Protein AF-A0A9E5R188-F1 (afdb_monomer)

Secondary structure (DSSP, 8-state):
-PPP-------S-BTTB--TT-EEEE-SSSSS-TTSEEEEE-SSSSSS-EEEEEE----TTT--S--S--S--TGGG-STT--EEEEE---TT-TTEEEEGGGGB-TTS-BSSTTEEEEE-SSTT--TTSEEEEE-SSSSSSPEEEEEESSS-HHHHTBTT-BEEEEE---TT-TT-EEETTSTTSSEEEE-SSTT--BTSSEEEE-SSSSSS-EEEEEETT--EE-TT--EETT--EEEEE---TTS---BTTBEETTS--TT--EEEEE-SSTT--EEEEEEEE-SSSSSS-EEEEEETT--TTTT-STT--EEEEE-THHHH--------PPPP-PPSP------PPPPSPP--STT----HHHHHHHHHHHTHHHH-TTS---TTTS---TT-TTTTS-HHHHHHHHHH-B-TT-TT-SSSS-B-GGGG-TTS-HHHHHHHHHHHTT---

Foldseek 3Di:
DDDDDDDDQDQDDDPPWGPQQDFAEAEQDPQLQKQLDWDWDQQQPPPFIKIKIKSFDDDVVVDDDDDPTHHQCFFLNPAARLMKIKTFDDDPPRGRYYHYVNVQADNRRFGPWQRMEMETHQHHPQRKANDWEWFFLALPPGIKIKIWRLQQCPDVNPQGSQIKMWIQHGDNSRGRYYQYVNDQPSTAMETHQHHNQSKPLDWYWDQLQPPNGTKIWIWRQQDFFQDPVRDTQGSLIKIKTWHGYHRGADDDVRYAYPNDGDPPTDIDMDTGDHHNLRKRSDWDWAPPVVPPGIKIKIKSQQQCPDPSPRGRPIDIDIGTSVVVNDPPPPPPPPPPPPPDPDPDDDDDDDDDDDFDDDDDQGADQVLLLVVCVVQPCVAQNSLSCGDPLRHHRLAVDPLLVDDLVSNLVDLQCWAPLPHPPNPRSHTGDHVSPCNPDDSRSSSNNSVNSNVSHD

Mean predicted aligned error: 14.37 Å

Nearest PDB structures (foldseek):
  8tcg-assembly1_A  TM=7.938E-01  e=3.070E-12  Homo sapiens
  5nem-assembly1_A  TM=7.969E-01  e=2.745E-11  Homo sapiens
  5ffg-assembly1_A  TM=7.790E-01  e=2.908E-11  Homo sapiens
  4wk2-assembly1_A  TM=7.639E-01  e=1.548E-10  Homo sapiens
  8oxz-assembly1_P  TM=7.584E-01  e=1.742E-09  Rattus norvegicus

Radius of gyration: 25.81 Å; Cα contacts (8 Å, |Δi|>4): 1102; chains: 1; bounding box: 76×66×66 Å

pLDDT: mean 84.62, std 17.18, range [26.12, 98.44]

Solvent-accessible surface area (backbone atoms only — not comparable to full-atom values): 24338 Å² total; per-residue (Å²): 132,83,87,85,77,78,87,84,84,65,83,65,58,57,96,89,36,41,46,65,91,33,60,47,79,40,62,61,62,85,72,16,46,58,59,60,23,73,41,75,47,46,49,82,65,81,82,44,57,18,42,36,34,9,9,7,41,70,51,80,89,76,59,85,80,91,75,96,72,21,16,17,26,30,64,55,65,71,30,59,23,3,2,25,33,36,38,41,58,50,63,99,81,48,60,38,30,77,45,55,45,43,82,43,40,42,87,67,49,37,38,68,44,61,62,28,26,39,38,24,29,54,51,57,69,28,19,23,19,56,24,71,40,65,36,26,36,25,58,80,81,40,26,17,44,35,35,7,11,27,63,15,40,22,77,91,62,68,20,53,31,3,1,22,29,35,40,32,77,46,56,98,74,46,58,26,30,62,40,50,47,62,42,91,80,52,41,38,44,37,26,41,61,42,54,48,8,26,9,25,54,30,63,49,56,45,48,50,59,71,83,80,29,21,16,39,38,38,9,13,16,40,23,60,23,63,46,97,87,66,52,70,26,54,24,3,1,26,34,36,40,41,49,38,31,80,87,39,67,57,54,52,98,63,32,35,36,63,68,67,53,32,93,80,47,53,71,50,76,47,65,32,90,49,58,58,10,28,8,29,64,45,72,50,77,42,54,79,87,71,82,83,39,45,17,42,40,27,29,20,57,40,21,24,47,86,87,68,72,36,84,56,61,32,41,78,48,76,45,64,17,69,71,64,47,68,77,77,73,70,75,73,79,62,78,74,76,83,73,71,78,82,78,87,72,92,76,84,86,79,89,78,83,87,80,86,84,69,85,93,58,80,66,45,52,68,61,4,46,54,54,31,55,77,42,42,19,90,32,18,30,87,71,21,70,27,33,92,97,72,27,64,50,47,46,86,30,78,61,64,73,44,61,65,70,63,40,45,56,46,41,56,62,34,42,54,32,84,40,92,86,39,90,77,63,52,59,45,51,32,40,54,69,44,77,82,62,51,72,54,55,49,47,6,26,53,52,30,58,60,66,41,72,127

Structure (mmCIF, N/CA/C/O backbone):
data_AF-A0A9E5R188-F1
#
_entry.id   AF-A0A9E5R188-F1
#
loop_
_atom_site.group_PDB
_atom_site.id
_atom_site.type_symbol
_atom_site.label_atom_id
_atom_site.label_alt_id
_atom_site.label_comp_id
_atom_site.label_asym_id
_atom_site.label_entity_id
_atom_site.label_seq_id
_atom_site.pdbx_PDB_ins_code
_atom_site.Cartn_x
_atom_site.Cartn_y
_atom_site.Cartn_z
_atom_site.occupancy
_atom_site.B_iso_or_equiv
_atom_site.auth_seq_id
_atom_site.auth_comp_id
_atom_site.auth_asym_id
_atom_site.auth_atom_id
_atom_site.pdbx_PDB_model_num
ATOM 1 N N . MET A 1 1 ? -40.829 11.396 -19.024 1.00 62.25 1 MET A N 1
ATOM 2 C CA . MET A 1 1 ? -40.793 10.738 -17.702 1.00 62.25 1 MET A CA 1
ATOM 3 C C . MET A 1 1 ? -39.796 11.501 -16.858 1.00 62.25 1 MET A C 1
ATOM 5 O O . MET A 1 1 ? -38.704 11.740 -17.352 1.00 62.25 1 MET A O 1
ATOM 9 N N . LEU A 1 2 ? -40.179 11.946 -15.662 1.00 69.25 2 LEU A N 1
ATOM 10 C CA . LEU A 1 2 ? -39.211 12.439 -14.681 1.00 69.25 2 LEU A CA 1
ATOM 11 C C . LEU A 1 2 ? -38.589 11.205 -14.021 1.00 69.25 2 LEU A C 1
ATOM 13 O O . LEU A 1 2 ? -39.330 10.301 -13.636 1.00 69.25 2 LEU A O 1
ATOM 17 N N . ALA A 1 3 ? -37.261 11.136 -13.960 1.00 75.00 3 ALA A N 1
ATOM 18 C CA . ALA A 1 3 ? -36.583 10.082 -13.218 1.00 75.00 3 ALA A CA 1
ATOM 19 C C . ALA A 1 3 ? -36.980 10.176 -11.735 1.00 75.00 3 ALA A C 1
ATOM 21 O O . ALA A 1 3 ? -37.011 11.269 -11.169 1.00 75.00 3 ALA A O 1
ATOM 22 N N . THR A 1 4 ? -37.310 9.046 -11.115 1.00 86.00 4 THR A N 1
ATOM 23 C CA . THR A 1 4 ? -37.501 8.943 -9.664 1.00 86.00 4 THR A CA 1
ATOM 24 C C . THR A 1 4 ? -36.180 8.511 -9.035 1.00 86.00 4 THR A C 1
ATOM 26 O O . THR A 1 4 ? -35.624 7.502 -9.462 1.00 86.00 4 THR A O 1
ATOM 29 N N . HIS A 1 5 ? -35.689 9.242 -8.034 1.00 87.00 5 HIS A N 1
ATOM 30 C CA . HIS A 1 5 ? -34.540 8.839 -7.218 1.00 87.00 5 HIS A CA 1
ATOM 31 C C . HIS A 1 5 ? -34.989 8.485 -5.790 1.00 87.00 5 HIS A C 1
ATOM 33 O O . HIS A 1 5 ? -36.075 8.882 -5.361 1.00 87.00 5 HIS A O 1
ATOM 39 N N . GLY A 1 6 ? -34.158 7.730 -5.065 1.00 88.19 6 GLY A N 1
ATOM 40 C CA . GLY A 1 6 ? -34.358 7.429 -3.642 1.00 88.19 6 GLY A CA 1
ATOM 41 C C . GLY A 1 6 ? -34.217 8.665 -2.736 1.00 88.19 6 GLY A C 1
ATOM 42 O O . GLY A 1 6 ? -34.018 9.776 -3.236 1.00 88.19 6 GLY A O 1
ATOM 43 N N . PRO A 1 7 ? -34.327 8.515 -1.403 1.00 87.38 7 PRO A N 1
ATOM 44 C CA . PRO A 1 7 ? -34.096 9.625 -0.481 1.00 87.38 7 PRO A CA 1
ATOM 45 C C . PRO A 1 7 ? -32.673 10.180 -0.645 1.00 87.38 7 PRO A C 1
ATOM 47 O O . PRO A 1 7 ? -31.714 9.423 -0.767 1.00 87.38 7 PRO A O 1
ATOM 50 N N . VAL A 1 8 ? -32.543 11.508 -0.652 1.00 88.50 8 VAL A N 1
ATOM 51 C CA . VAL A 1 8 ? -31.239 12.182 -0.666 1.00 88.50 8 VAL A CA 1
ATOM 52 C C . VAL A 1 8 ? -30.706 12.213 0.761 1.00 88.50 8 VAL A C 1
ATOM 54 O O . VAL A 1 8 ? -31.346 12.794 1.637 1.00 88.50 8 VAL A O 1
ATOM 57 N N . LEU A 1 9 ? -29.546 11.598 0.988 1.00 88.50 9 LEU A N 1
ATOM 58 C CA . LEU A 1 9 ? -28.810 11.712 2.242 1.00 88.50 9 LEU A CA 1
ATOM 59 C C . LEU A 1 9 ? -27.832 12.887 2.136 1.00 88.50 9 LEU A C 1
ATOM 61 O O . LEU A 1 9 ? -26.833 12.814 1.429 1.00 88.50 9 LEU A O 1
ATOM 65 N N . ASP A 1 10 ? -28.143 13.982 2.821 1.00 89.56 10 ASP A N 1
ATOM 66 C CA . ASP A 1 10 ? -27.252 15.133 2.952 1.00 89.56 10 ASP A CA 1
ATOM 67 C C . ASP A 1 10 ? -26.345 14.930 4.167 1.00 89.56 10 ASP A C 1
ATOM 69 O O . ASP A 1 10 ? -26.836 14.767 5.281 1.00 89.56 10 ASP A O 1
ATOM 73 N N . LEU A 1 11 ? -25.030 14.929 3.956 1.00 91.31 11 LEU A N 1
ATOM 74 C CA . LEU A 1 11 ? -24.054 14.660 5.015 1.00 91.31 11 LEU A CA 1
ATOM 75 C C . LEU A 1 11 ? -23.873 15.836 5.984 1.00 91.31 11 LEU A C 1
ATOM 77 O O . LEU A 1 11 ? -23.201 15.698 7.009 1.00 91.31 11 LEU A O 1
ATOM 81 N N . ARG A 1 12 ? -24.445 17.008 5.673 1.00 87.62 12 ARG A N 1
ATOM 82 C CA . ARG A 1 12 ? -24.354 18.179 6.544 1.00 87.62 12 ARG A CA 1
ATOM 83 C C . ARG A 1 12 ? -25.059 17.908 7.878 1.00 87.62 12 ARG A C 1
ATOM 85 O O . ARG A 1 12 ? -26.193 17.428 7.886 1.00 87.62 12 ARG A O 1
ATOM 92 N N . PRO A 1 13 ? -24.433 18.261 9.011 1.00 78.75 13 PRO A N 1
ATOM 93 C CA . PRO A 1 13 ? -25.074 18.115 10.305 1.00 78.75 13 PRO A CA 1
ATOM 94 C C . PRO A 1 13 ? -26.280 19.055 10.438 1.00 78.75 13 PRO A C 1
ATOM 96 O O . PRO A 1 13 ? -26.252 20.203 9.989 1.00 78.75 13 PRO A O 1
ATOM 99 N N . VAL A 1 14 ? -27.322 18.572 11.111 1.00 78.50 14 VAL A N 1
ATOM 100 C CA . VAL A 1 14 ? -28.508 19.335 11.510 1.00 78.50 14 VAL A CA 1
ATOM 101 C C . VAL A 1 14 ? -28.425 19.538 13.021 1.00 78.50 14 VAL A C 1
ATOM 103 O O . VAL A 1 14 ? -28.274 18.575 13.762 1.00 78.50 14 VAL A O 1
ATOM 106 N N . GLU A 1 15 ? -28.467 20.789 13.490 1.00 78.88 15 GLU A N 1
ATOM 107 C CA . GLU A 1 15 ? -28.402 21.118 14.930 1.00 78.88 15 GLU A CA 1
ATOM 108 C C . GLU A 1 15 ? -27.194 20.491 15.671 1.00 78.88 15 GLU A C 1
ATOM 110 O O . GLU A 1 15 ? -27.292 20.098 16.830 1.00 78.88 15 GLU A O 1
ATOM 115 N N . ASN A 1 16 ? -26.029 20.432 15.008 1.00 78.00 16 ASN A N 1
ATOM 116 C CA . ASN A 1 16 ? -24.777 19.820 15.493 1.00 78.00 16 ASN A CA 1
ATOM 117 C C . ASN A 1 16 ? -24.786 18.286 15.634 1.00 78.00 16 ASN A C 1
ATOM 119 O O . ASN A 1 16 ? -23.825 17.728 16.160 1.00 78.00 16 ASN A O 1
ATOM 123 N N . ALA A 1 17 ? -25.810 17.597 15.131 1.00 82.31 17 ALA A N 1
ATOM 124 C CA . ALA A 1 17 ? -25.830 16.143 15.011 1.00 82.31 17 ALA A CA 1
ATOM 125 C C . ALA A 1 17 ? -25.776 15.726 13.530 1.00 82.31 17 ALA A C 1
ATOM 127 O O . ALA A 1 17 ? -26.344 16.413 12.675 1.00 82.31 17 ALA A O 1
ATOM 128 N N . PRO A 1 18 ? -25.094 14.624 13.182 1.00 87.75 18 PRO A N 1
ATOM 129 C CA . PRO A 1 18 ? -25.195 14.064 11.844 1.00 87.75 18 PRO A CA 1
ATOM 130 C C . PRO A 1 18 ? -26.588 13.429 11.662 1.00 87.75 18 PRO A C 1
ATOM 132 O O . PRO A 1 18 ? -27.252 13.110 12.653 1.00 87.75 18 PRO A O 1
ATOM 135 N N . PRO A 1 19 ? -27.053 13.221 10.418 1.00 89.75 19 PRO A N 1
ATOM 136 C CA . PRO A 1 19 ? -28.224 12.388 10.160 1.00 89.75 19 PRO A CA 1
ATOM 137 C C . PRO A 1 19 ? -28.127 11.030 10.870 1.00 89.75 19 PRO A C 1
ATOM 139 O O . PRO A 1 19 ? -27.041 10.468 10.976 1.00 89.75 19 PRO A O 1
ATOM 142 N N . GLU A 1 20 ? -29.258 10.459 11.291 1.00 89.06 20 GLU A N 1
ATOM 143 C CA . GLU A 1 20 ? -29.297 9.171 12.010 1.00 89.06 20 GLU A CA 1
ATOM 144 C C . GLU A 1 20 ? -28.603 8.037 11.235 1.00 89.06 20 GLU A C 1
ATOM 146 O O . GLU A 1 20 ? -27.935 7.194 11.822 1.00 89.06 20 GLU A O 1
ATOM 151 N N . ALA A 1 21 ? -28.692 8.052 9.903 1.00 89.94 21 ALA A N 1
ATOM 152 C CA . ALA A 1 21 ? -28.051 7.065 9.036 1.00 89.94 21 ALA A CA 1
ATOM 153 C C . ALA A 1 21 ? -26.530 7.268 8.857 1.00 89.94 21 ALA A C 1
ATOM 155 O O . ALA A 1 21 ? -25.893 6.461 8.185 1.00 89.94 21 ALA A O 1
ATOM 156 N N . LEU A 1 22 ? -25.947 8.334 9.414 1.00 92.38 22 LEU A N 1
ATOM 157 C CA . LEU A 1 22 ? -24.563 8.743 9.182 1.00 92.38 22 LEU A CA 1
ATOM 158 C C . LEU A 1 22 ? -23.714 8.617 10.450 1.00 92.38 22 LEU A C 1
ATOM 160 O O . LEU A 1 22 ? -24.132 8.985 11.545 1.00 92.38 22 LEU A O 1
ATOM 164 N N . THR A 1 23 ? -22.474 8.184 10.270 1.00 93.06 23 THR A N 1
ATOM 165 C CA . THR A 1 23 ? -21.386 8.398 11.225 1.00 93.06 23 THR A CA 1
ATOM 166 C C . THR A 1 23 ? -20.413 9.388 10.598 1.00 93.06 23 THR A C 1
ATOM 168 O O . THR A 1 23 ? -20.034 9.213 9.443 1.00 93.06 23 THR A O 1
ATOM 171 N N . ARG A 1 24 ? -20.014 10.433 11.325 1.00 93.88 24 ARG A N 1
ATOM 172 C CA . ARG A 1 24 ? -18.943 11.341 10.892 1.00 93.88 24 ARG A CA 1
ATOM 173 C C . ARG A 1 24 ? -17.724 11.108 11.770 1.00 93.88 24 ARG A C 1
ATOM 175 O O . ARG A 1 24 ? -17.826 11.299 12.976 1.00 93.88 24 ARG A O 1
ATOM 182 N N . ILE A 1 25 ? -16.601 10.745 11.167 1.00 95.19 25 ILE A N 1
ATOM 183 C CA . ILE A 1 25 ? -15.322 10.551 11.858 1.00 95.19 25 ILE A CA 1
ATOM 184 C C . ILE A 1 25 ? -14.436 11.763 11.562 1.00 95.19 25 ILE A C 1
ATOM 186 O O . ILE A 1 25 ? -14.424 12.259 10.435 1.00 95.19 25 ILE A O 1
ATOM 190 N N . ILE A 1 26 ? -13.779 12.292 12.587 1.00 94.38 26 ILE A N 1
ATOM 191 C CA . ILE A 1 26 ? -12.900 13.458 12.519 1.00 94.38 26 ILE A CA 1
ATOM 192 C C . ILE A 1 26 ? -11.504 12.990 12.929 1.00 94.38 26 ILE A C 1
ATOM 194 O O . ILE A 1 26 ? -11.364 12.375 13.988 1.00 94.38 26 ILE A O 1
ATOM 198 N N . GLY A 1 27 ? -10.514 13.259 12.073 1.00 94.00 27 GLY A N 1
ATOM 199 C CA . GLY A 1 27 ? -9.108 12.953 12.337 1.00 94.00 27 GLY A CA 1
ATOM 200 C C . GLY A 1 27 ? -8.583 13.676 13.583 1.00 94.00 27 GLY A C 1
ATOM 201 O O . GLY A 1 27 ? -9.145 14.708 13.960 1.00 94.00 27 GLY A O 1
ATOM 202 N N . PRO A 1 28 ? -7.552 13.128 14.242 1.00 91.88 28 PRO A N 1
ATOM 203 C CA . PRO A 1 28 ? -7.110 13.612 15.548 1.00 91.88 28 PRO A CA 1
ATOM 204 C C . PRO A 1 28 ? -6.380 14.959 15.505 1.00 91.88 28 PRO A C 1
ATOM 206 O O . PRO A 1 28 ? -6.412 15.707 16.486 1.00 91.88 28 PRO A O 1
ATOM 209 N N . ASP A 1 29 ? -5.781 15.282 14.364 1.00 86.75 29 ASP A N 1
ATOM 210 C CA . ASP A 1 29 ? -4.851 16.390 14.223 1.00 86.75 29 ASP A CA 1
ATOM 211 C C . ASP A 1 29 ? -5.237 17.317 13.070 1.00 86.75 29 ASP A C 1
ATOM 213 O O . ASP A 1 29 ? -5.997 16.977 12.154 1.00 86.75 29 ASP A O 1
ATOM 217 N N . PHE A 1 30 ? -4.776 18.561 13.172 1.00 82.88 30 PHE A N 1
ATOM 218 C CA . PHE A 1 30 ? -4.933 19.522 12.091 1.00 82.88 30 PHE A CA 1
ATOM 219 C C . PHE A 1 30 ? -3.870 19.229 11.033 1.00 82.88 30 PHE A C 1
ATOM 221 O O . PHE A 1 30 ? -2.763 18.875 11.389 1.00 82.88 30 PHE A O 1
ATOM 228 N N . ASP A 1 31 ? -4.188 19.472 9.763 1.00 76.81 31 ASP A N 1
ATOM 229 C CA . ASP A 1 31 ? -3.235 19.395 8.640 1.00 76.81 31 ASP A CA 1
ATOM 230 C C . ASP A 1 31 ? -2.805 18.006 8.144 1.00 76.81 31 ASP A C 1
ATOM 232 O O . ASP A 1 31 ? -2.155 17.921 7.107 1.00 76.81 31 ASP A O 1
ATOM 236 N N . ASP A 1 32 ? -3.288 16.932 8.764 1.00 79.75 32 ASP A N 1
ATOM 237 C CA . ASP A 1 32 ? -2.792 15.571 8.485 1.00 79.75 32 ASP A CA 1
ATOM 238 C C . ASP A 1 32 ? -3.603 14.806 7.420 1.00 79.75 32 ASP A C 1
ATOM 240 O O . ASP A 1 32 ? -3.446 13.604 7.225 1.00 79.75 32 ASP A O 1
ATOM 244 N N . LEU A 1 33 ? -4.528 15.489 6.733 1.00 83.56 33 LEU A N 1
ATOM 245 C CA . LEU A 1 33 ? -5.323 14.946 5.615 1.00 83.56 33 LEU A CA 1
ATOM 246 C C . LEU A 1 33 ? -5.976 13.573 5.894 1.00 83.56 33 LEU A C 1
ATOM 248 O O . LEU A 1 33 ? -6.145 12.766 4.982 1.00 83.56 33 LEU A O 1
ATOM 252 N N . PHE A 1 34 ? -6.394 13.331 7.143 1.00 91.38 34 PHE A N 1
ATOM 253 C CA . PHE A 1 34 ? -7.051 12.091 7.566 1.00 91.38 34 PHE A CA 1
ATOM 254 C C . PHE A 1 34 ? -8.183 11.662 6.621 1.00 91.38 34 PHE A C 1
ATOM 256 O O . PHE A 1 34 ? -9.085 12.444 6.295 1.00 91.38 34 PHE A O 1
ATOM 263 N N . GLY A 1 35 ? -8.158 10.385 6.244 1.00 90.56 35 GLY A N 1
ATOM 264 C CA . GLY A 1 35 ? -9.029 9.809 5.227 1.00 90.56 35 GLY A CA 1
ATOM 265 C C . GLY A 1 35 ? -8.484 9.976 3.809 1.00 90.56 35 GLY A C 1
ATOM 266 O O . GLY A 1 35 ? -9.263 9.892 2.859 1.00 90.56 35 GLY A O 1
ATOM 267 N N . SER A 1 36 ? -7.177 10.221 3.655 1.00 88.12 36 SER A N 1
ATOM 268 C CA . SER A 1 36 ? -6.514 10.254 2.348 1.00 88.12 36 SER A CA 1
ATOM 269 C C . SER A 1 36 ? -6.599 8.909 1.631 1.00 88.12 36 SER A C 1
ATOM 271 O O . SER A 1 36 ? -6.755 8.874 0.410 1.00 88.12 36 SER A O 1
ATOM 273 N N . THR A 1 37 ? -6.581 7.838 2.423 1.00 91.50 37 THR A N 1
ATOM 274 C CA . THR A 1 37 ? -6.826 6.456 2.020 1.00 91.50 37 THR A CA 1
ATOM 275 C C . THR A 1 37 ? -7.774 5.839 3.043 1.00 91.50 37 THR A C 1
ATOM 277 O O . THR A 1 37 ? -7.634 6.072 4.247 1.00 91.50 37 THR A O 1
ATOM 280 N N . VAL A 1 38 ? -8.789 5.111 2.571 1.00 95.12 38 VAL A N 1
ATOM 281 C CA . VAL A 1 38 ? -9.783 4.445 3.422 1.00 95.12 38 VAL A CA 1
ATOM 282 C C . VAL A 1 38 ? -10.062 3.058 2.865 1.00 95.12 38 VAL A C 1
ATOM 284 O O . VAL A 1 38 ? -10.357 2.920 1.679 1.00 95.12 38 VAL A O 1
ATOM 287 N N . PHE A 1 39 ? -10.027 2.060 3.739 1.00 96.06 39 PHE A N 1
ATOM 288 C CA . PHE A 1 39 ? -10.314 0.667 3.432 1.00 96.06 39 PHE A CA 1
ATOM 289 C C . PHE A 1 39 ? -11.263 0.082 4.486 1.00 96.06 39 PHE A C 1
ATOM 291 O O . PHE A 1 39 ? -11.307 0.553 5.625 1.00 96.06 39 PHE A O 1
ATOM 298 N N . GLY A 1 40 ? -12.067 -0.903 4.092 1.00 96.31 40 GLY A N 1
ATOM 299 C CA . GLY A 1 40 ? -12.966 -1.620 4.993 1.00 96.31 40 GLY A CA 1
ATOM 300 C C . GLY A 1 40 ? -12.641 -3.103 4.961 1.00 96.31 40 GLY A C 1
ATOM 301 O O . GLY A 1 40 ? -12.642 -3.681 3.875 1.00 96.31 40 GLY A O 1
ATOM 302 N N . HIS A 1 41 ? -12.336 -3.668 6.124 1.00 95.75 41 HIS A N 1
ATOM 303 C CA . HIS A 1 41 ? -12.122 -5.099 6.314 1.00 95.75 41 HIS A CA 1
ATOM 304 C C . HIS A 1 41 ? -12.359 -5.458 7.781 1.00 95.75 41 HIS A C 1
ATOM 306 O O . HIS A 1 41 ? -12.047 -4.652 8.655 1.00 95.75 41 HIS A O 1
ATOM 312 N N . ASP A 1 42 ? -12.847 -6.658 8.067 1.00 94.94 42 ASP A N 1
ATOM 313 C CA . ASP A 1 42 ? -12.835 -7.245 9.410 1.00 94.94 42 ASP A CA 1
ATOM 314 C C . ASP A 1 42 ? -11.384 -7.596 9.781 1.00 94.94 42 ASP A C 1
ATOM 316 O O . ASP A 1 42 ? -10.850 -8.602 9.309 1.00 94.94 42 ASP A O 1
ATOM 320 N N . LEU A 1 43 ? -10.679 -6.726 10.510 1.00 95.38 43 LEU A N 1
ATOM 321 C CA . LEU A 1 43 ? -9.259 -6.931 10.813 1.00 95.38 43 LEU A CA 1
ATOM 322 C C . LEU A 1 43 ? -9.078 -7.904 11.982 1.00 95.38 43 LEU A C 1
ATOM 324 O O . LEU A 1 43 ? -8.116 -8.670 12.005 1.00 95.38 43 LEU A O 1
ATOM 328 N N . ASP A 1 44 ? -9.989 -7.881 12.954 1.00 92.56 44 ASP A N 1
ATOM 329 C CA . ASP A 1 44 ? -9.890 -8.693 14.169 1.00 92.56 44 ASP A CA 1
ATOM 330 C C . ASP A 1 44 ? -10.713 -9.989 14.159 1.00 92.56 44 ASP A C 1
ATOM 332 O O . ASP A 1 44 ? -10.624 -10.782 15.102 1.00 92.56 44 ASP A O 1
ATOM 336 N N . GLY A 1 45 ? -11.456 -10.244 13.084 1.00 91.56 45 GLY A N 1
ATOM 337 C CA . GLY A 1 45 ? -12.201 -11.477 12.865 1.00 91.56 45 GLY A CA 1
ATOM 338 C C . GLY A 1 45 ? -13.476 -11.583 13.703 1.00 91.56 45 GLY A C 1
ATOM 339 O O . GLY A 1 45 ? -13.943 -12.703 13.953 1.00 91.56 45 GLY A O 1
ATOM 340 N N . ASP A 1 46 ? -14.035 -10.468 14.189 1.00 92.00 46 ASP A N 1
ATOM 341 C CA . ASP A 1 46 ? -15.258 -10.478 15.000 1.00 92.00 46 ASP A CA 1
ATOM 342 C C . ASP A 1 46 ? -16.558 -10.578 14.173 1.00 92.00 46 ASP A C 1
ATOM 344 O O . ASP A 1 46 ? -17.651 -10.770 14.728 1.00 92.00 46 ASP A O 1
ATOM 348 N N . GLY A 1 47 ? -16.438 -10.552 12.843 1.00 92.81 47 GLY A N 1
ATOM 349 C CA . GLY A 1 47 ? -17.529 -10.622 11.879 1.00 92.81 47 GLY A CA 1
ATOM 350 C C . GLY A 1 47 ? -18.147 -9.265 11.539 1.00 92.81 47 GLY A C 1
ATOM 351 O O . GLY A 1 47 ? -19.133 -9.225 10.790 1.00 92.81 47 GLY A O 1
ATOM 352 N N . LEU A 1 48 ? -17.623 -8.167 12.088 1.00 94.19 48 LEU A N 1
ATOM 353 C CA . LEU A 1 48 ? -17.941 -6.805 11.688 1.00 94.19 48 LEU A CA 1
ATOM 354 C C . LEU A 1 48 ? -16.773 -6.212 10.903 1.00 94.19 48 LEU A C 1
ATOM 356 O O . LEU A 1 48 ? -15.618 -6.328 11.272 1.00 94.19 48 LEU A O 1
ATOM 360 N N . GLU A 1 49 ? -17.100 -5.508 9.826 1.00 95.62 49 GLU A N 1
ATOM 361 C CA . GLU A 1 49 ? -16.104 -4.738 9.086 1.00 95.62 49 GLU A CA 1
ATOM 362 C C . GLU A 1 49 ? -15.589 -3.568 9.937 1.00 95.62 49 GLU A C 1
ATOM 364 O O . GLU A 1 49 ? -16.385 -2.778 10.474 1.00 95.62 49 GLU A O 1
ATOM 369 N N . ASP A 1 50 ? -14.271 -3.408 9.975 1.00 96.75 50 ASP A N 1
ATOM 370 C CA . ASP A 1 50 ? -13.595 -2.262 10.566 1.00 96.75 50 ASP A CA 1
ATOM 371 C C . ASP A 1 50 ? -13.342 -1.178 9.520 1.00 96.75 50 ASP A C 1
ATOM 373 O O . ASP A 1 50 ? -13.386 -1.402 8.308 1.00 96.75 50 ASP A O 1
ATOM 377 N N . ILE A 1 51 ? -13.082 0.041 9.991 1.00 97.44 51 ILE A N 1
ATOM 378 C CA . ILE A 1 51 ? -12.695 1.157 9.128 1.00 97.44 51 ILE A CA 1
ATOM 379 C C . ILE A 1 51 ? -11.209 1.407 9.333 1.00 97.44 51 ILE A C 1
ATOM 381 O O . ILE A 1 51 ? -10.799 1.850 10.405 1.00 97.44 51 ILE A O 1
ATOM 385 N N . LEU A 1 52 ? -10.423 1.189 8.287 1.00 97.81 52 LEU A N 1
ATOM 386 C CA . LEU A 1 52 ? -9.022 1.562 8.241 1.00 97.81 52 LEU A CA 1
ATOM 387 C C . LEU A 1 52 ? -8.915 2.881 7.487 1.00 97.81 52 LEU A C 1
ATOM 389 O O . LEU A 1 52 ? -9.387 2.997 6.357 1.00 97.81 52 LEU A O 1
ATOM 393 N N . ALA A 1 53 ? -8.346 3.898 8.117 1.00 97.19 53 ALA A N 1
ATOM 394 C CA . ALA A 1 53 ? -8.224 5.218 7.519 1.00 97.19 53 ALA A CA 1
ATOM 395 C C . ALA A 1 53 ? -6.858 5.811 7.829 1.00 97.19 53 ALA A C 1
ATOM 397 O O . ALA A 1 53 ? -6.461 5.877 8.993 1.00 97.19 53 ALA A O 1
ATOM 398 N N . ALA A 1 54 ? -6.169 6.269 6.789 1.00 95.06 54 ALA A N 1
ATOM 399 C CA . ALA A 1 54 ? -4.852 6.862 6.918 1.00 95.06 54 ALA A CA 1
ATOM 400 C C . ALA A 1 54 ? -4.874 8.385 6.774 1.00 95.06 54 ALA A C 1
ATOM 402 O O . ALA A 1 54 ? -5.719 8.975 6.093 1.00 95.06 54 ALA A O 1
ATOM 403 N N . ALA A 1 55 ? -3.913 9.002 7.437 1.00 92.62 55 ALA A N 1
ATOM 404 C CA . ALA A 1 55 ? -3.486 10.380 7.322 1.00 92.62 55 ALA A CA 1
ATOM 405 C C . ALA A 1 55 ? -2.099 10.345 6.673 1.00 92.62 55 ALA A C 1
ATOM 407 O O . ALA A 1 55 ? -1.096 10.324 7.378 1.00 92.62 55 ALA A O 1
ATOM 408 N N . ALA A 1 56 ? -2.034 10.192 5.349 1.00 85.75 56 ALA A N 1
ATOM 409 C CA . ALA A 1 56 ? -0.835 9.643 4.712 1.00 85.75 56 ALA A CA 1
ATOM 410 C C . ALA A 1 56 ? -0.434 10.277 3.390 1.00 85.75 56 ALA A C 1
ATOM 412 O O . ALA A 1 56 ? 0.523 9.829 2.798 1.00 85.75 56 ALA A O 1
ATOM 413 N N . LEU A 1 57 ? -1.147 11.257 2.842 1.00 73.19 57 LEU A N 1
ATOM 414 C CA . LEU A 1 57 ? -0.878 11.619 1.449 1.00 73.19 57 LEU A CA 1
ATOM 415 C C . LEU A 1 57 ? -1.117 13.084 1.157 1.00 73.19 57 LEU A C 1
ATOM 417 O O . LEU A 1 57 ? -2.206 13.612 1.371 1.00 73.19 57 LEU A O 1
ATOM 421 N N . TRP A 1 58 ? -0.140 13.691 0.489 1.00 59.84 58 TRP A N 1
ATOM 422 C CA . TRP A 1 58 ? -0.340 14.911 -0.277 1.00 59.84 58 TRP A CA 1
ATOM 423 C C . TRP A 1 58 ? -0.757 14.551 -1.710 1.00 59.84 58 TRP A C 1
ATOM 425 O O . TRP A 1 58 ? 0.074 14.393 -2.599 1.00 59.84 58 TRP A O 1
ATOM 435 N N . ARG A 1 59 ? -2.062 14.457 -1.990 1.00 54.47 59 ARG A N 1
ATOM 436 C CA . ARG A 1 59 ? -2.526 14.537 -3.385 1.00 54.47 59 ARG A CA 1
ATOM 437 C C . ARG A 1 59 ? -2.548 16.013 -3.760 1.00 54.47 59 ARG A C 1
ATOM 439 O O . ARG A 1 59 ? -3.412 16.753 -3.293 1.00 54.47 59 ARG A O 1
ATOM 446 N N . GLY A 1 60 ? -1.657 16.447 -4.654 1.00 43.25 60 GLY A N 1
ATOM 447 C CA . GLY A 1 60 ? -1.703 17.790 -5.256 1.00 43.25 60 GLY A CA 1
ATOM 448 C C . GLY A 1 60 ? -3.060 18.140 -5.902 1.00 43.25 60 GLY A C 1
ATOM 449 O O . GLY A 1 60 ? -3.365 19.309 -6.117 1.00 43.25 60 GLY A O 1
ATOM 450 N N . SER A 1 61 ? -3.919 17.145 -6.148 1.00 43.44 61 SER A N 1
ATOM 451 C CA . SER A 1 61 ? -5.314 17.278 -6.589 1.00 43.44 61 SER A CA 1
ATOM 452 C C . SER A 1 61 ? -6.346 17.489 -5.461 1.00 43.44 61 SER A C 1
ATOM 454 O O . SER A 1 61 ? -7.470 17.897 -5.753 1.00 43.44 61 SER A O 1
ATOM 456 N N . ALA A 1 62 ? -5.991 17.272 -4.189 1.00 47.12 62 ALA A N 1
ATOM 457 C CA . ALA A 1 62 ? -6.830 17.529 -3.009 1.00 47.12 62 ALA A CA 1
ATOM 458 C C . ALA A 1 62 ? -6.485 18.851 -2.282 1.00 47.12 62 ALA A C 1
ATOM 460 O O . ALA A 1 62 ? -7.279 19.352 -1.485 1.00 47.12 62 ALA A O 1
ATOM 461 N N . GLY A 1 63 ? -5.325 19.450 -2.572 1.00 44.75 63 GLY A N 1
ATOM 462 C CA . GLY A 1 63 ? -4.835 20.664 -1.917 1.00 44.75 63 GLY A CA 1
ATOM 463 C C . GLY A 1 63 ? -5.317 21.966 -2.560 1.00 44.75 63 GLY A C 1
ATOM 464 O O . GLY A 1 63 ? -4.747 22.454 -3.535 1.00 44.75 63 GLY A O 1
ATOM 465 N N . VAL A 1 64 ? -6.303 22.618 -1.942 1.00 43.66 64 VAL A N 1
ATOM 466 C CA . VAL A 1 64 ? -6.504 24.066 -2.096 1.00 43.66 64 VAL A CA 1
ATOM 467 C C . VAL A 1 64 ? -5.374 24.786 -1.343 1.00 43.66 64 VAL A C 1
ATOM 469 O O . VAL A 1 64 ? -5.470 24.999 -0.145 1.00 43.66 64 VAL A O 1
ATOM 472 N N . GLY A 1 65 ? -4.306 25.153 -2.057 1.00 46.47 65 GLY A N 1
ATOM 473 C CA . GLY A 1 65 ? -3.358 26.230 -1.732 1.00 46.47 65 GLY A CA 1
ATOM 474 C C . GLY A 1 65 ? -2.700 26.262 -0.342 1.00 46.47 65 GLY A C 1
ATOM 475 O O . GLY A 1 65 ? -3.181 26.972 0.538 1.00 46.47 65 GLY A O 1
ATOM 476 N N . GLY A 1 66 ? -1.488 25.696 -0.226 1.00 44.06 66 GLY A N 1
ATOM 477 C CA . GLY A 1 66 ? -0.457 26.289 0.646 1.00 44.06 66 GLY A CA 1
ATOM 478 C C . GLY A 1 66 ? 0.294 25.400 1.639 1.00 44.06 66 GLY A C 1
ATOM 479 O O . GLY A 1 66 ? 0.994 25.960 2.477 1.00 44.06 66 GLY A O 1
ATOM 480 N N . LEU A 1 67 ? 0.202 24.073 1.561 1.00 46.16 67 LEU A N 1
ATOM 481 C CA . LEU A 1 67 ? 0.898 23.166 2.484 1.00 46.16 67 LEU A CA 1
ATOM 482 C C . LEU A 1 67 ? 1.938 22.332 1.739 1.00 46.16 67 LEU A C 1
ATOM 484 O O . LEU A 1 67 ? 1.691 21.920 0.604 1.00 46.16 67 LEU A O 1
ATOM 488 N N . ALA A 1 68 ? 3.111 22.152 2.354 1.00 49.16 68 ALA A N 1
ATOM 489 C CA . ALA A 1 68 ? 4.257 21.490 1.732 1.00 49.16 68 ALA A CA 1
ATOM 490 C C . ALA A 1 68 ? 4.107 19.957 1.694 1.00 49.16 68 ALA A C 1
ATOM 492 O O . ALA A 1 68 ? 4.515 19.364 0.703 1.00 49.16 68 ALA A O 1
ATOM 493 N N . GLN A 1 69 ? 3.503 19.357 2.729 1.00 58.16 69 GLN A N 1
ATOM 494 C CA . GLN A 1 69 ? 3.187 17.931 2.944 1.00 58.16 69 GLN A CA 1
ATOM 495 C C . GLN A 1 69 ? 2.068 17.868 4.025 1.00 58.16 69 GLN A C 1
ATOM 497 O O . GLN A 1 69 ? 1.943 18.839 4.775 1.00 58.16 69 GLN A O 1
ATOM 502 N N . GLY A 1 70 ? 1.237 16.816 4.073 1.00 65.44 70 GLY A N 1
ATOM 503 C CA . GLY A 1 70 ? 0.085 16.729 4.999 1.00 65.44 70 GLY A CA 1
ATOM 504 C C . GLY A 1 70 ? -0.284 15.307 5.435 1.00 65.44 70 GLY A C 1
ATOM 505 O O . GLY A 1 70 ? -1.446 14.932 5.356 1.00 65.44 70 GLY A O 1
ATOM 506 N N . GLY A 1 71 ? 0.703 14.490 5.794 1.00 83.50 71 GLY A N 1
ATOM 507 C CA . GLY A 1 71 ? 0.496 13.215 6.485 1.00 83.50 71 GLY A CA 1
ATOM 508 C C . GLY A 1 71 ? 0.608 13.384 8.002 1.00 83.50 71 GLY A C 1
ATOM 509 O O . GLY A 1 71 ? 1.113 14.398 8.469 1.00 83.50 71 GLY A O 1
ATOM 510 N N . GLY A 1 72 ? 0.172 12.374 8.751 1.00 88.94 72 GLY A N 1
ATOM 511 C CA . GLY A 1 72 ? 0.222 12.335 10.209 1.00 88.94 72 GLY A CA 1
ATOM 512 C C . GLY A 1 72 ? 1.626 12.510 10.780 1.00 88.94 72 GLY A C 1
ATOM 513 O O . GLY A 1 72 ? 2.619 12.104 10.167 1.00 88.94 72 GLY A O 1
ATOM 514 N N . ASP A 1 73 ? 1.702 13.113 11.963 1.00 91.06 73 ASP A N 1
ATOM 515 C CA . ASP A 1 73 ? 2.956 13.514 12.606 1.00 91.06 73 ASP A CA 1
ATOM 516 C C . ASP A 1 73 ? 3.493 12.482 13.619 1.00 91.06 73 ASP A C 1
ATOM 518 O O . ASP A 1 73 ? 4.347 12.797 14.465 1.00 91.06 73 ASP A O 1
ATOM 522 N N . GLY A 1 74 ? 3.025 11.234 13.548 1.00 93.19 74 GLY A N 1
ATOM 523 C CA . GLY A 1 74 ? 3.484 10.150 14.404 1.00 93.19 74 GLY A CA 1
ATOM 524 C C . GLY A 1 74 ? 3.108 10.317 15.887 1.00 93.19 74 GLY A C 1
ATOM 525 O O . GLY A 1 74 ? 2.334 11.196 16.275 1.00 93.19 74 GLY A O 1
ATOM 526 N N . PRO A 1 75 ? 3.697 9.503 16.785 1.00 92.81 75 PRO A N 1
ATOM 527 C CA . PRO A 1 75 ? 3.358 9.525 18.201 1.00 92.81 75 PRO A CA 1
ATOM 528 C C . PRO A 1 75 ? 3.679 10.885 18.837 1.00 92.81 75 PRO A C 1
ATOM 530 O O . PRO A 1 75 ? 4.814 11.382 18.782 1.00 92.81 75 PRO A O 1
ATOM 533 N N . GLY A 1 76 ? 2.669 11.491 19.465 1.00 88.44 76 GLY A N 1
ATOM 534 C CA . GLY A 1 76 ? 2.783 12.795 20.123 1.00 88.44 76 GLY A CA 1
ATOM 535 C C . GLY A 1 76 ? 3.106 13.962 19.180 1.00 88.44 76 GLY A C 1
ATOM 536 O O . GLY A 1 76 ? 3.588 14.991 19.662 1.00 88.44 76 GLY A O 1
ATOM 537 N N . ASN A 1 77 ? 2.874 13.804 17.873 1.00 88.62 77 ASN A N 1
ATOM 538 C CA . ASN A 1 77 ? 3.091 14.801 16.819 1.00 88.62 77 ASN A CA 1
ATOM 539 C C . ASN A 1 77 ? 4.551 15.281 16.753 1.00 88.62 77 ASN A C 1
ATOM 541 O O . ASN A 1 77 ? 4.850 16.480 16.752 1.00 88.62 77 ASN A O 1
ATOM 545 N N . THR A 1 78 ? 5.490 14.332 16.799 1.00 90.00 78 THR A N 1
ATOM 546 C CA . THR A 1 78 ? 6.939 14.609 16.828 1.00 90.00 78 THR A CA 1
ATOM 547 C C . THR A 1 78 ? 7.698 14.129 15.592 1.00 90.00 78 THR A C 1
ATOM 549 O O . THR A 1 78 ? 8.863 14.498 15.415 1.00 90.00 78 THR A O 1
ATOM 552 N N . ARG A 1 79 ? 7.055 13.349 14.722 1.00 89.94 79 ARG A N 1
ATOM 553 C CA . ARG A 1 79 ? 7.612 12.742 13.512 1.00 89.94 79 ARG A CA 1
ATOM 554 C C . ARG A 1 79 ? 6.847 13.276 12.296 1.00 89.94 79 ARG A C 1
ATOM 556 O O . ARG A 1 79 ? 5.981 12.608 11.756 1.00 89.94 79 ARG A O 1
ATOM 563 N N . TYR A 1 80 ? 7.171 14.510 11.911 1.00 87.19 80 TYR A N 1
ATOM 564 C CA . TYR A 1 80 ? 6.438 15.271 10.892 1.00 87.19 80 TYR A CA 1
ATOM 565 C C . TYR A 1 80 ? 6.227 14.477 9.589 1.00 87.19 80 TYR A C 1
ATOM 567 O O . TYR A 1 80 ? 7.214 14.003 9.015 1.00 87.19 80 TYR A O 1
ATOM 575 N N . ASN A 1 81 ? 4.980 14.356 9.122 1.00 86.69 81 ASN A N 1
ATOM 576 C CA . ASN A 1 81 ? 4.584 13.583 7.932 1.00 86.69 81 ASN A CA 1
ATOM 577 C C . ASN A 1 81 ? 5.082 12.131 7.901 1.00 86.69 81 ASN A C 1
ATOM 579 O O . ASN A 1 81 ? 5.486 11.635 6.848 1.00 86.69 81 ASN A O 1
ATOM 583 N N . ALA A 1 82 ? 5.105 11.450 9.039 1.00 90.88 82 ALA A N 1
ATOM 584 C CA . ALA A 1 82 ? 5.368 10.017 9.058 1.00 90.88 82 ALA A CA 1
ATOM 585 C C . ALA A 1 82 ? 4.265 9.203 8.393 1.00 90.88 82 ALA A C 1
ATOM 587 O O . ALA A 1 82 ? 4.534 8.145 7.830 1.00 90.88 82 ALA A O 1
ATOM 588 N N . GLY A 1 83 ? 3.036 9.711 8.466 1.00 93.06 83 GLY A N 1
ATOM 589 C CA . GLY A 1 83 ? 1.843 8.968 8.117 1.00 93.06 83 GLY A CA 1
ATOM 590 C C . GLY A 1 83 ? 1.306 8.168 9.301 1.00 93.06 83 GLY A C 1
ATOM 591 O O . GLY A 1 83 ? 2.044 7.436 9.968 1.00 93.06 83 GLY A O 1
ATOM 592 N N . ASP A 1 84 ? 0.003 8.303 9.542 1.00 95.44 84 ASP A N 1
ATOM 593 C CA . ASP A 1 84 ? -0.691 7.644 10.647 1.00 95.44 84 ASP A CA 1
ATOM 594 C C . ASP A 1 84 ? -1.883 6.857 10.101 1.00 95.44 84 ASP A C 1
ATOM 596 O O . ASP A 1 84 ? -2.729 7.407 9.394 1.00 95.44 84 ASP A O 1
ATOM 600 N N . THR A 1 85 ? -1.990 5.578 10.455 1.00 97.12 85 THR A N 1
ATOM 601 C CA . THR A 1 85 ? -3.108 4.713 10.063 1.00 97.12 85 THR A CA 1
ATOM 602 C C . THR A 1 85 ? -3.930 4.319 11.284 1.00 97.12 85 THR A C 1
ATOM 604 O O . THR A 1 85 ? -3.412 3.803 12.272 1.00 97.12 85 THR A O 1
ATOM 607 N N . PHE A 1 86 ? -5.239 4.547 11.210 1.00 97.75 86 PHE A N 1
ATOM 608 C CA . PHE A 1 86 ? -6.187 4.305 12.292 1.00 97.75 86 PHE A CA 1
ATOM 609 C C . PHE A 1 86 ? -7.108 3.147 11.924 1.00 97.75 86 PHE A C 1
ATOM 611 O O . PHE A 1 86 ? -7.782 3.205 10.896 1.00 97.75 86 PHE A O 1
ATOM 618 N N . VAL A 1 87 ? -7.186 2.136 12.788 1.00 97.81 87 VAL A N 1
ATOM 619 C CA . VAL A 1 87 ? -8.188 1.065 12.710 1.00 97.81 87 VAL A CA 1
ATOM 620 C C . VAL A 1 87 ? -9.288 1.377 13.712 1.00 97.81 87 VAL A C 1
ATOM 622 O O . VAL A 1 87 ? -9.073 1.357 14.926 1.00 97.81 87 VAL A O 1
ATOM 625 N N . ILE A 1 88 ? -10.466 1.704 13.199 1.00 97.69 88 ILE A N 1
ATOM 626 C CA . ILE A 1 88 ? -11.648 2.051 13.982 1.00 97.69 88 ILE A CA 1
ATOM 627 C C . ILE A 1 88 ? -12.588 0.854 13.951 1.00 97.69 88 ILE A C 1
ATOM 629 O O . ILE A 1 88 ? -13.221 0.592 12.925 1.00 97.69 88 ILE A O 1
ATOM 633 N N . TYR A 1 89 ? -12.692 0.164 15.085 1.00 96.56 89 TYR A N 1
ATOM 634 C CA . TYR A 1 89 ? -13.386 -1.117 15.130 1.00 96.56 89 TYR A CA 1
ATOM 635 C C . TYR A 1 89 ? -14.899 -0.990 14.935 1.00 96.56 89 TYR A C 1
ATOM 637 O O . TYR A 1 89 ? -15.560 -0.091 15.488 1.00 96.56 89 TYR A O 1
ATOM 645 N N . GLY A 1 90 ? -15.443 -1.913 14.145 1.00 95.44 90 GLY A N 1
ATOM 646 C CA . GLY A 1 90 ? -16.859 -2.037 13.846 1.00 95.44 90 GLY A CA 1
ATOM 647 C C . GLY A 1 90 ? -17.711 -2.175 15.111 1.00 95.44 90 GLY A C 1
ATOM 648 O O . GLY A 1 90 ? -17.333 -2.788 16.106 1.00 95.44 90 GLY A O 1
ATOM 649 N N . SER A 1 91 ? -18.902 -1.565 15.116 1.00 93.31 91 SER A N 1
ATOM 650 C CA . SER A 1 91 ? -19.906 -1.846 16.150 1.00 93.31 91 SER A CA 1
ATOM 651 C C . SER A 1 91 ? -21.323 -1.486 15.712 1.00 93.31 91 SER A C 1
ATOM 653 O O . SER A 1 91 ? -21.548 -0.561 14.924 1.00 93.31 91 SER A O 1
ATOM 655 N N . ASP A 1 92 ? -22.307 -2.130 16.342 1.00 88.25 92 ASP A N 1
ATOM 656 C CA . ASP A 1 92 ? -23.737 -1.848 16.153 1.00 88.25 92 ASP A CA 1
ATOM 657 C C . ASP A 1 92 ? -24.157 -0.424 16.580 1.00 88.25 92 ASP A C 1
ATOM 659 O O . ASP A 1 92 ? -25.285 0.003 16.333 1.00 88.25 92 ASP A O 1
ATOM 663 N N . ASN A 1 93 ? -23.265 0.339 17.225 1.00 87.44 93 ASN A N 1
ATOM 664 C CA . ASN A 1 93 ? -23.549 1.658 17.796 1.00 87.44 93 ASN A CA 1
ATOM 665 C C . ASN A 1 93 ? -22.691 2.787 17.188 1.00 87.44 93 ASN A C 1
ATOM 667 O O . ASN A 1 93 ? -22.269 3.724 17.883 1.00 87.44 93 ASN A O 1
ATOM 671 N N . LEU A 1 94 ? -22.410 2.705 15.884 1.00 87.75 94 LEU A N 1
ATOM 672 C CA . LEU A 1 94 ? -21.681 3.749 15.153 1.00 87.75 94 LEU A CA 1
ATOM 673 C C . LEU A 1 94 ? -22.593 4.841 14.571 1.00 87.75 94 LEU A C 1
ATOM 675 O O . LEU A 1 94 ? -22.159 5.985 14.430 1.00 87.75 94 LEU A O 1
ATOM 679 N N . ARG A 1 95 ? -23.839 4.526 14.205 1.00 91.44 95 ARG A N 1
ATOM 680 C CA . ARG A 1 95 ? -24.725 5.418 13.427 1.00 91.44 95 ARG A CA 1
ATOM 681 C C . ARG A 1 95 ? -25.305 6.572 14.256 1.00 91.44 95 ARG A C 1
ATOM 683 O O . ARG A 1 95 ? -25.537 6.430 15.451 1.00 91.44 95 ARG A O 1
ATOM 690 N N . GLY A 1 96 ? -25.528 7.721 13.616 1.00 89.94 96 GLY A N 1
ATOM 691 C CA . GLY A 1 96 ? -26.050 8.942 14.238 1.00 89.94 96 GLY A CA 1
ATOM 692 C C . GLY A 1 96 ? -25.038 9.673 15.125 1.00 89.94 96 GLY A C 1
ATOM 693 O O . GLY A 1 96 ? -25.430 10.460 15.987 1.00 89.94 96 GLY A O 1
ATOM 694 N N . ARG A 1 97 ? -23.735 9.406 14.957 1.00 90.56 97 ARG A N 1
ATOM 695 C CA . ARG A 1 97 ? -22.675 9.887 15.858 1.00 90.56 97 ARG A CA 1
ATOM 696 C C . ARG A 1 97 ? -21.593 10.667 15.128 1.00 90.56 97 ARG A C 1
ATOM 698 O O . ARG A 1 97 ? -21.253 10.375 13.982 1.00 90.56 97 ARG A O 1
ATOM 705 N N . ILE A 1 98 ? -21.032 11.639 15.840 1.00 92.75 98 ILE A N 1
ATOM 706 C CA . ILE A 1 98 ? -19.734 12.228 15.515 1.00 92.75 98 ILE A CA 1
ATOM 707 C C . ILE A 1 98 ? -18.702 11.522 16.390 1.00 92.75 98 ILE A C 1
ATOM 709 O O . ILE A 1 98 ? -18.857 11.475 17.612 1.00 92.75 98 ILE A O 1
ATOM 713 N N . ILE A 1 99 ? -17.691 10.953 15.751 1.00 93.62 99 ILE A N 1
ATOM 714 C CA . ILE A 1 99 ? -16.516 10.369 16.383 1.00 93.62 99 ILE A CA 1
ATOM 715 C C . ILE A 1 99 ? -15.373 11.347 16.150 1.00 93.62 99 ILE A C 1
ATOM 717 O O . ILE A 1 99 ? -15.039 11.653 15.010 1.00 93.62 99 ILE A O 1
ATOM 721 N N . ASP A 1 100 ? -14.819 11.856 17.238 1.00 94.94 100 ASP A N 1
ATOM 722 C CA . ASP A 1 100 ? -13.605 12.662 17.236 1.00 94.94 100 ASP A CA 1
ATOM 723 C C . ASP A 1 100 ? -12.467 11.761 17.718 1.00 94.94 100 ASP A C 1
ATOM 725 O O . ASP A 1 100 ? -12.483 11.334 18.878 1.00 94.94 100 ASP A O 1
ATOM 729 N N . LEU A 1 101 ? -11.545 11.406 16.818 1.00 96.19 101 LEU A N 1
ATOM 730 C CA . LEU A 1 101 ? -10.459 10.478 17.136 1.00 96.19 101 LEU A CA 1
ATOM 731 C C . LEU A 1 101 ? -9.476 11.072 18.142 1.00 96.19 101 LEU A C 1
ATOM 733 O O . LEU A 1 101 ? -8.931 10.322 18.948 1.00 96.19 101 LEU A O 1
ATOM 737 N N . GLN A 1 102 ? -9.326 12.402 18.194 1.00 94.81 102 GLN A N 1
ATOM 738 C CA . GLN A 1 102 ? -8.482 13.054 19.197 1.00 94.81 102 GLN A CA 1
ATOM 739 C C . GLN A 1 102 ? -8.944 12.705 20.616 1.00 94.81 102 GLN A C 1
ATOM 741 O O . GLN A 1 102 ? -8.138 12.481 21.515 1.00 94.81 102 GLN A O 1
ATOM 746 N N . ALA A 1 103 ? -10.260 12.604 20.824 1.00 95.69 103 ALA A N 1
ATOM 747 C CA . ALA A 1 103 ? -10.834 12.248 22.118 1.00 95.69 103 ALA A CA 1
ATOM 748 C C . ALA A 1 103 ? -10.605 10.776 22.507 1.00 95.69 103 ALA A C 1
ATOM 750 O O . ALA A 1 103 ? -10.932 10.388 23.632 1.00 95.69 103 ALA A O 1
ATOM 751 N N . TRP A 1 104 ? -10.127 9.941 21.581 1.00 96.38 104 TRP A N 1
ATOM 752 C CA . TRP A 1 104 ? -9.808 8.529 21.805 1.00 96.38 104 TRP A CA 1
ATOM 753 C C . TRP A 1 104 ? -8.300 8.285 21.900 1.00 96.38 104 TRP A C 1
ATOM 755 O O . TRP A 1 104 ? -7.894 7.136 22.051 1.00 96.38 104 TRP A O 1
ATOM 765 N N . LEU A 1 105 ? -7.488 9.341 21.862 1.00 96.12 105 LEU A N 1
ATOM 766 C CA . LEU A 1 105 ? -6.043 9.274 22.022 1.00 96.12 105 LEU A CA 1
ATOM 767 C C . LEU A 1 105 ? -5.610 9.928 23.332 1.00 96.12 105 LEU A C 1
ATOM 769 O O . LEU A 1 105 ? -6.159 10.932 23.791 1.00 96.12 105 LEU A O 1
ATOM 773 N N . MET A 1 106 ? -4.597 9.333 23.943 1.00 95.50 106 MET A N 1
ATOM 774 C CA . MET A 1 106 ? -3.856 9.910 25.051 1.00 95.50 106 MET A CA 1
ATOM 775 C C . MET A 1 106 ? -2.825 10.916 24.510 1.00 95.50 106 MET A C 1
ATOM 777 O O . MET A 1 106 ? -2.448 10.842 23.342 1.00 95.50 106 MET A O 1
ATOM 781 N N . PRO A 1 107 ? -2.309 11.850 25.336 1.00 91.88 107 PRO A N 1
ATOM 782 C CA . PRO A 1 107 ? -1.345 12.856 24.873 1.00 91.88 107 PRO A CA 1
ATOM 783 C C . PRO A 1 107 ? -0.036 12.303 24.287 1.00 91.88 107 PRO A C 1
ATOM 785 O O . PRO A 1 107 ? 0.701 13.052 23.658 1.00 91.88 107 PRO A O 1
ATOM 788 N N . ASP A 1 108 ? 0.286 11.034 24.541 1.00 92.06 108 ASP A N 1
ATOM 789 C CA . ASP A 1 108 ? 1.456 10.341 23.993 1.00 92.06 108 ASP A CA 1
ATOM 790 C C . ASP A 1 108 ? 1.163 9.580 22.685 1.00 92.06 108 ASP A C 1
ATOM 792 O O . ASP A 1 108 ? 2.047 8.893 22.181 1.00 92.06 108 ASP A O 1
ATOM 796 N N . GLY A 1 109 ? -0.052 9.699 22.136 1.00 93.25 109 GLY A N 1
ATOM 797 C CA . GLY A 1 109 ? -0.491 9.005 20.921 1.00 93.25 109 GLY A CA 1
ATOM 798 C C . GLY A 1 109 ? -1.043 7.596 21.160 1.00 93.25 109 GLY A C 1
ATOM 799 O O . GLY A 1 109 ? -1.492 6.940 20.226 1.00 93.25 109 GLY A O 1
ATOM 800 N N . THR A 1 110 ? -1.060 7.097 22.400 1.00 96.44 110 THR A N 1
ATOM 801 C CA . THR A 1 110 ? -1.654 5.778 22.666 1.00 96.44 110 THR A CA 1
ATOM 802 C C . THR A 1 110 ? -3.189 5.820 22.640 1.00 96.44 110 THR A C 1
ATOM 804 O O . THR A 1 110 ? -3.778 6.802 23.102 1.00 96.44 110 THR A O 1
ATOM 807 N N . PRO A 1 111 ? -3.880 4.770 22.148 1.00 97.75 111 PRO A N 1
ATOM 808 C CA . PRO A 1 111 ? -5.332 4.677 22.274 1.00 97.75 111 PRO A CA 1
ATOM 809 C C . PRO A 1 111 ? -5.798 4.700 23.733 1.00 97.75 111 PRO A C 1
ATOM 811 O O . PRO A 1 111 ? -5.199 4.083 24.614 1.00 97.75 111 PRO A O 1
ATOM 814 N N . ALA A 1 112 ? -6.910 5.382 23.990 1.00 97.00 112 ALA A N 1
ATOM 815 C CA . ALA A 1 112 ? -7.526 5.449 25.311 1.00 97.00 112 ALA A CA 1
ATOM 816 C C . ALA A 1 112 ? -8.276 4.155 25.686 1.00 97.00 112 ALA A C 1
ATOM 818 O O . ALA A 1 112 ? -8.447 3.876 26.875 1.00 97.00 112 ALA A O 1
ATOM 819 N N . ASP A 1 113 ? -8.751 3.390 24.695 1.00 95.88 113 ASP A N 1
ATOM 820 C CA . ASP A 1 113 ? -9.412 2.094 24.871 1.00 95.88 113 ASP A CA 1
ATOM 821 C C . ASP A 1 113 ? -9.432 1.256 23.575 1.00 95.88 113 ASP A C 1
ATOM 823 O O . ASP A 1 113 ? -8.880 1.645 22.550 1.00 95.88 113 ASP A O 1
ATOM 827 N N . GLU A 1 114 ? -10.089 0.096 23.640 1.00 96.00 114 GLU A N 1
ATOM 828 C CA . GLU A 1 114 ? -10.152 -0.945 22.606 1.00 96.00 114 GLU A CA 1
ATOM 829 C C . GLU A 1 114 ? -10.902 -0.560 21.318 1.00 96.00 114 GLU A C 1
ATOM 831 O O . GLU A 1 114 ? -10.929 -1.348 20.380 1.00 96.00 114 GLU A O 1
ATOM 836 N N . ARG A 1 115 ? -11.511 0.629 21.230 1.00 96.19 115 ARG A N 1
ATOM 837 C CA . ARG A 1 115 ? -12.238 1.066 20.019 1.00 96.19 115 ARG A CA 1
ATOM 838 C C . ARG A 1 115 ? -11.324 1.509 18.878 1.00 96.19 115 ARG A C 1
ATOM 840 O O . ARG A 1 115 ? -11.820 1.778 17.785 1.00 96.19 115 ARG A O 1
ATOM 847 N N . LEU A 1 116 ? -10.028 1.634 19.144 1.00 97.38 116 LEU A N 1
ATOM 848 C CA . LEU A 1 116 ? -9.050 2.168 18.212 1.00 97.38 116 LEU A CA 1
ATOM 849 C C . LEU A 1 116 ? -7.744 1.382 18.303 1.00 97.38 116 LEU A C 1
ATOM 851 O O . LEU A 1 116 ? -7.247 1.125 19.397 1.00 97.38 116 LEU A O 1
ATOM 855 N N . THR A 1 117 ? -7.156 1.081 17.156 1.00 98.00 117 THR A N 1
ATOM 856 C CA . THR A 1 117 ? -5.723 0.795 17.031 1.00 98.00 117 THR A CA 1
ATOM 857 C C . THR A 1 117 ? -5.107 1.892 16.180 1.00 98.00 117 THR A C 1
ATOM 859 O O . THR A 1 117 ? -5.739 2.368 15.237 1.00 98.00 117 THR A O 1
ATOM 862 N N . VAL A 1 118 ? -3.889 2.310 16.517 1.00 97.81 118 VAL A N 1
ATOM 863 C CA . VAL A 1 118 ? -3.135 3.274 15.705 1.00 97.81 118 VAL A CA 1
ATOM 864 C C . VAL A 1 118 ? -1.798 2.682 15.314 1.00 97.81 118 VAL A C 1
ATOM 866 O O . VAL A 1 118 ? -1.099 2.114 16.154 1.00 97.81 118 VAL A O 1
ATOM 869 N N . VAL A 1 119 ? -1.462 2.830 14.039 1.00 98.19 119 VAL A N 1
ATOM 870 C CA . VAL A 1 119 ? -0.180 2.466 13.450 1.00 98.19 119 VAL A CA 1
ATOM 871 C C . VAL A 1 119 ? 0.508 3.745 12.998 1.00 98.19 119 VAL A C 1
ATOM 873 O O . VAL A 1 119 ? -0.037 4.490 12.189 1.00 98.19 119 VAL A O 1
ATOM 876 N N . TYR A 1 120 ? 1.696 4.002 13.530 1.00 97.44 120 TYR A N 1
ATOM 877 C CA . TYR A 1 120 ? 2.486 5.191 13.238 1.00 97.44 120 TYR A CA 1
ATOM 878 C C . TYR A 1 120 ? 3.665 4.853 12.323 1.00 97.44 120 TYR A C 1
ATOM 880 O O . TYR A 1 120 ? 4.383 3.883 12.586 1.00 97.44 120 TYR A O 1
ATOM 888 N N . GLY A 1 121 ? 3.873 5.661 11.277 1.00 95.50 121 GLY A N 1
ATOM 889 C CA . GLY A 1 121 ? 4.936 5.485 10.281 1.00 95.50 121 GLY A CA 1
ATOM 890 C C . GLY A 1 121 ? 6.324 5.568 10.903 1.00 95.50 121 GLY A C 1
ATOM 891 O O . GLY A 1 121 ? 6.511 6.279 11.887 1.00 95.50 121 GLY A O 1
ATOM 892 N N . ALA A 1 122 ? 7.294 4.819 10.385 1.00 94.50 122 ALA A N 1
ATOM 893 C CA . ALA A 1 122 ? 8.582 4.628 11.052 1.00 94.50 122 ALA A CA 1
ATOM 894 C C . ALA A 1 122 ? 9.469 5.891 11.036 1.00 94.50 122 ALA A C 1
ATOM 896 O O . ALA A 1 122 ? 10.025 6.280 12.073 1.00 94.50 122 ALA A O 1
ATOM 897 N N . GLU A 1 123 ? 9.526 6.596 9.909 1.00 90.50 123 GLU A N 1
ATOM 898 C CA . GLU A 1 123 ? 10.308 7.816 9.725 1.00 90.50 123 GLU A CA 1
ATOM 899 C C . GLU A 1 123 ? 9.441 9.000 9.273 1.00 90.50 123 GLU A C 1
ATOM 901 O O . GLU A 1 123 ? 8.310 8.843 8.837 1.00 90.50 123 GLU A O 1
ATOM 906 N N . GLY A 1 124 ? 9.939 10.226 9.467 1.00 88.62 124 GLY A N 1
ATOM 907 C CA . GLY A 1 124 ? 9.229 11.435 9.038 1.00 88.62 124 GLY A CA 1
ATOM 908 C C . GLY A 1 124 ? 9.428 11.709 7.549 1.00 88.62 124 GLY A C 1
ATOM 909 O O . GLY A 1 124 ? 10.508 11.450 7.027 1.00 88.62 124 GLY A O 1
ATOM 910 N N . ALA A 1 125 ? 8.427 12.323 6.917 1.00 83.88 125 ALA A N 1
ATOM 911 C CA . ALA A 1 125 ? 8.293 12.528 5.469 1.00 83.88 125 ALA A CA 1
ATOM 912 C C . ALA A 1 125 ? 8.079 11.256 4.630 1.00 83.88 125 ALA A C 1
ATOM 914 O O . ALA A 1 125 ? 7.979 11.366 3.408 1.00 83.88 125 ALA A O 1
ATOM 915 N N . ASP A 1 126 ? 7.931 10.102 5.277 1.00 86.31 126 ASP A N 1
ATOM 916 C CA . ASP A 1 126 ? 7.642 8.840 4.605 1.00 86.31 126 ASP A CA 1
ATOM 917 C C . ASP A 1 126 ? 6.163 8.675 4.304 1.00 86.31 126 ASP A C 1
ATOM 919 O O . ASP A 1 126 ? 5.835 7.845 3.480 1.00 86.31 126 ASP A O 1
ATOM 923 N N . VAL A 1 127 ? 5.264 9.463 4.898 1.00 87.31 127 VAL A N 1
ATOM 924 C CA . VAL A 1 127 ? 3.852 9.525 4.490 1.00 87.31 127 VAL A CA 1
ATOM 925 C C . VAL A 1 127 ? 3.175 8.133 4.409 1.00 87.31 127 VAL A C 1
ATOM 927 O O . VAL A 1 127 ? 2.416 7.833 3.502 1.00 87.31 127 VAL A O 1
ATOM 930 N N . MET A 1 128 ? 3.455 7.243 5.366 1.00 93.06 128 MET A N 1
ATOM 931 C CA . MET A 1 128 ? 2.922 5.875 5.418 1.00 93.06 128 MET A CA 1
ATOM 932 C C . MET A 1 128 ? 1.390 5.826 5.481 1.00 93.06 128 MET A C 1
ATOM 934 O O . MET A 1 128 ? 0.764 6.535 6.269 1.00 93.06 128 MET A O 1
ATOM 938 N N . GLY A 1 129 ? 0.798 4.924 4.696 1.00 93.38 129 GLY A N 1
ATOM 939 C CA . GLY A 1 129 ? -0.647 4.709 4.594 1.00 93.38 129 GLY A CA 1
ATOM 940 C C . GLY A 1 129 ? -1.259 5.258 3.301 1.00 93.38 129 GLY A C 1
ATOM 941 O O . GLY A 1 129 ? -2.478 5.417 3.228 1.00 93.38 129 GLY A O 1
ATOM 942 N N . GLU A 1 130 ? -0.443 5.573 2.287 1.00 90.50 130 GLU A N 1
ATOM 943 C CA . GLU A 1 130 ? -0.922 5.963 0.950 1.00 90.50 130 GLU A CA 1
ATOM 944 C C . GLU A 1 130 ? -1.749 4.844 0.310 1.00 90.50 130 GLU A C 1
ATOM 946 O O . GLU A 1 130 ? -2.724 5.136 -0.382 1.00 90.50 130 GLU A O 1
ATOM 951 N N . GLU A 1 131 ? -1.431 3.596 0.652 1.00 93.25 131 GLU A N 1
ATOM 952 C CA . GLU A 1 131 ? -2.212 2.402 0.348 1.00 93.25 131 GLU A CA 1
ATOM 953 C C . GLU A 1 131 ? -2.432 1.584 1.629 1.00 93.25 131 GLU A C 1
ATOM 955 O O . GLU A 1 131 ? -1.535 1.472 2.471 1.00 93.25 131 GLU A O 1
ATOM 960 N N . ILE A 1 132 ? -3.632 1.020 1.789 1.00 96.44 132 ILE A N 1
ATOM 961 C CA . ILE A 1 132 ? -3.986 0.125 2.897 1.00 96.44 132 ILE A CA 1
ATOM 962 C C . ILE A 1 132 ? -4.616 -1.131 2.309 1.00 96.44 132 ILE A C 1
ATOM 964 O O . ILE A 1 132 ? -5.614 -1.039 1.593 1.00 96.44 132 ILE A O 1
ATOM 968 N N . ILE A 1 133 ? -4.101 -2.294 2.691 1.00 96.69 133 ILE A N 1
ATOM 969 C CA . ILE A 1 133 ? -4.728 -3.579 2.395 1.00 96.69 133 ILE A CA 1
ATOM 970 C C . ILE A 1 133 ? -4.684 -4.489 3.623 1.00 96.69 133 ILE A C 1
ATOM 972 O O . ILE A 1 133 ? -3.871 -4.307 4.530 1.00 96.69 133 ILE A O 1
ATOM 976 N N . VAL A 1 134 ? -5.608 -5.443 3.674 1.00 97.00 134 VAL A N 1
ATOM 977 C CA . VAL A 1 134 ? -5.769 -6.385 4.780 1.00 97.00 134 VAL A CA 1
ATOM 978 C C . VAL A 1 134 ? -5.891 -7.803 4.229 1.00 97.00 134 VAL A C 1
ATOM 980 O O . VAL A 1 134 ? -6.539 -8.004 3.203 1.00 97.00 134 VAL A O 1
ATOM 983 N N . GLY A 1 135 ? -5.285 -8.771 4.913 1.00 96.38 135 GLY A N 1
ATOM 984 C CA . GLY A 1 135 ? -5.448 -10.200 4.639 1.00 96.38 135 GLY A CA 1
ATOM 985 C C . GLY A 1 135 ? -4.454 -11.053 5.427 1.00 96.38 135 GLY A C 1
ATOM 986 O O . GLY A 1 135 ? -3.445 -10.542 5.895 1.00 96.38 135 GLY A O 1
ATOM 987 N N . ASP A 1 136 ? -4.751 -12.336 5.611 1.00 97.38 136 ASP A N 1
ATOM 988 C CA . ASP A 1 136 ? -3.898 -13.273 6.356 1.00 97.38 136 ASP A CA 1
ATOM 989 C C . ASP A 1 136 ? -2.710 -13.746 5.495 1.00 97.38 136 ASP A C 1
ATOM 991 O O . ASP A 1 136 ? -2.882 -14.583 4.611 1.00 97.38 136 ASP A O 1
ATOM 995 N N . LEU A 1 137 ? -1.507 -13.219 5.742 1.00 98.12 137 LEU A N 1
ATOM 996 C CA . LEU A 1 137 ? -0.266 -13.593 5.046 1.00 98.12 137 LEU A CA 1
ATOM 997 C C . LEU A 1 137 ? 0.511 -14.703 5.770 1.00 98.12 137 LEU A C 1
ATOM 999 O O . LEU A 1 137 ? 1.532 -15.185 5.259 1.00 98.12 137 LEU A O 1
ATOM 1003 N N . ASN A 1 138 ? 0.092 -15.078 6.982 1.00 97.12 138 ASN A N 1
ATOM 1004 C CA . ASN A 1 138 ? 0.845 -15.978 7.853 1.00 97.12 138 ASN A CA 1
ATOM 1005 C C . ASN A 1 138 ? 0.115 -17.298 8.182 1.00 97.12 138 ASN A C 1
ATOM 1007 O O . ASN A 1 138 ? 0.701 -18.173 8.833 1.00 97.12 138 ASN A O 1
ATOM 1011 N N . GLY A 1 139 ? -1.126 -17.448 7.723 1.00 96.25 139 GLY A N 1
ATOM 1012 C CA . GLY A 1 139 ? -1.985 -18.615 7.878 1.00 96.25 139 GLY A CA 1
ATOM 1013 C C . GLY A 1 139 ? -2.474 -18.862 9.306 1.00 96.25 139 GLY A C 1
ATOM 1014 O O . GLY A 1 139 ? -2.777 -20.014 9.641 1.00 96.25 139 GLY A O 1
ATOM 1015 N N . ASP A 1 140 ? -2.481 -17.853 10.180 1.00 95.56 140 ASP A N 1
ATOM 1016 C CA . ASP A 1 140 ? -2.929 -17.987 11.571 1.00 95.56 140 ASP A CA 1
ATOM 1017 C C . ASP A 1 140 ? -4.436 -17.743 11.767 1.00 95.56 140 ASP A C 1
ATOM 1019 O O . ASP A 1 140 ? -4.978 -18.046 12.838 1.00 95.56 140 ASP A O 1
ATOM 1023 N N . GLY A 1 141 ? -5.131 -17.317 10.709 1.00 93.25 141 GLY A N 1
ATOM 1024 C CA . GLY A 1 141 ? -6.564 -17.055 10.692 1.00 93.25 141 GLY A CA 1
ATOM 1025 C C . GLY A 1 141 ? -6.962 -15.672 11.208 1.00 93.25 141 GLY A C 1
ATOM 1026 O O . GLY A 1 141 ? -8.162 -15.402 11.293 1.00 93.25 141 GLY A O 1
ATOM 1027 N N . LEU A 1 142 ? -6.003 -14.813 11.562 1.00 94.38 142 LEU A N 1
ATOM 1028 C CA . LEU A 1 142 ? -6.207 -13.388 11.792 1.00 94.38 142 LEU A CA 1
ATOM 1029 C C . LEU A 1 142 ? -5.726 -12.615 10.568 1.00 94.38 142 LEU A C 1
ATOM 1031 O O . LEU A 1 142 ? -4.748 -12.979 9.924 1.00 94.38 142 LEU A O 1
ATOM 1035 N N . ASN A 1 143 ? -6.416 -11.527 10.241 1.00 96.50 143 ASN A N 1
ATOM 1036 C CA . ASN A 1 143 ? -5.984 -10.710 9.123 1.00 96.50 143 ASN A CA 1
ATOM 1037 C C . ASN A 1 143 ? -4.797 -9.827 9.524 1.00 96.50 143 ASN A C 1
ATOM 1039 O O . ASN A 1 143 ? -4.783 -9.217 10.598 1.00 96.50 143 ASN A O 1
ATOM 1043 N N . ASP A 1 144 ? -3.829 -9.713 8.622 1.00 97.81 144 ASP A N 1
ATOM 1044 C CA . ASP A 1 144 ? -2.691 -8.817 8.759 1.00 97.81 144 ASP A CA 1
ATOM 1045 C C . ASP A 1 144 ? -3.002 -7.472 8.110 1.00 97.81 144 ASP A C 1
ATOM 1047 O O . ASP A 1 144 ? -3.760 -7.384 7.142 1.00 97.81 144 ASP A O 1
ATOM 1051 N N . LEU A 1 145 ? -2.395 -6.409 8.631 1.00 97.88 145 LEU A N 1
ATOM 1052 C CA . LEU A 1 145 ? -2.478 -5.073 8.055 1.00 97.88 145 LEU A CA 1
ATOM 1053 C C . LEU A 1 145 ? -1.220 -4.790 7.238 1.00 97.88 145 LEU A C 1
ATOM 1055 O O . LEU A 1 145 ? -0.109 -4.863 7.763 1.00 97.88 145 LEU A O 1
ATOM 1059 N N . ILE A 1 146 ? -1.397 -4.404 5.979 1.00 98.31 146 ILE A N 1
ATOM 1060 C CA . ILE A 1 146 ? -0.316 -3.976 5.104 1.00 98.31 146 ILE A CA 1
ATOM 1061 C C . ILE A 1 146 ? -0.546 -2.514 4.728 1.00 98.31 146 ILE A C 1
ATOM 1063 O O . ILE A 1 146 ? -1.620 -2.134 4.261 1.00 98.31 146 ILE A O 1
ATOM 1067 N N . VAL A 1 147 ? 0.473 -1.689 4.945 1.00 97.25 147 VAL A N 1
ATOM 1068 C CA . VAL A 1 147 ? 0.427 -0.243 4.700 1.00 97.25 147 VAL A CA 1
ATOM 1069 C C . VAL A 1 147 ? 1.584 0.181 3.811 1.00 97.25 147 VAL A C 1
ATOM 1071 O O . VAL A 1 147 ? 2.729 -0.192 4.063 1.00 97.25 147 VAL A O 1
ATOM 1074 N N . GLY A 1 148 ? 1.277 0.928 2.754 1.00 94.88 148 GLY A N 1
ATOM 1075 C CA . GLY A 1 148 ? 2.234 1.367 1.741 1.00 94.88 148 GLY A CA 1
ATOM 1076 C C . GLY A 1 148 ? 2.654 2.823 1.905 1.00 94.88 148 GLY A C 1
ATOM 1077 O O . GLY A 1 148 ? 1.886 3.658 2.390 1.00 94.88 148 GLY A O 1
ATOM 1078 N N . SER A 1 149 ? 3.869 3.121 1.462 1.00 92.12 149 SER A N 1
ATOM 1079 C CA . SER A 1 149 ? 4.341 4.460 1.128 1.00 92.12 149 SER A CA 1
ATOM 1080 C C . SER A 1 149 ? 5.099 4.387 -0.189 1.00 92.12 149 SER A C 1
ATOM 1082 O O . SER A 1 149 ? 6.223 3.884 -0.245 1.00 92.12 149 SER A O 1
ATOM 1084 N N . LEU A 1 150 ? 4.503 4.897 -1.261 1.00 88.69 150 LEU A N 1
ATOM 1085 C CA . LEU A 1 150 ? 5.089 4.782 -2.595 1.00 88.69 150 LEU A CA 1
ATOM 1086 C C . LEU A 1 150 ? 6.293 5.716 -2.770 1.00 88.69 150 LEU A C 1
ATOM 1088 O O . LEU A 1 150 ? 7.166 5.465 -3.597 1.00 88.69 150 LEU A O 1
ATOM 1092 N N . ALA A 1 151 ? 6.345 6.819 -2.021 1.00 83.56 151 ALA A N 1
ATOM 1093 C CA . ALA A 1 151 ? 7.372 7.846 -2.167 1.00 83.56 151 ALA A CA 1
ATOM 1094 C C . ALA A 1 151 ? 8.457 7.793 -1.082 1.00 83.56 151 ALA A C 1
ATOM 1096 O O . ALA A 1 151 ? 9.449 8.517 -1.199 1.00 83.56 151 ALA A O 1
ATOM 1097 N N . ALA A 1 152 ? 8.315 6.943 -0.061 1.00 87.56 152 ALA A N 1
ATOM 1098 C CA . ALA A 1 152 ? 9.320 6.827 0.986 1.00 87.56 152 ALA A CA 1
ATOM 1099 C C . ALA A 1 152 ? 10.701 6.444 0.416 1.00 87.56 152 ALA A C 1
ATOM 1101 O O . ALA A 1 152 ? 10.822 5.576 -0.467 1.00 87.56 152 ALA A O 1
ATOM 1102 N N . PRO A 1 153 ? 11.775 7.084 0.909 1.00 83.12 153 PRO A N 1
ATOM 1103 C CA . PRO A 1 153 ? 13.128 6.708 0.568 1.00 83.12 153 PRO A CA 1
ATOM 1104 C C . PRO A 1 153 ? 13.486 5.402 1.298 1.00 83.12 153 PRO A C 1
ATOM 1106 O O . PRO A 1 153 ? 13.922 5.398 2.444 1.00 83.12 153 PRO A O 1
ATOM 1109 N N . SER A 1 154 ? 13.345 4.265 0.628 1.00 82.06 154 SER A N 1
ATOM 1110 C CA . SER A 1 154 ? 13.511 2.965 1.282 1.00 82.06 154 SER A CA 1
ATOM 1111 C C . SER A 1 154 ? 14.978 2.581 1.540 1.00 82.06 154 SER A C 1
ATOM 1113 O O . SER A 1 154 ? 15.932 3.207 1.050 1.00 82.06 154 SER A O 1
ATOM 1115 N N . ARG A 1 155 ? 15.174 1.523 2.345 1.00 84.19 155 ARG A N 1
ATOM 1116 C CA . ARG A 1 155 ? 16.476 0.954 2.763 1.00 84.19 155 ARG A CA 1
ATOM 1117 C C . ARG A 1 155 ? 17.444 2.021 3.296 1.00 84.19 155 ARG A C 1
ATOM 1119 O O . ARG A 1 155 ? 18.440 2.357 2.652 1.00 84.19 155 ARG A O 1
ATOM 1126 N N . ASN A 1 156 ? 17.201 2.494 4.520 1.00 84.00 156 ASN A N 1
ATOM 1127 C CA . ASN A 1 156 ? 18.003 3.526 5.197 1.00 84.00 156 ASN A CA 1
ATOM 1128 C C . ASN A 1 156 ? 18.080 4.851 4.415 1.00 84.00 156 ASN A C 1
ATOM 1130 O O . ASN A 1 156 ? 19.150 5.465 4.341 1.00 84.00 156 ASN A O 1
ATOM 1134 N N . ASN A 1 157 ? 16.977 5.276 3.799 1.00 83.19 157 ASN A N 1
ATOM 1135 C CA . ASN A 1 157 ? 16.893 6.504 3.007 1.00 83.19 157 ASN A CA 1
ATOM 1136 C C . ASN A 1 157 ? 17.838 6.549 1.794 1.00 83.19 157 ASN A C 1
ATOM 1138 O O . ASN A 1 157 ? 18.180 7.626 1.303 1.00 83.19 157 ASN A O 1
ATOM 1142 N N . ALA A 1 158 ? 18.298 5.386 1.318 1.00 81.38 158 ALA A N 1
ATOM 1143 C CA . ALA A 1 158 ? 19.239 5.291 0.206 1.00 81.38 158 ALA A CA 1
ATOM 1144 C C . ALA A 1 158 ? 18.537 5.181 -1.155 1.00 81.38 158 ALA A C 1
ATOM 1146 O O . ALA A 1 158 ? 19.107 5.589 -2.169 1.00 81.38 158 ALA A O 1
ATOM 1147 N N . ARG A 1 159 ? 17.316 4.634 -1.194 1.00 83.88 159 ARG A N 1
ATOM 1148 C CA . ARG A 1 159 ? 16.517 4.476 -2.414 1.00 83.88 159 ARG A CA 1
ATOM 1149 C C . ARG A 1 159 ? 15.453 5.557 -2.478 1.00 83.88 159 ARG A C 1
ATOM 1151 O O . ARG A 1 159 ? 14.299 5.311 -2.155 1.00 83.88 159 ARG A O 1
ATOM 1158 N N . ILE A 1 160 ? 15.866 6.758 -2.874 1.00 84.38 160 ILE A N 1
ATOM 1159 C CA . ILE A 1 160 ? 14.954 7.897 -3.046 1.00 84.38 160 ILE A CA 1
ATOM 1160 C C . ILE A 1 160 ? 13.794 7.482 -3.947 1.00 84.38 160 ILE A C 1
ATOM 1162 O O . ILE A 1 160 ? 14.036 6.892 -5.002 1.00 84.38 160 ILE A O 1
ATOM 1166 N N . ASP A 1 161 ? 12.565 7.754 -3.507 1.00 84.00 161 ASP A N 1
ATOM 1167 C CA . ASP A 1 161 ? 11.335 7.415 -4.227 1.00 84.00 161 ASP A CA 1
ATOM 1168 C C . ASP A 1 161 ? 11.187 5.916 -4.558 1.00 84.00 161 ASP A C 1
ATOM 1170 O O . ASP A 1 161 ? 10.409 5.524 -5.429 1.00 84.00 161 ASP A O 1
ATOM 1174 N N . GLY A 1 162 ? 11.955 5.057 -3.881 1.00 86.06 162 GLY A N 1
ATOM 1175 C CA . GLY A 1 162 ? 11.897 3.615 -4.076 1.00 86.06 162 GLY A CA 1
ATOM 1176 C C . GLY A 1 162 ? 10.557 3.043 -3.633 1.00 86.06 162 GLY A C 1
ATOM 1177 O O . GLY A 1 162 ? 10.067 2.107 -4.261 1.00 86.06 162 GLY A O 1
ATOM 1178 N N . GLY A 1 163 ? 9.963 3.632 -2.597 1.00 92.31 163 GLY A N 1
ATOM 1179 C CA . GLY A 1 163 ? 8.757 3.144 -1.954 1.00 92.31 163 GLY A CA 1
ATOM 1180 C C . GLY A 1 163 ? 9.019 1.933 -1.061 1.00 92.31 163 GLY A C 1
ATOM 1181 O O . GLY A 1 163 ? 10.014 1.202 -1.204 1.00 92.31 163 GLY A O 1
ATOM 1182 N N . GLU A 1 164 ? 8.122 1.747 -0.106 1.00 94.38 164 GLU A N 1
ATOM 1183 C CA . GLU A 1 164 ? 8.121 0.649 0.847 1.00 94.38 164 GLU A CA 1
ATOM 1184 C C . GLU A 1 164 ? 6.701 0.290 1.282 1.00 94.38 164 GLU A C 1
ATOM 1186 O O . GLU A 1 164 ? 5.757 1.058 1.122 1.00 94.38 164 GLU A O 1
ATOM 1191 N N . ALA A 1 165 ? 6.550 -0.898 1.852 1.00 97.25 165 ALA A N 1
ATOM 1192 C CA . ALA A 1 165 ? 5.359 -1.252 2.606 1.00 97.25 165 ALA A CA 1
ATOM 1193 C C . ALA A 1 165 ? 5.745 -1.928 3.913 1.00 97.25 165 ALA A C 1
ATOM 1195 O O . ALA A 1 165 ? 6.865 -2.410 4.072 1.00 97.25 165 ALA A O 1
ATOM 1196 N N . TRP A 1 166 ? 4.800 -2.000 4.836 1.00 98.00 166 TRP A N 1
ATOM 1197 C CA . TRP A 1 166 ? 4.978 -2.650 6.122 1.00 98.00 166 TRP A CA 1
ATOM 1198 C C . TRP A 1 166 ? 3.867 -3.652 6.356 1.00 98.00 166 TRP A C 1
ATOM 1200 O O . TRP A 1 166 ? 2.698 -3.311 6.210 1.00 98.00 166 TRP A O 1
ATOM 1210 N N . VAL A 1 167 ? 4.239 -4.860 6.772 1.00 98.31 167 VAL A N 1
ATOM 1211 C CA . VAL A 1 167 ? 3.305 -5.878 7.259 1.00 98.31 167 VAL A CA 1
ATOM 1212 C C . VAL A 1 167 ? 3.259 -5.816 8.781 1.00 98.31 167 VAL A C 1
ATOM 1214 O O . VAL A 1 167 ? 4.279 -5.991 9.454 1.00 98.31 167 VAL A O 1
ATOM 1217 N N . VAL A 1 168 ? 2.073 -5.591 9.331 1.00 98.06 168 VAL A N 1
ATOM 1218 C CA . VAL A 1 168 ? 1.770 -5.677 10.760 1.00 98.06 168 VAL A CA 1
ATOM 1219 C C . VAL A 1 168 ? 0.878 -6.893 10.962 1.00 98.06 168 VAL A C 1
ATOM 1221 O O . VAL A 1 168 ? -0.314 -6.843 10.664 1.00 98.06 168 VAL A O 1
ATOM 1224 N N . TYR A 1 169 ? 1.465 -7.980 11.467 1.00 96.94 169 TYR A N 1
ATOM 1225 C CA . TYR A 1 169 ? 0.723 -9.221 11.671 1.00 96.94 169 TYR A CA 1
ATOM 1226 C C . TYR A 1 169 ? -0.428 -9.048 12.669 1.00 96.94 169 TYR A C 1
ATOM 1228 O O . TYR A 1 169 ? -0.270 -8.403 13.719 1.00 96.94 169 TYR A O 1
ATOM 1236 N N . GLY A 1 170 ? -1.562 -9.661 12.336 1.00 93.62 170 GLY A N 1
ATOM 1237 C CA . GLY A 1 170 ? -2.748 -9.755 13.168 1.00 93.62 170 GLY A CA 1
ATOM 1238 C C . GLY A 1 170 ? -2.443 -10.392 14.524 1.00 93.62 170 GLY A C 1
ATOM 1239 O O . GLY A 1 170 ? -1.480 -11.138 14.713 1.00 93.62 170 GLY A O 1
ATOM 1240 N N . ARG A 1 171 ? -3.237 -10.034 15.537 1.00 90.56 171 ARG A N 1
ATOM 1241 C CA . ARG A 1 171 ? -3.112 -10.583 16.898 1.00 90.56 171 ARG A CA 1
ATOM 1242 C C . ARG A 1 171 ? -4.394 -10.392 17.695 1.00 90.56 171 ARG A C 1
ATOM 1244 O O . ARG A 1 171 ? -5.056 -9.368 17.566 1.00 90.56 171 ARG A O 1
ATOM 1251 N N . GLU A 1 172 ? -4.682 -11.329 18.598 1.00 86.38 172 GLU A N 1
ATOM 1252 C CA . GLU A 1 172 ? -5.900 -11.312 19.431 1.00 86.38 172 GLU A CA 1
ATOM 1253 C C . GLU A 1 172 ? -6.048 -10.039 20.285 1.00 86.38 172 GLU A C 1
ATOM 1255 O O . GLU A 1 172 ? -7.157 -9.610 20.588 1.00 86.38 172 GLU A O 1
ATOM 1260 N N . ASP A 1 173 ? -4.937 -9.424 20.696 1.00 88.69 173 ASP A N 1
ATOM 1261 C CA . ASP A 1 173 ? -4.923 -8.194 21.488 1.00 88.69 173 ASP A CA 1
ATOM 1262 C C . ASP A 1 173 ? -4.604 -6.951 20.647 1.00 88.69 173 ASP A C 1
ATOM 1264 O O . ASP A 1 173 ? -4.020 -6.013 21.177 1.00 88.69 173 ASP A O 1
ATOM 1268 N N . LEU A 1 174 ? -4.922 -6.916 19.344 1.00 92.19 174 LEU A N 1
ATOM 1269 C CA . LEU A 1 174 ? -4.650 -5.739 18.504 1.00 92.19 174 LEU A CA 1
ATOM 1270 C C . LEU A 1 174 ? -5.470 -4.512 18.936 1.00 92.19 174 LEU A C 1
ATOM 1272 O O . LEU A 1 174 ? -4.950 -3.393 18.888 1.00 92.19 174 LEU A O 1
ATOM 1276 N N . ARG A 1 175 ? -6.709 -4.714 19.409 1.00 95.06 175 ARG A N 1
ATOM 1277 C CA . ARG A 1 175 ? -7.600 -3.653 19.907 1.00 95.06 175 ARG A CA 1
ATOM 1278 C C . ARG A 1 175 ? -6.941 -2.810 21.000 1.00 95.06 175 ARG A C 1
ATOM 1280 O O . ARG A 1 175 ? -6.404 -3.333 21.973 1.00 95.06 175 ARG A O 1
ATOM 1287 N N . GLY A 1 176 ? -7.012 -1.484 20.869 1.00 96.12 176 GLY A N 1
ATOM 1288 C CA . GLY A 1 176 ? -6.470 -0.550 21.863 1.00 96.12 176 GLY A CA 1
ATOM 1289 C C . GLY A 1 176 ? -4.950 -0.398 21.824 1.00 96.12 176 GLY A C 1
ATOM 1290 O O . GLY A 1 176 ? -4.378 0.232 22.717 1.00 96.12 176 GLY A O 1
ATOM 1291 N N . ARG A 1 177 ? -4.267 -0.975 20.827 1.00 96.25 177 ARG A N 1
ATOM 1292 C CA . ARG A 1 177 ? -2.807 -0.891 20.726 1.00 96.25 177 ARG A CA 1
ATOM 1293 C C . ARG A 1 177 ? -2.336 0.278 19.878 1.00 96.25 177 ARG A C 1
ATOM 1295 O O . ARG A 1 177 ? -2.937 0.650 18.877 1.00 96.25 177 ARG A O 1
ATOM 1302 N N . MET A 1 178 ? -1.186 0.799 20.285 1.00 96.94 178 MET A N 1
ATOM 1303 C CA . MET A 1 178 ? -0.315 1.602 19.442 1.00 96.94 178 MET A CA 1
ATOM 1304 C C . MET A 1 178 ? 0.762 0.690 18.850 1.00 96.94 178 MET A C 1
ATOM 1306 O O . MET A 1 178 ? 1.448 -0.018 19.595 1.00 96.94 178 MET A O 1
ATOM 1310 N N . VAL A 1 179 ? 0.921 0.731 17.532 1.00 98.00 179 VAL A N 1
ATOM 1311 C CA . VAL A 1 179 ? 2.020 0.108 16.792 1.00 98.00 179 VAL A CA 1
ATOM 1312 C C . VAL A 1 179 ? 2.874 1.237 16.226 1.00 98.00 179 VAL A C 1
ATOM 1314 O O . VAL A 1 179 ? 2.433 1.969 15.354 1.00 98.00 179 VAL A O 1
ATOM 1317 N N . ASP A 1 180 ? 4.085 1.419 16.746 1.00 97.69 180 ASP A N 1
ATOM 1318 C CA . ASP A 1 180 ? 5.036 2.400 16.210 1.00 97.69 180 ASP A CA 1
ATOM 1319 C C . ASP A 1 180 ? 6.077 1.659 15.371 1.00 97.69 180 ASP A C 1
ATOM 1321 O O . ASP A 1 180 ? 6.889 0.917 15.928 1.00 97.69 180 ASP A O 1
ATOM 1325 N N . LEU A 1 181 ? 6.043 1.834 14.047 1.00 97.38 181 LEU A N 1
ATOM 1326 C CA . LEU A 1 181 ? 6.912 1.102 13.119 1.00 97.38 181 LEU A CA 1
ATOM 1327 C C . LEU A 1 181 ? 8.396 1.466 13.280 1.00 97.38 181 LEU A C 1
ATOM 1329 O O . LEU A 1 181 ? 9.266 0.684 12.905 1.00 97.38 181 LEU A O 1
ATOM 1333 N N . ALA A 1 182 ? 8.706 2.585 13.945 1.00 95.56 182 ALA A N 1
ATOM 1334 C CA . ALA A 1 182 ? 10.078 2.928 14.320 1.00 95.56 182 ALA A CA 1
ATOM 1335 C C . ALA A 1 182 ? 10.665 1.984 15.386 1.00 95.56 182 ALA A C 1
ATOM 1337 O O . ALA A 1 182 ? 11.872 2.000 15.648 1.00 95.56 182 ALA A O 1
ATOM 1338 N N . VAL A 1 183 ? 9.823 1.192 16.059 1.00 96.19 183 VAL A N 1
ATOM 1339 C CA . VAL A 1 183 ? 10.254 0.193 17.037 1.00 96.19 183 VAL A CA 1
ATOM 1340 C C . VAL A 1 183 ? 10.612 -1.103 16.300 1.00 96.19 183 VAL A C 1
ATOM 1342 O O . VAL A 1 183 ? 9.739 -1.712 15.681 1.00 96.19 183 VAL A O 1
ATOM 1345 N N . PRO A 1 184 ? 11.862 -1.598 16.406 1.00 92.38 184 PRO A N 1
ATOM 1346 C CA . PRO A 1 184 ? 12.265 -2.831 15.737 1.00 92.38 184 PRO A CA 1
ATOM 1347 C C . PRO A 1 184 ? 11.354 -4.014 16.086 1.00 92.38 184 PRO A C 1
ATOM 1349 O O . PRO A 1 184 ? 11.154 -4.331 17.261 1.00 92.38 184 PRO A O 1
ATOM 1352 N N . GLY A 1 185 ? 10.833 -4.680 15.054 1.00 92.12 185 GLY A N 1
ATOM 1353 C CA . GLY A 1 185 ? 9.922 -5.819 15.185 1.00 92.12 185 GLY A CA 1
ATOM 1354 C C . GLY A 1 185 ? 8.448 -5.456 15.397 1.00 92.12 185 GLY A C 1
ATOM 1355 O O . GLY A 1 185 ? 7.653 -6.359 15.643 1.00 92.12 185 GLY A O 1
ATOM 1356 N N . ALA A 1 186 ? 8.067 -4.175 15.317 1.00 95.50 186 ALA A N 1
ATOM 1357 C CA . ALA A 1 186 ? 6.659 -3.762 15.308 1.00 95.50 186 ALA A CA 1
ATOM 1358 C C . ALA A 1 186 ? 5.930 -4.131 14.001 1.00 95.50 186 ALA A C 1
ATOM 1360 O O . ALA A 1 186 ? 4.713 -4.300 14.012 1.00 95.50 186 ALA A O 1
ATOM 1361 N N . GLY A 1 187 ? 6.681 -4.301 12.913 1.00 96.81 187 GLY A N 1
ATOM 1362 C CA . GLY A 1 187 ? 6.225 -4.809 11.624 1.00 96.81 187 GLY A CA 1
ATOM 1363 C C . GLY A 1 187 ? 7.405 -5.333 10.802 1.00 96.81 187 GLY A C 1
ATOM 1364 O O . GLY A 1 187 ? 8.560 -5.225 11.227 1.00 96.81 187 GLY A O 1
ATOM 1365 N N . VAL A 1 188 ? 7.107 -5.906 9.639 1.00 98.00 188 VAL A N 1
ATOM 1366 C CA . VAL A 1 188 ? 8.094 -6.355 8.649 1.00 98.00 188 VAL A CA 1
ATOM 1367 C C . VAL A 1 188 ? 8.092 -5.371 7.479 1.00 98.00 188 VAL A C 1
ATOM 1369 O O . VAL A 1 188 ? 7.099 -5.328 6.750 1.00 98.00 188 VAL A O 1
ATOM 1372 N N . PRO A 1 189 ? 9.162 -4.584 7.275 1.00 97.62 189 PRO A N 1
ATOM 1373 C CA . PRO A 1 189 ? 9.261 -3.715 6.115 1.00 97.62 189 PRO A CA 1
ATOM 1374 C C . PRO A 1 189 ? 9.610 -4.513 4.854 1.00 97.62 189 PRO A C 1
ATOM 1376 O O . PRO A 1 189 ? 10.425 -5.445 4.879 1.00 97.62 189 PRO A O 1
ATOM 1379 N N . ILE A 1 190 ? 9.012 -4.093 3.746 1.00 98.19 190 ILE A N 1
ATOM 1380 C CA . ILE A 1 190 ? 9.222 -4.581 2.388 1.00 98.19 190 ILE A CA 1
ATOM 1381 C C . ILE A 1 190 ? 9.741 -3.410 1.558 1.00 98.19 190 ILE A C 1
ATOM 1383 O O . ILE A 1 190 ? 9.030 -2.432 1.336 1.00 98.19 190 ILE A O 1
ATOM 1387 N N . TYR A 1 191 ? 10.978 -3.516 1.080 1.00 96.31 191 TYR A N 1
ATOM 1388 C CA . TYR A 1 191 ? 11.613 -2.483 0.268 1.00 96.31 191 TYR A CA 1
ATOM 1389 C C . TYR A 1 191 ? 11.623 -2.870 -1.206 1.00 96.31 191 TYR A C 1
ATOM 1391 O O . TYR A 1 191 ? 12.104 -3.950 -1.570 1.00 96.31 191 TYR A O 1
ATOM 1399 N N . ALA A 1 192 ? 11.176 -1.951 -2.063 1.00 92.00 192 ALA A N 1
ATOM 1400 C CA . ALA A 1 192 ? 11.308 -2.094 -3.506 1.00 92.00 192 ALA A CA 1
ATOM 1401 C C . ALA A 1 192 ? 12.778 -2.221 -3.925 1.00 92.00 192 ALA A C 1
ATOM 1403 O O . ALA A 1 192 ? 13.688 -1.743 -3.243 1.00 92.00 192 ALA A O 1
ATOM 1404 N N . SER A 1 193 ? 13.021 -2.858 -5.069 1.00 88.12 193 SER A N 1
ATOM 1405 C CA . SER A 1 193 ? 14.374 -3.252 -5.469 1.00 88.12 193 SER A CA 1
ATOM 1406 C C . SER A 1 193 ? 15.318 -2.067 -5.751 1.00 88.12 193 SER A C 1
ATOM 1408 O O . SER A 1 193 ? 16.516 -2.165 -5.475 1.00 88.12 193 SER A O 1
ATOM 1410 N N . HIS A 1 194 ? 14.806 -0.937 -6.250 1.00 86.31 194 HIS A N 1
ATOM 1411 C CA . HIS A 1 194 ? 15.615 0.191 -6.724 1.00 86.31 194 HIS A CA 1
ATOM 1412 C C . HIS A 1 194 ? 14.997 1.556 -6.352 1.00 86.31 194 HIS A C 1
ATOM 1414 O O . HIS A 1 194 ? 13.832 1.617 -5.957 1.00 86.31 194 HIS A O 1
ATOM 1420 N N . PRO A 1 195 ? 15.765 2.661 -6.449 1.00 84.88 195 PRO A N 1
ATOM 1421 C CA . PRO A 1 195 ? 15.207 4.015 -6.403 1.00 84.88 195 PRO A CA 1
ATOM 1422 C C . PRO A 1 195 ? 14.124 4.224 -7.468 1.00 84.88 195 PRO A C 1
ATOM 1424 O O . PRO A 1 195 ? 14.101 3.505 -8.466 1.00 84.88 195 PRO A O 1
ATOM 1427 N N . ASP A 1 196 ? 13.250 5.202 -7.242 1.00 83.88 196 ASP A N 1
ATOM 1428 C CA . ASP A 1 196 ? 12.115 5.565 -8.107 1.00 83.88 196 ASP A CA 1
ATOM 1429 C C . ASP A 1 196 ? 11.162 4.411 -8.457 1.00 83.88 196 ASP A C 1
ATOM 1431 O O . ASP A 1 196 ? 10.315 4.575 -9.312 1.00 83.88 196 ASP A O 1
ATOM 1435 N N . SER A 1 197 ? 11.239 3.240 -7.816 1.00 88.88 197 SER A N 1
ATOM 1436 C CA . SER A 1 197 ? 10.372 2.100 -8.162 1.00 88.88 197 SER A CA 1
ATOM 1437 C C . SER A 1 197 ? 8.908 2.294 -7.753 1.00 88.88 197 SER A C 1
ATOM 1439 O O . SER A 1 197 ? 8.043 1.577 -8.262 1.00 88.88 197 SER A O 1
ATOM 1441 N N . LYS A 1 198 ? 8.632 3.248 -6.853 1.00 92.38 198 LYS A N 1
ATOM 1442 C CA . LYS A 1 198 ? 7.299 3.541 -6.310 1.00 92.38 198 LYS A CA 1
ATOM 1443 C C . LYS A 1 198 ? 6.616 2.317 -5.690 1.00 92.38 198 LYS A C 1
ATOM 1445 O O . LYS A 1 198 ? 5.430 2.082 -5.887 1.00 92.38 198 LYS A O 1
ATOM 1450 N N . GLY A 1 199 ? 7.386 1.475 -5.005 1.00 94.00 199 GLY A N 1
ATOM 1451 C CA . GLY A 1 199 ? 6.878 0.220 -4.469 1.00 94.00 199 GLY A CA 1
ATOM 1452 C C . GLY A 1 199 ? 5.855 0.408 -3.360 1.00 94.00 199 GLY A C 1
ATOM 1453 O O . GLY A 1 199 ? 5.994 1.295 -2.526 1.00 94.00 199 GLY A O 1
ATOM 1454 N N . GLY A 1 200 ? 4.845 -0.459 -3.346 1.00 93.00 200 GLY A N 1
ATOM 1455 C CA . GLY A 1 200 ? 3.749 -0.378 -2.381 1.00 93.00 200 GLY A CA 1
ATOM 1456 C C . GLY A 1 200 ? 2.663 0.630 -2.765 1.00 93.00 200 GLY A C 1
ATOM 1457 O O . GLY A 1 200 ? 1.806 0.910 -1.936 1.00 93.00 200 GLY A O 1
ATOM 1458 N N 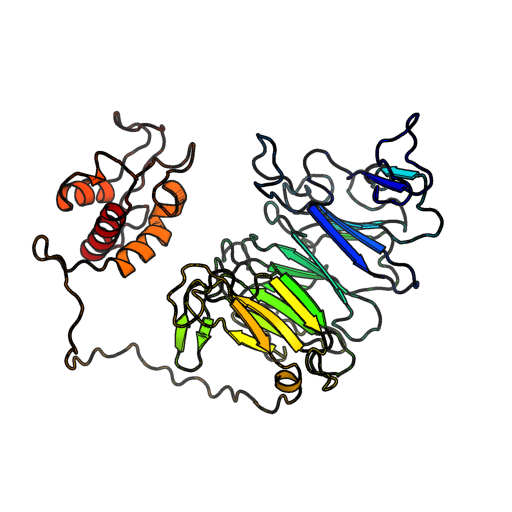. ASP A 1 201 ? 2.681 1.151 -4.000 1.00 91.00 201 ASP A N 1
ATOM 1459 C CA . ASP A 1 201 ? 1.653 2.062 -4.532 1.00 91.00 201 ASP A CA 1
ATOM 1460 C C . ASP A 1 201 ? 0.290 1.378 -4.707 1.00 91.00 201 ASP A C 1
ATOM 1462 O O . ASP A 1 201 ? -0.741 1.906 -4.312 1.00 91.00 201 ASP A O 1
ATOM 1466 N N . THR A 1 202 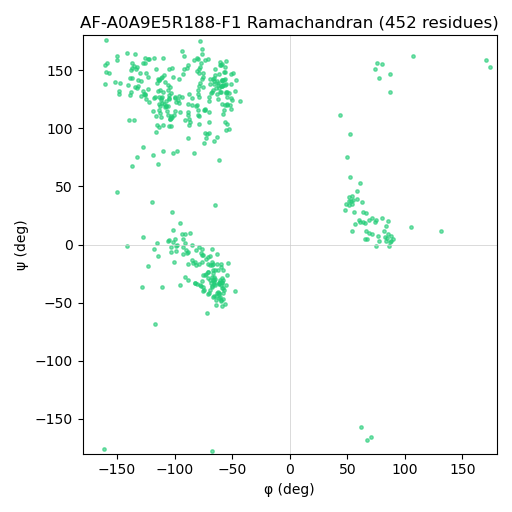? 0.275 0.169 -5.272 1.00 94.00 202 THR A N 1
ATOM 1467 C CA . THR A 1 202 ? -0.926 -0.674 -5.335 1.00 94.00 202 THR A CA 1
ATOM 1468 C C . THR A 1 202 ? -0.614 -2.031 -4.740 1.00 94.00 202 THR A C 1
ATOM 1470 O O . THR A 1 202 ? 0.371 -2.671 -5.131 1.00 94.00 202 THR A O 1
ATOM 1473 N N . MET A 1 203 ? -1.463 -2.480 -3.816 1.00 96.94 203 MET A N 1
ATOM 1474 C CA . MET A 1 203 ? -1.307 -3.769 -3.155 1.00 96.94 203 MET A CA 1
ATOM 1475 C C . MET A 1 203 ? -2.636 -4.494 -2.986 1.00 96.94 203 MET A C 1
ATOM 1477 O O . MET A 1 203 ? -3.655 -3.880 -2.690 1.00 96.94 203 MET A O 1
ATOM 1481 N N . LEU A 1 204 ? -2.612 -5.817 -3.128 1.00 97.12 204 LEU A N 1
ATOM 1482 C CA . LEU A 1 204 ? -3.755 -6.703 -2.884 1.00 97.12 204 LEU A CA 1
ATOM 1483 C C . LEU A 1 204 ? -3.284 -7.949 -2.137 1.00 97.12 204 LEU A C 1
ATOM 1485 O O . LEU A 1 204 ? -2.155 -8.387 -2.343 1.00 97.12 204 LEU A O 1
ATOM 1489 N N . VAL A 1 205 ? -4.157 -8.535 -1.317 1.00 97.38 205 VAL A N 1
ATOM 1490 C CA . VAL A 1 205 ? -3.920 -9.847 -0.704 1.00 97.38 205 VAL A CA 1
ATOM 1491 C C . VAL A 1 205 ? -4.909 -10.850 -1.281 1.00 97.38 205 VAL A C 1
ATOM 1493 O O . VAL A 1 205 ? -6.119 -10.656 -1.163 1.00 97.38 205 VAL A O 1
ATOM 1496 N N . VAL A 1 206 ? -4.399 -11.893 -1.935 1.00 95.62 206 VAL A N 1
ATOM 1497 C CA . VAL A 1 206 ? -5.190 -12.952 -2.581 1.00 95.62 206 VAL A CA 1
ATOM 1498 C C . VAL A 1 206 ? -4.424 -14.268 -2.502 1.00 95.62 206 VAL A C 1
ATOM 1500 O O . VAL A 1 206 ? -3.222 -14.268 -2.709 1.00 95.62 206 VAL A O 1
ATOM 1503 N N . ASP A 1 207 ? -5.101 -15.380 -2.228 1.00 94.88 207 ASP A N 1
ATOM 1504 C CA . ASP A 1 207 ? -4.516 -16.730 -2.279 1.00 94.88 207 ASP A CA 1
ATOM 1505 C C . ASP A 1 207 ? -4.343 -17.170 -3.749 1.00 94.88 207 ASP A C 1
ATOM 1507 O O . ASP A 1 207 ? -5.252 -17.736 -4.369 1.00 94.88 207 ASP A O 1
ATOM 1511 N N . MET A 1 208 ? -3.203 -16.816 -4.346 1.00 93.50 208 MET A N 1
ATOM 1512 C CA . MET A 1 208 ? -2.924 -17.000 -5.772 1.00 93.50 208 MET A CA 1
ATOM 1513 C C . MET A 1 208 ? -2.593 -18.454 -6.108 1.00 93.50 208 MET A C 1
ATOM 1515 O O . MET A 1 208 ? -2.893 -18.910 -7.219 1.00 93.50 208 MET A O 1
ATOM 1519 N N . ASP A 1 209 ? -1.981 -19.194 -5.180 1.00 92.00 209 ASP A N 1
ATOM 1520 C CA . ASP A 1 209 ? -1.621 -20.599 -5.385 1.00 92.00 209 ASP A CA 1
ATOM 1521 C C . ASP A 1 209 ? -2.564 -21.614 -4.722 1.00 92.00 209 ASP A C 1
ATOM 1523 O O . ASP A 1 209 ? -2.399 -22.824 -4.919 1.00 92.00 209 ASP A O 1
ATOM 1527 N N . GLN A 1 210 ? -3.622 -21.137 -4.069 1.00 92.44 210 GLN A N 1
ATOM 1528 C CA . GLN A 1 210 ? -4.673 -21.930 -3.428 1.00 92.44 210 GLN A CA 1
ATOM 1529 C C . GLN A 1 210 ? -4.163 -22.807 -2.283 1.00 92.44 210 GLN A C 1
ATOM 1531 O O . GLN A 1 210 ? -4.619 -23.950 -2.114 1.00 92.44 210 GLN A O 1
ATOM 1536 N N . ASP A 1 211 ? -3.202 -22.301 -1.512 1.00 92.94 211 ASP A N 1
ATOM 1537 C CA . ASP A 1 211 ? -2.670 -22.994 -0.339 1.00 92.94 211 ASP A CA 1
ATOM 1538 C C . ASP A 1 211 ? -3.447 -22.678 0.955 1.00 92.94 211 ASP A C 1
ATOM 1540 O O . ASP A 1 211 ? -3.286 -23.376 1.966 1.00 92.94 211 ASP A O 1
ATOM 1544 N N . GLY A 1 212 ? -4.388 -21.730 0.881 1.00 93.75 212 GLY A N 1
ATOM 1545 C CA . GLY A 1 212 ? -5.229 -21.271 1.978 1.00 93.75 212 GLY A CA 1
ATOM 1546 C C . GLY A 1 212 ? -4.640 -20.107 2.774 1.00 93.75 212 GLY A C 1
ATOM 1547 O O . GLY A 1 212 ? -5.246 -19.731 3.779 1.00 93.75 212 GLY A O 1
ATOM 1548 N N . ILE A 1 213 ? -3.493 -19.565 2.360 1.00 96.75 213 ILE A N 1
ATOM 1549 C CA . ILE A 1 213 ? -2.846 -18.378 2.917 1.00 96.75 213 ILE A CA 1
ATOM 1550 C C . ILE A 1 213 ? -2.890 -17.278 1.850 1.00 96.75 213 ILE A C 1
ATOM 1552 O O . ILE A 1 213 ? -2.781 -17.537 0.658 1.00 96.75 213 ILE A O 1
ATOM 1556 N N . GLY A 1 214 ? -3.111 -16.033 2.260 1.00 96.94 214 GLY A N 1
ATOM 1557 C CA . GLY A 1 214 ? -3.081 -14.904 1.342 1.00 96.94 214 GLY A CA 1
ATOM 1558 C C . GLY A 1 214 ? -1.667 -14.612 0.840 1.00 96.94 214 GLY A C 1
ATOM 1559 O O . GLY A 1 214 ? -0.703 -14.641 1.604 1.00 96.94 214 GLY A O 1
ATOM 1560 N N . ASP A 1 215 ? -1.559 -14.236 -0.431 1.00 97.62 215 ASP A N 1
ATOM 1561 C CA . ASP A 1 215 ? -0.334 -13.754 -1.060 1.00 97.62 215 ASP A CA 1
ATOM 1562 C C . ASP A 1 215 ? -0.432 -12.258 -1.337 1.00 97.62 215 ASP A C 1
ATOM 1564 O O . ASP A 1 215 ? -1.465 -11.749 -1.775 1.00 97.62 215 ASP A O 1
ATOM 1568 N N . LEU A 1 216 ? 0.664 -11.539 -1.116 1.00 98.44 216 LEU A N 1
ATOM 1569 C CA . LEU A 1 216 ? 0.740 -10.106 -1.351 1.00 98.44 216 LEU A CA 1
ATOM 1570 C C . LEU A 1 216 ? 1.156 -9.820 -2.797 1.00 98.44 216 LEU A C 1
ATOM 1572 O O . LEU A 1 216 ? 2.294 -10.059 -3.203 1.00 98.44 216 LEU A O 1
ATOM 1576 N N . LEU A 1 217 ? 0.252 -9.221 -3.564 1.00 98.06 217 LEU A N 1
ATOM 1577 C CA . LEU A 1 217 ? 0.561 -8.573 -4.832 1.00 98.06 217 LEU A CA 1
ATOM 1578 C C . LEU A 1 217 ? 1.140 -7.192 -4.521 1.00 98.06 217 LEU A C 1
ATOM 1580 O O . LEU A 1 217 ? 0.447 -6.342 -3.972 1.00 98.06 217 LEU A O 1
ATOM 1584 N N . TYR A 1 218 ? 2.404 -6.971 -4.868 1.00 97.88 218 TYR A N 1
ATOM 1585 C CA . TYR A 1 218 ? 3.163 -5.759 -4.570 1.00 97.88 218 TYR A CA 1
ATOM 1586 C C . TYR A 1 218 ? 3.537 -5.028 -5.867 1.00 97.88 218 TYR A C 1
ATOM 1588 O O . TYR A 1 218 ? 4.443 -5.444 -6.601 1.00 97.88 218 TYR A O 1
ATOM 1596 N N . GLY A 1 219 ? 2.810 -3.951 -6.176 1.00 96.62 219 GLY A N 1
ATOM 1597 C CA . GLY A 1 219 ? 3.041 -3.117 -7.354 1.00 96.62 219 GLY A CA 1
ATOM 1598 C C . GLY A 1 219 ? 4.264 -2.208 -7.206 1.00 96.62 219 GLY A C 1
ATOM 1599 O O . GLY A 1 219 ? 4.465 -1.576 -6.169 1.00 96.62 219 GLY A O 1
ATOM 1600 N N . THR A 1 220 ? 5.076 -2.137 -8.263 1.00 95.75 220 THR A N 1
ATOM 1601 C CA . THR A 1 220 ? 6.220 -1.219 -8.402 1.00 95.75 220 THR A CA 1
ATOM 1602 C C . THR A 1 220 ? 6.157 -0.551 -9.781 1.00 95.75 220 THR A C 1
ATOM 1604 O O . THR A 1 220 ? 6.851 -0.964 -10.717 1.00 95.75 220 THR A O 1
ATOM 1607 N N . PRO A 1 221 ? 5.255 0.423 -9.980 1.00 94.38 221 PRO A N 1
ATOM 1608 C CA . PRO A 1 221 ? 4.889 0.869 -11.317 1.00 94.38 221 PRO A CA 1
ATOM 1609 C C . PRO A 1 221 ? 6.000 1.572 -12.082 1.00 94.38 221 PRO A C 1
ATOM 1611 O O . PRO A 1 221 ? 6.027 1.523 -13.306 1.00 94.38 221 PRO A O 1
ATOM 1614 N N . ASN A 1 222 ? 6.966 2.149 -11.382 1.00 91.62 222 ASN A N 1
ATOM 1615 C CA . ASN A 1 222 ? 8.102 2.802 -12.015 1.00 91.62 222 ASN A CA 1
ATOM 1616 C C . ASN A 1 222 ? 9.353 1.913 -12.036 1.00 91.62 222 ASN A C 1
ATOM 1618 O O . ASN A 1 222 ? 10.406 2.355 -12.480 1.00 91.62 222 ASN A O 1
ATOM 1622 N N . ALA A 1 223 ? 9.272 0.658 -11.585 1.00 90.88 223 ALA A N 1
ATOM 1623 C CA . ALA A 1 223 ? 10.422 -0.231 -11.635 1.00 90.88 223 ALA A CA 1
ATOM 1624 C C . ALA A 1 223 ? 10.839 -0.554 -13.079 1.00 90.88 223 ALA A C 1
ATOM 1626 O O . ALA A 1 223 ? 10.013 -0.831 -13.958 1.00 90.88 223 ALA A O 1
ATOM 1627 N N . ASP A 1 224 ? 12.153 -0.600 -13.291 1.00 86.69 224 ASP A N 1
ATOM 1628 C CA . ASP A 1 224 ? 12.755 -1.075 -14.530 1.00 86.69 224 ASP A CA 1
ATOM 1629 C C . ASP A 1 224 ? 12.572 -2.589 -14.652 1.00 86.69 224 ASP A C 1
ATOM 1631 O O . ASP A 1 224 ? 13.144 -3.382 -13.896 1.00 86.69 224 ASP A O 1
ATOM 1635 N N . ALA A 1 225 ? 11.799 -3.015 -15.646 1.00 86.75 225 ALA A N 1
ATOM 1636 C CA . ALA A 1 225 ? 11.578 -4.429 -15.885 1.00 86.75 225 ALA A CA 1
ATOM 1637 C C . ALA A 1 225 ? 12.779 -5.034 -16.623 1.00 86.75 225 ALA A C 1
ATOM 1639 O O . ALA A 1 225 ? 12.990 -4.765 -17.808 1.00 86.75 225 ALA A O 1
ATOM 1640 N N . VAL A 1 226 ? 13.542 -5.891 -15.943 1.00 81.81 226 VAL A N 1
ATOM 1641 C CA . VAL A 1 226 ? 14.684 -6.607 -16.529 1.00 81.81 226 VAL A CA 1
ATOM 1642 C C . VAL A 1 226 ? 14.271 -8.027 -16.901 1.00 81.81 226 VAL A C 1
ATOM 1644 O O . VAL A 1 226 ? 13.945 -8.837 -16.036 1.00 81.81 226 VAL A O 1
ATOM 1647 N N . ASP A 1 227 ? 14.287 -8.346 -18.194 1.00 72.56 227 ASP A N 1
ATOM 1648 C CA . ASP A 1 227 ? 13.934 -9.685 -18.668 1.00 72.56 227 ASP A CA 1
ATOM 1649 C C . ASP A 1 227 ? 15.065 -10.720 -18.467 1.00 72.56 227 ASP A C 1
ATOM 1651 O O . ASP A 1 227 ? 16.192 -10.410 -18.067 1.00 72.56 227 ASP A O 1
ATOM 1655 N N . GLN A 1 228 ? 14.789 -11.989 -18.787 1.00 67.94 228 GLN A N 1
ATOM 1656 C CA . GLN A 1 228 ? 15.776 -13.076 -18.682 1.00 67.94 228 GLN A CA 1
ATOM 1657 C C . GLN A 1 228 ? 16.999 -12.891 -19.600 1.00 67.94 228 GLN A C 1
ATOM 1659 O O . GLN A 1 228 ? 18.060 -13.470 -19.348 1.00 67.94 228 GLN A O 1
ATOM 1664 N N . ALA A 1 229 ? 16.874 -12.093 -20.664 1.00 58.34 229 ALA A N 1
ATOM 1665 C CA . ALA A 1 229 ? 17.972 -11.729 -21.553 1.00 58.34 229 ALA A CA 1
ATOM 1666 C C . ALA A 1 229 ? 18.785 -10.530 -21.025 1.00 58.34 229 ALA A C 1
ATOM 1668 O O . ALA A 1 229 ? 19.796 -10.171 -21.635 1.00 58.34 229 ALA A O 1
ATOM 1669 N N . ARG A 1 230 ? 18.407 -9.976 -19.863 1.00 72.50 230 ARG A N 1
ATOM 1670 C CA . ARG A 1 230 ? 18.956 -8.765 -19.235 1.00 72.50 230 ARG A CA 1
ATOM 1671 C C . ARG A 1 230 ? 18.732 -7.499 -20.053 1.00 72.50 230 ARG A C 1
ATOM 1673 O O . ARG A 1 230 ? 19.517 -6.557 -19.959 1.00 72.50 230 ARG A O 1
ATOM 1680 N N . TYR A 1 231 ? 17.671 -7.475 -20.850 1.00 57.06 231 TYR A N 1
ATOM 1681 C CA . TYR A 1 231 ? 17.179 -6.238 -21.423 1.00 57.06 231 TYR A CA 1
ATOM 1682 C C . TYR A 1 231 ? 16.334 -5.518 -20.372 1.00 57.06 231 TYR A C 1
ATOM 1684 O O . TYR A 1 231 ? 15.359 -6.073 -19.864 1.00 57.06 231 TYR A O 1
ATOM 1692 N N . ALA A 1 232 ? 16.755 -4.306 -20.014 1.00 77.31 232 ALA A N 1
ATOM 1693 C CA . ALA A 1 232 ? 16.006 -3.437 -19.122 1.00 77.31 232 ALA A CA 1
ATOM 1694 C C . ALA A 1 232 ? 15.017 -2.608 -19.944 1.00 77.31 232 ALA A C 1
ATOM 1696 O O . ALA A 1 232 ? 15.409 -1.981 -20.930 1.00 77.31 232 ALA A O 1
ATOM 1697 N N . ARG A 1 233 ? 13.754 -2.608 -19.522 1.00 84.25 233 ARG A N 1
ATOM 1698 C CA . ARG A 1 233 ? 12.709 -1.704 -20.002 1.00 84.25 233 ARG A CA 1
ATOM 1699 C C . ARG A 1 233 ? 12.470 -0.658 -18.916 1.00 84.25 233 ARG A C 1
ATOM 1701 O O . ARG A 1 233 ? 11.843 -0.997 -17.907 1.00 84.25 233 ARG A O 1
ATOM 1708 N N . PRO A 1 234 ? 13.006 0.561 -19.086 1.00 82.94 234 PRO A N 1
ATOM 1709 C CA . PRO A 1 234 ? 12.900 1.587 -18.064 1.00 82.94 234 PRO A CA 1
ATOM 1710 C C . PRO A 1 234 ? 11.444 1.910 -17.747 1.00 82.94 234 PRO A C 1
ATOM 1712 O O . PRO A 1 234 ? 10.655 2.021 -18.683 1.00 82.94 234 PRO A O 1
ATOM 1715 N N . ASN A 1 235 ? 11.082 2.043 -16.471 1.00 84.94 235 ASN A N 1
ATOM 1716 C CA . ASN A 1 235 ? 9.732 2.400 -16.001 1.00 84.94 235 ASN A CA 1
ATOM 1717 C C . ASN A 1 235 ? 8.582 1.600 -16.654 1.00 84.94 235 ASN A C 1
ATOM 1719 O O . ASN A 1 235 ? 7.473 2.108 -16.832 1.00 84.94 235 ASN A O 1
ATOM 1723 N N . ALA A 1 236 ? 8.839 0.359 -17.064 1.00 91.12 236 ALA A N 1
ATOM 1724 C CA . ALA A 1 236 ? 7.793 -0.511 -17.598 1.00 91.12 236 ALA A CA 1
ATOM 1725 C C . ALA A 1 236 ? 6.821 -0.967 -16.500 1.00 91.12 236 ALA A C 1
ATOM 1727 O O . ALA A 1 236 ? 5.672 -1.307 -16.786 1.00 91.12 236 ALA A O 1
ATOM 1728 N N . GLY A 1 237 ? 7.287 -0.957 -15.249 1.00 94.25 237 GLY A N 1
ATOM 1729 C CA . GLY A 1 237 ? 6.571 -1.438 -14.082 1.00 94.25 237 GLY A CA 1
ATOM 1730 C C . GLY A 1 237 ? 6.778 -2.929 -13.853 1.00 94.25 237 GLY A C 1
ATOM 1731 O O . GLY A 1 237 ? 6.934 -3.723 -14.788 1.00 94.25 237 GLY A O 1
ATOM 1732 N N . VAL A 1 238 ? 6.795 -3.318 -12.583 1.00 95.25 238 VAL A N 1
ATOM 1733 C CA . VAL A 1 238 ? 6.900 -4.715 -12.156 1.00 95.25 238 VAL A CA 1
ATOM 1734 C C . VAL 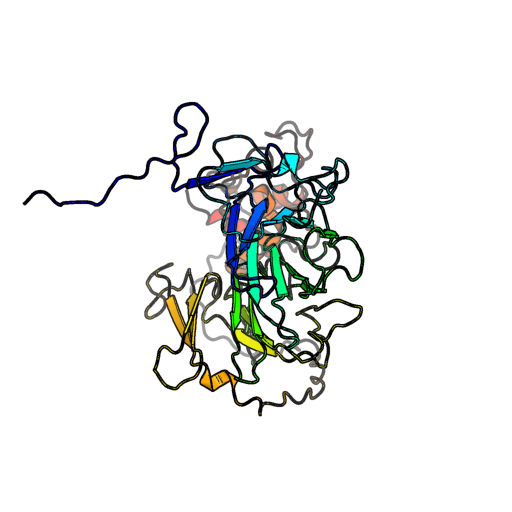A 1 238 ? 5.843 -4.987 -11.092 1.00 95.25 238 VAL A C 1
ATOM 1736 O O . VAL A 1 238 ? 5.676 -4.211 -10.151 1.00 95.25 238 VAL A O 1
ATOM 1739 N N . LEU A 1 239 ? 5.144 -6.109 -11.232 1.00 96.50 239 LEU A N 1
ATOM 1740 C CA . LEU A 1 239 ? 4.355 -6.695 -10.155 1.00 96.50 239 LEU A CA 1
ATOM 1741 C C . LEU A 1 239 ? 5.176 -7.823 -9.536 1.00 96.50 239 LEU A C 1
ATOM 1743 O O . LEU A 1 239 ? 5.622 -8.728 -10.248 1.00 96.50 239 LEU A O 1
ATOM 1747 N N . VAL A 1 240 ? 5.352 -7.773 -8.221 1.00 96.69 240 VAL A N 1
ATOM 1748 C CA . VAL A 1 240 ? 5.938 -8.865 -7.443 1.00 96.69 240 VAL A CA 1
ATOM 1749 C C . VAL A 1 240 ? 4.815 -9.570 -6.698 1.00 96.69 240 VAL A C 1
ATOM 1751 O O . VAL A 1 240 ? 4.055 -8.924 -5.987 1.00 96.69 240 VAL A O 1
ATOM 1754 N N . ILE A 1 241 ? 4.704 -10.884 -6.854 1.00 96.62 241 ILE A N 1
ATOM 1755 C CA . ILE A 1 241 ? 3.817 -11.715 -6.037 1.00 96.62 241 ILE A CA 1
ATOM 1756 C C . ILE A 1 241 ? 4.674 -12.277 -4.912 1.00 96.62 241 ILE A C 1
ATOM 1758 O O . ILE A 1 241 ? 5.618 -13.028 -5.168 1.00 96.62 241 ILE A O 1
ATOM 1762 N N . ILE A 1 242 ? 4.384 -11.863 -3.684 1.00 98.06 242 ILE A N 1
ATOM 1763 C CA . ILE A 1 242 ? 5.060 -12.297 -2.466 1.00 98.06 242 ILE A CA 1
ATOM 1764 C C . ILE A 1 242 ? 4.141 -13.281 -1.770 1.00 98.06 242 ILE A C 1
ATOM 1766 O O . ILE A 1 242 ? 3.118 -12.892 -1.213 1.00 98.06 242 ILE A O 1
ATOM 1770 N N . TYR A 1 243 ? 4.509 -14.552 -1.809 1.00 97.19 243 TYR A N 1
ATOM 1771 C CA . TYR A 1 243 ? 3.613 -15.577 -1.318 1.00 97.19 243 TYR A CA 1
ATOM 1772 C C . TYR A 1 243 ? 3.615 -15.669 0.205 1.00 97.19 243 TYR A C 1
ATOM 1774 O O . TYR A 1 243 ? 4.685 -15.678 0.830 1.00 97.19 243 TYR A O 1
ATOM 1782 N N . GLY A 1 244 ? 2.416 -15.786 0.769 1.00 97.19 244 GLY A N 1
ATOM 1783 C CA . GLY A 1 244 ? 2.195 -16.033 2.181 1.00 97.19 244 GLY A CA 1
ATOM 1784 C C . GLY A 1 244 ? 2.817 -17.352 2.624 1.00 97.19 244 GLY A C 1
ATOM 1785 O O . GLY A 1 244 ? 3.110 -18.250 1.827 1.00 97.19 244 GLY A O 1
ATOM 1786 N N . ALA A 1 245 ? 3.087 -17.461 3.921 1.00 94.56 245 ALA A N 1
ATOM 1787 C CA . ALA A 1 245 ? 3.668 -18.671 4.478 1.00 94.56 245 ALA A CA 1
ATOM 1788 C C . ALA A 1 245 ? 3.270 -18.863 5.935 1.00 94.56 245 ALA A C 1
ATOM 1790 O O . ALA A 1 245 ? 3.299 -17.928 6.734 1.00 94.56 245 ALA A O 1
ATOM 1791 N N . ALA A 1 246 ? 2.992 -20.115 6.303 1.00 95.31 246 ALA A N 1
ATOM 1792 C CA . ALA A 1 246 ? 2.663 -20.476 7.674 1.00 95.31 246 ALA A CA 1
ATOM 1793 C C . ALA A 1 246 ? 3.748 -19.997 8.660 1.00 95.31 246 ALA A C 1
ATOM 1795 O O . ALA A 1 246 ? 4.901 -20.434 8.588 1.00 95.31 246 ALA A O 1
ATOM 1796 N N . GLY A 1 247 ? 3.369 -19.148 9.617 1.00 91.94 247 GLY A N 1
ATOM 1797 C CA . GLY A 1 247 ? 4.289 -18.562 10.600 1.00 91.94 247 GLY A CA 1
ATOM 1798 C C . GLY A 1 247 ? 4.970 -17.260 10.157 1.00 91.94 247 GLY A C 1
ATOM 1799 O O . GLY A 1 247 ? 5.828 -16.762 10.890 1.00 91.94 247 GLY A O 1
ATOM 1800 N N . GLY A 1 248 ? 4.569 -16.711 9.009 1.00 95.38 248 GLY A N 1
ATOM 1801 C CA . GLY A 1 248 ? 4.955 -15.398 8.502 1.00 95.38 248 GLY A CA 1
ATOM 1802 C C . GLY A 1 248 ? 5.929 -15.452 7.328 1.00 95.38 248 GLY A C 1
ATOM 1803 O O . GLY A 1 248 ? 6.616 -16.448 7.090 1.00 95.38 248 GLY A O 1
ATOM 1804 N N . LEU A 1 249 ? 6.017 -14.331 6.614 1.00 97.38 249 LEU A N 1
ATOM 1805 C CA . LEU A 1 249 ? 6.963 -14.128 5.525 1.00 97.38 249 LEU A CA 1
ATOM 1806 C C . LEU A 1 249 ? 8.413 -14.263 6.030 1.00 97.38 249 LEU A C 1
ATOM 1808 O O . LEU A 1 249 ? 8.783 -13.621 7.023 1.00 97.38 249 LEU A O 1
ATOM 1812 N N . PRO A 1 250 ? 9.267 -15.049 5.349 1.00 97.00 250 PRO A N 1
ATOM 1813 C CA . PRO A 1 250 ? 10.688 -15.099 5.651 1.00 97.00 250 PRO A CA 1
ATOM 1814 C C . PRO A 1 250 ? 11.355 -13.727 5.553 1.00 97.00 250 PRO A C 1
ATOM 1816 O O . PRO A 1 250 ? 11.067 -12.941 4.653 1.00 97.00 250 PRO A O 1
ATOM 1819 N N . THR A 1 251 ? 12.287 -13.449 6.465 1.00 97.19 251 THR A N 1
ATOM 1820 C CA . THR A 1 251 ? 13.021 -12.177 6.518 1.00 97.19 251 THR A CA 1
ATOM 1821 C C . THR A 1 251 ? 14.517 -12.409 6.686 1.00 97.19 251 THR A C 1
ATOM 1823 O O . THR A 1 251 ? 14.954 -13.398 7.277 1.00 97.19 251 THR A O 1
ATOM 1826 N N . THR A 1 252 ? 15.323 -11.461 6.210 1.00 96.56 252 THR A N 1
ATOM 1827 C CA . THR A 1 252 ? 16.751 -11.376 6.543 1.00 96.56 252 THR A CA 1
ATOM 1828 C C . THR A 1 252 ? 16.930 -10.190 7.471 1.00 96.56 252 THR A C 1
ATOM 1830 O O . THR A 1 252 ? 16.587 -9.076 7.105 1.00 96.56 252 THR A O 1
ATOM 1833 N N . GLU A 1 253 ? 17.418 -10.420 8.692 1.00 94.06 253 GLU A N 1
ATOM 1834 C CA . GLU A 1 253 ? 17.573 -9.359 9.706 1.00 94.06 253 GLU A CA 1
ATOM 1835 C C . GLU A 1 253 ? 16.267 -8.589 10.012 1.00 94.06 253 GLU A C 1
ATOM 1837 O O . GLU A 1 253 ? 16.302 -7.436 10.431 1.00 94.06 253 GLU A O 1
ATOM 1842 N N . GLY A 1 254 ? 15.109 -9.242 9.846 1.00 95.00 254 GLY A N 1
ATOM 1843 C CA . GLY A 1 254 ? 13.793 -8.651 10.106 1.00 95.00 254 GLY A CA 1
ATOM 1844 C C . GLY A 1 254 ? 13.210 -7.832 8.952 1.00 95.00 254 GLY A C 1
ATOM 1845 O O . GLY A 1 254 ? 12.154 -7.241 9.141 1.00 95.00 254 GLY A O 1
ATOM 1846 N N . ILE A 1 255 ? 13.856 -7.809 7.780 1.00 96.06 255 ILE A N 1
ATOM 1847 C CA . ILE A 1 255 ? 13.383 -7.081 6.595 1.00 96.06 255 ILE A CA 1
ATOM 1848 C C . ILE A 1 255 ? 13.202 -8.002 5.379 1.00 96.06 255 ILE A C 1
ATOM 1850 O O . ILE A 1 255 ? 13.818 -9.073 5.289 1.00 96.06 255 ILE A O 1
ATOM 1854 N N . ILE A 1 256 ? 12.401 -7.542 4.418 1.00 98.00 256 ILE A N 1
ATOM 1855 C CA . ILE A 1 256 ? 12.324 -8.077 3.057 1.00 98.00 256 ILE A CA 1
ATOM 1856 C C . ILE A 1 256 ? 12.850 -7.004 2.107 1.00 98.00 256 ILE A C 1
ATOM 1858 O O . ILE A 1 256 ? 12.265 -5.936 1.963 1.00 98.00 256 ILE A O 1
ATOM 1862 N N . ASP A 1 257 ? 13.961 -7.285 1.437 1.00 96.31 257 ASP A N 1
ATOM 1863 C CA . ASP A 1 257 ? 14.501 -6.402 0.408 1.00 96.31 257 ASP A CA 1
ATOM 1864 C C . ASP A 1 257 ? 14.388 -7.073 -0.955 1.00 96.31 257 ASP A C 1
ATOM 1866 O O . ASP A 1 257 ? 15.085 -8.046 -1.225 1.00 96.31 257 ASP A O 1
ATOM 1870 N N . LEU A 1 258 ? 13.550 -6.539 -1.841 1.00 95.00 258 LEU A N 1
ATOM 1871 C CA . LEU A 1 258 ? 13.290 -7.152 -3.143 1.00 95.00 258 LEU A CA 1
ATOM 1872 C C . LEU A 1 258 ? 14.485 -7.084 -4.112 1.00 95.00 258 LEU A C 1
ATOM 1874 O O . LEU A 1 258 ? 14.453 -7.739 -5.152 1.00 95.00 258 LEU A O 1
ATOM 1878 N N . LEU A 1 259 ? 15.549 -6.336 -3.789 1.00 91.62 259 LEU A N 1
ATOM 1879 C CA . LEU A 1 259 ? 16.822 -6.412 -4.519 1.00 91.62 259 LEU A CA 1
ATOM 1880 C C . LEU A 1 259 ? 17.621 -7.673 -4.165 1.00 91.62 259 LEU A C 1
ATOM 1882 O O . LEU A 1 259 ? 18.302 -8.244 -5.014 1.00 91.62 259 LEU A O 1
ATOM 1886 N N . GLU A 1 260 ? 17.568 -8.074 -2.897 1.00 92.25 260 GLU A N 1
ATOM 1887 C CA . GLU A 1 260 ? 18.308 -9.200 -2.321 1.00 92.25 260 GLU A CA 1
ATOM 1888 C C . GLU A 1 260 ? 17.359 -9.987 -1.401 1.00 92.25 260 GLU A C 1
ATOM 1890 O O . GLU A 1 260 ? 17.520 -9.952 -0.176 1.00 92.25 260 GLU A O 1
ATOM 1895 N N . PRO A 1 261 ? 16.330 -10.652 -1.963 1.00 94.44 261 PRO A N 1
ATOM 1896 C CA . PRO A 1 261 ? 15.270 -11.237 -1.156 1.00 94.44 261 PRO A CA 1
ATOM 1897 C C . PRO A 1 261 ? 15.801 -12.372 -0.268 1.00 94.44 261 PRO A C 1
ATOM 1899 O O . PRO A 1 261 ? 16.767 -13.052 -0.644 1.00 94.44 261 PRO A O 1
ATOM 1902 N N . PRO A 1 262 ? 15.173 -12.618 0.900 1.00 95.50 262 PRO A N 1
ATOM 1903 C CA . PRO A 1 262 ? 15.472 -13.786 1.723 1.00 95.50 262 PRO A CA 1
ATOM 1904 C C . PRO A 1 262 ? 15.410 -15.072 0.888 1.00 95.50 262 PRO A C 1
ATOM 1906 O O . PRO A 1 262 ? 14.532 -15.236 0.046 1.00 95.50 262 PRO A O 1
ATOM 1909 N N . ALA A 1 263 ? 16.359 -15.987 1.100 1.00 91.69 263 ALA A N 1
ATOM 1910 C CA . ALA A 1 263 ? 16.564 -17.137 0.211 1.00 91.69 263 ALA A CA 1
ATOM 1911 C C . ALA A 1 263 ? 15.386 -18.130 0.175 1.00 91.69 263 ALA A C 1
ATOM 1913 O O . ALA A 1 263 ? 15.278 -18.927 -0.756 1.00 91.69 263 ALA A O 1
ATOM 1914 N N . ASP A 1 264 ? 14.560 -18.119 1.213 1.00 92.25 264 ASP A N 1
ATOM 1915 C CA . ASP A 1 264 ? 13.369 -18.937 1.406 1.00 92.25 264 ASP A CA 1
ATOM 1916 C C . ASP A 1 264 ? 12.059 -18.174 1.158 1.00 92.25 264 ASP A C 1
ATOM 1918 O O . ASP A 1 264 ? 10.996 -18.792 1.205 1.00 92.25 264 ASP A O 1
ATOM 1922 N N . LEU A 1 265 ? 12.116 -16.873 0.843 1.00 94.94 265 LEU A N 1
ATOM 1923 C CA . LEU A 1 265 ? 10.943 -16.115 0.416 1.00 94.94 265 LEU A CA 1
ATOM 1924 C C . LEU A 1 265 ? 10.522 -16.578 -0.983 1.00 94.94 265 LEU A C 1
ATOM 1926 O O . LEU A 1 265 ? 11.310 -16.545 -1.933 1.00 94.94 265 LEU A O 1
ATOM 1930 N N . ARG A 1 266 ? 9.270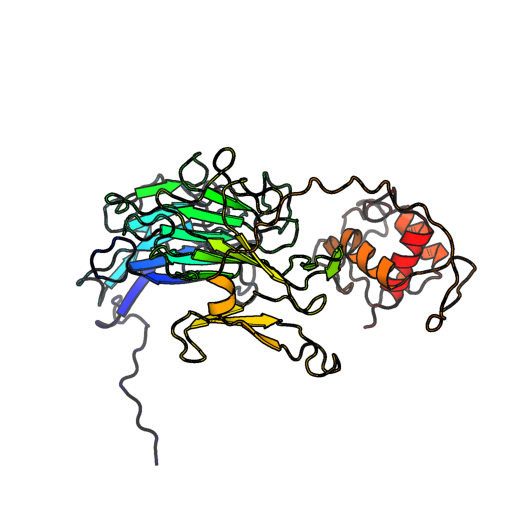 -17.017 -1.112 1.00 94.44 266 ARG A N 1
ATOM 1931 C CA . ARG A 1 266 ? 8.701 -17.449 -2.388 1.00 94.44 266 ARG A CA 1
ATOM 1932 C C . ARG A 1 266 ? 8.170 -16.227 -3.134 1.00 94.44 266 ARG A C 1
ATOM 1934 O O . ARG A 1 266 ? 7.383 -15.466 -2.579 1.00 94.44 266 ARG A O 1
ATOM 1941 N N . LEU A 1 267 ? 8.620 -16.050 -4.376 1.00 94.38 267 LEU A N 1
ATOM 1942 C CA . LEU A 1 267 ? 8.315 -14.889 -5.211 1.00 94.38 267 LEU A CA 1
ATOM 1943 C C . LEU A 1 267 ? 8.000 -15.315 -6.645 1.00 94.38 267 LEU A C 1
ATOM 1945 O O . LEU A 1 267 ? 8.686 -16.186 -7.183 1.00 94.38 267 LEU A O 1
ATOM 1949 N N . ASP A 1 268 ? 7.053 -14.626 -7.273 1.00 92.81 268 ASP A N 1
ATOM 1950 C CA . ASP A 1 268 ? 6.901 -14.573 -8.728 1.00 92.81 268 ASP A CA 1
ATOM 1951 C C . ASP A 1 268 ? 6.895 -13.121 -9.211 1.00 92.81 268 ASP A C 1
ATOM 1953 O O . ASP A 1 268 ? 6.670 -12.183 -8.447 1.00 92.81 268 ASP A O 1
ATOM 1957 N N . TYR A 1 269 ? 7.165 -12.937 -10.502 1.00 91.50 269 TYR A N 1
ATOM 1958 C CA . TYR A 1 269 ? 7.261 -11.618 -11.115 1.00 91.50 269 TYR A CA 1
ATOM 1959 C C . TYR A 1 269 ? 6.452 -11.564 -12.400 1.00 91.50 269 TYR A C 1
ATOM 1961 O O . TYR A 1 269 ? 6.576 -12.436 -13.265 1.00 91.50 269 TYR A O 1
ATOM 1969 N N . TRP A 1 270 ? 5.713 -10.476 -12.572 1.00 91.81 270 TRP A N 1
ATOM 1970 C CA . TRP A 1 270 ? 5.210 -10.055 -13.869 1.00 91.81 270 TRP A CA 1
ATOM 1971 C C . TRP A 1 270 ? 5.900 -8.754 -14.273 1.00 91.81 270 TRP A C 1
ATOM 1973 O O . TRP A 1 270 ? 6.048 -7.826 -13.479 1.00 91.81 270 TRP A O 1
ATOM 1983 N N . LEU A 1 271 ? 6.362 -8.713 -15.517 1.00 93.06 271 LEU A N 1
ATOM 1984 C CA . LEU A 1 271 ? 7.184 -7.635 -16.044 1.00 93.06 271 LEU A CA 1
ATOM 1985 C C . LEU A 1 271 ? 6.384 -6.841 -17.079 1.00 93.06 271 LEU A C 1
ATOM 1987 O O . LEU A 1 271 ? 5.916 -7.441 -18.050 1.00 93.06 271 LEU A O 1
ATOM 1991 N N . GLY A 1 272 ? 6.308 -5.518 -16.908 1.00 92.12 272 GLY A N 1
ATOM 1992 C CA . GLY A 1 272 ? 5.649 -4.595 -17.834 1.00 92.12 272 GLY A CA 1
ATOM 1993 C C . GLY A 1 272 ? 6.104 -4.767 -19.278 1.00 92.12 272 GLY A C 1
ATOM 1994 O O . GLY A 1 272 ? 7.245 -5.160 -19.530 1.00 92.12 272 GLY A O 1
ATOM 1995 N N . ALA A 1 273 ? 5.196 -4.537 -20.226 1.00 90.12 273 ALA A N 1
ATOM 1996 C CA . ALA A 1 273 ? 5.397 -4.891 -21.627 1.00 90.12 273 ALA A CA 1
ATOM 1997 C C . ALA A 1 273 ? 6.424 -3.990 -22.321 1.00 90.12 273 ALA A C 1
ATOM 1999 O O . ALA A 1 273 ? 7.455 -4.507 -22.769 1.00 90.12 273 ALA A O 1
ATOM 2000 N N . ASP A 1 274 ? 6.180 -2.680 -22.347 1.00 85.75 274 ASP A N 1
ATOM 2001 C CA . ASP A 1 274 ? 7.066 -1.698 -22.958 1.00 85.75 274 ASP A CA 1
ATOM 2002 C C . ASP A 1 274 ? 7.599 -0.690 -21.932 1.00 85.75 274 ASP A C 1
ATOM 2004 O O . ASP A 1 274 ? 7.113 -0.548 -20.810 1.00 85.75 274 ASP A O 1
ATOM 2008 N N . GLN A 1 275 ? 8.701 -0.040 -22.302 1.00 85.75 275 GLN A N 1
ATOM 2009 C CA . GLN A 1 275 ? 9.314 1.010 -21.493 1.00 85.75 275 GLN A CA 1
ATOM 2010 C C . GLN A 1 275 ? 8.329 2.163 -21.256 1.00 85.75 275 GLN A C 1
ATOM 2012 O O . GLN A 1 275 ? 7.626 2.570 -22.172 1.00 85.75 275 GLN A O 1
ATOM 2017 N N . TYR A 1 276 ? 8.350 2.733 -20.055 1.00 84.62 276 TYR A N 1
ATOM 2018 C CA . TYR A 1 276 ? 7.533 3.872 -19.624 1.00 84.62 276 TYR A CA 1
ATOM 2019 C C . TYR A 1 276 ? 6.020 3.633 -19.546 1.00 84.62 276 TYR A C 1
ATOM 2021 O O . TYR A 1 276 ? 5.298 4.564 -19.184 1.00 84.62 276 TYR A O 1
ATOM 2029 N N . ASP A 1 277 ? 5.550 2.405 -19.778 1.00 88.88 277 ASP A N 1
ATOM 2030 C CA . ASP A 1 277 ? 4.130 2.050 -19.688 1.00 88.88 277 ASP A CA 1
ATOM 2031 C C . ASP A 1 277 ? 3.576 2.102 -18.261 1.00 88.88 277 ASP A C 1
ATOM 2033 O O . ASP A 1 277 ? 2.359 2.164 -18.088 1.00 88.88 277 ASP A O 1
ATOM 2037 N N . MET A 1 278 ? 4.441 2.091 -17.242 1.00 91.38 278 MET A N 1
ATOM 2038 C CA . MET A 1 278 ? 4.070 2.183 -15.827 1.00 91.38 278 MET A CA 1
ATOM 2039 C C . MET A 1 278 ? 3.007 1.156 -15.416 1.00 91.38 278 MET A C 1
ATOM 2041 O O . MET A 1 278 ? 1.892 1.489 -14.994 1.00 91.38 278 MET A O 1
ATOM 2045 N N . SER A 1 279 ? 3.321 -0.120 -15.614 1.00 94.44 279 SER A N 1
ATOM 2046 C CA . SER A 1 279 ? 2.392 -1.204 -15.313 1.00 94.44 279 SER A CA 1
ATOM 2047 C C . SER A 1 279 ? 2.301 -1.510 -13.819 1.00 94.44 279 SER A C 1
ATOM 2049 O O . SER A 1 279 ? 3.251 -1.272 -13.092 1.00 94.44 279 SER A O 1
ATOM 2051 N N . ALA A 1 280 ? 1.196 -2.105 -13.358 1.00 93.62 280 ALA A N 1
ATOM 2052 C CA . ALA A 1 280 ? 0.940 -2.381 -11.932 1.00 93.62 280 ALA A CA 1
ATOM 2053 C C . ALA A 1 280 ? 0.769 -1.122 -11.049 1.00 93.62 280 ALA A C 1
ATOM 2055 O O . ALA A 1 280 ? 0.995 -1.174 -9.844 1.00 93.62 280 ALA A O 1
ATOM 2056 N N . TYR A 1 281 ? 0.316 -0.019 -11.655 1.00 90.94 281 TYR A N 1
ATOM 2057 C CA . TYR A 1 281 ? -0.176 1.190 -10.966 1.00 90.94 281 TYR A CA 1
ATOM 2058 C C . TYR A 1 281 ? -1.660 1.052 -10.562 1.00 90.94 281 TYR A C 1
ATOM 2060 O O . TYR A 1 281 ? -2.217 1.834 -9.804 1.00 90.94 281 TYR A O 1
ATOM 2068 N N . GLY A 1 282 ? -2.360 0.081 -11.145 1.00 92.38 282 GLY A N 1
ATOM 2069 C CA . GLY A 1 282 ? -3.725 -0.260 -10.791 1.00 92.38 282 GLY A CA 1
ATOM 2070 C C . GLY A 1 282 ? -4.050 -1.660 -11.279 1.00 92.38 282 GLY A C 1
ATOM 2071 O O . GLY A 1 282 ? -3.688 -2.047 -12.395 1.00 92.38 282 GLY A O 1
ATOM 2072 N N . MET A 1 283 ? -4.735 -2.432 -10.443 1.00 95.50 283 MET A N 1
ATOM 2073 C CA . MET A 1 283 ? -5.089 -3.803 -10.779 1.00 95.50 283 MET A CA 1
ATOM 2074 C C . MET A 1 283 ? -6.395 -4.242 -10.112 1.00 95.50 283 MET A C 1
ATOM 2076 O O . MET A 1 283 ? -6.847 -3.657 -9.131 1.00 95.50 283 MET A O 1
ATOM 2080 N N . ALA A 1 284 ? -7.007 -5.270 -10.683 1.00 95.31 284 ALA A N 1
ATOM 2081 C CA . ALA A 1 284 ? -8.145 -5.990 -10.143 1.00 95.31 284 ALA A CA 1
ATOM 2082 C C . ALA A 1 284 ? -7.836 -7.486 -10.189 1.00 95.31 284 ALA A C 1
ATOM 2084 O O . ALA A 1 284 ? -7.157 -7.948 -11.108 1.00 95.31 284 ALA A O 1
ATOM 2085 N N . VAL A 1 285 ? -8.358 -8.230 -9.219 1.00 95.88 285 VAL A N 1
ATOM 2086 C CA . VAL A 1 285 ? -8.199 -9.683 -9.142 1.00 95.88 285 VAL A CA 1
ATOM 2087 C C . VAL A 1 285 ? -9.572 -10.345 -9.109 1.00 95.88 285 VAL A C 1
ATOM 2089 O O . VAL A 1 285 ? -10.532 -9.773 -8.582 1.00 95.88 285 VAL A O 1
ATOM 2092 N N . GLY A 1 286 ? -9.679 -11.501 -9.752 1.00 95.25 286 GLY A N 1
ATOM 2093 C CA . GLY A 1 286 ? -10.902 -12.287 -9.845 1.00 95.25 286 GLY A CA 1
ATOM 2094 C C . GLY A 1 286 ? -10.722 -13.481 -10.778 1.00 95.25 286 GLY A C 1
ATOM 2095 O O . GLY A 1 286 ? -9.967 -13.385 -11.737 1.00 95.25 286 GLY A O 1
ATOM 2096 N N . ASP A 1 287 ? -11.472 -14.564 -10.583 1.00 96.00 287 ASP A N 1
ATOM 2097 C CA . ASP A 1 287 ? -11.639 -15.623 -11.596 1.00 96.00 287 ASP A CA 1
ATOM 2098 C C . ASP A 1 287 ? -12.396 -15.068 -12.826 1.00 96.00 287 ASP A C 1
ATOM 2100 O O . ASP A 1 287 ? -13.634 -15.049 -12.882 1.00 96.00 287 ASP A O 1
ATOM 2104 N N . ILE A 1 288 ? -11.653 -14.515 -13.790 1.00 96.00 288 ILE A N 1
ATOM 2105 C CA . ILE A 1 288 ? -12.192 -13.790 -14.948 1.00 96.00 288 ILE A CA 1
ATOM 2106 C C . ILE A 1 288 ? -12.616 -14.772 -16.042 1.00 96.00 288 ILE A C 1
ATOM 2108 O O . ILE A 1 288 ? -13.580 -14.497 -16.771 1.00 96.00 288 ILE A O 1
ATOM 2112 N N . ASP A 1 289 ? -11.917 -15.901 -16.181 1.00 95.00 289 ASP A N 1
ATOM 2113 C CA . ASP A 1 289 ? -12.206 -16.906 -17.206 1.00 95.00 289 ASP A CA 1
ATOM 2114 C C . ASP A 1 289 ? -13.039 -18.113 -16.722 1.00 95.00 289 ASP A C 1
ATOM 2116 O O . ASP A 1 289 ? -13.546 -18.885 -17.550 1.00 95.00 289 ASP A O 1
ATOM 2120 N N . GLY A 1 290 ? -13.319 -18.198 -15.420 1.00 96.56 290 GLY A N 1
ATOM 2121 C CA . GLY A 1 290 ? -14.196 -19.191 -14.802 1.00 96.56 290 GLY A CA 1
ATOM 2122 C C . GLY A 1 290 ? -13.524 -20.546 -14.582 1.00 96.56 290 GLY A C 1
ATOM 2123 O O . GLY A 1 290 ? -14.219 -21.573 -14.557 1.00 96.56 290 GLY A O 1
ATOM 2124 N N . ASP A 1 291 ? -12.195 -20.583 -14.513 1.00 94.25 291 ASP A N 1
ATOM 2125 C CA . ASP A 1 291 ? -11.416 -21.807 -14.367 1.00 94.25 291 ASP A CA 1
ATOM 2126 C C . ASP A 1 291 ? -11.100 -22.180 -12.908 1.00 94.25 291 ASP A C 1
ATOM 2128 O O . ASP A 1 291 ? -10.556 -23.269 -12.658 1.00 94.25 291 ASP A O 1
ATOM 2132 N N . GLY A 1 292 ? -11.540 -21.331 -11.976 1.00 92.81 292 GLY A N 1
ATOM 2133 C CA . GLY A 1 292 ? -11.415 -21.494 -10.538 1.00 92.81 292 GLY A CA 1
ATOM 2134 C C . GLY A 1 292 ? -10.098 -20.993 -9.956 1.00 92.81 292 GLY A C 1
ATOM 2135 O O . GLY A 1 292 ? -9.862 -21.294 -8.789 1.00 92.81 292 GLY A O 1
ATOM 2136 N N . PHE A 1 293 ? -9.251 -20.297 -10.722 1.00 92.62 293 PHE A N 1
ATOM 2137 C CA . PHE A 1 293 ? -8.055 -19.604 -10.234 1.00 92.62 293 PHE A CA 1
ATOM 2138 C C . PHE A 1 293 ? -8.255 -18.087 -10.296 1.00 92.62 293 PHE A C 1
ATOM 2140 O O . PHE A 1 293 ? -8.922 -17.578 -11.188 1.00 92.62 293 PHE A O 1
ATOM 2147 N N . GLU A 1 294 ? -7.675 -17.359 -9.346 1.00 94.44 294 GLU A N 1
ATOM 2148 C CA . GLU A 1 294 ? -7.766 -15.899 -9.318 1.00 94.44 294 GLU A CA 1
ATOM 2149 C C . GLU A 1 294 ? -6.859 -15.289 -10.397 1.00 94.44 294 GLU A C 1
ATOM 2151 O O . GLU A 1 294 ? -5.639 -15.434 -10.354 1.00 94.44 294 GLU A O 1
ATOM 2156 N N . ASP A 1 295 ? -7.443 -14.616 -11.387 1.00 95.06 295 ASP A N 1
ATOM 2157 C CA . ASP A 1 295 ? -6.715 -13.943 -12.461 1.00 95.06 295 ASP A CA 1
ATOM 2158 C C . ASP A 1 295 ? -6.381 -12.501 -12.078 1.00 95.06 295 ASP A C 1
ATOM 2160 O O . ASP A 1 295 ? -7.125 -11.835 -11.360 1.00 95.06 295 ASP A O 1
ATOM 2164 N N . ILE A 1 296 ? -5.293 -11.972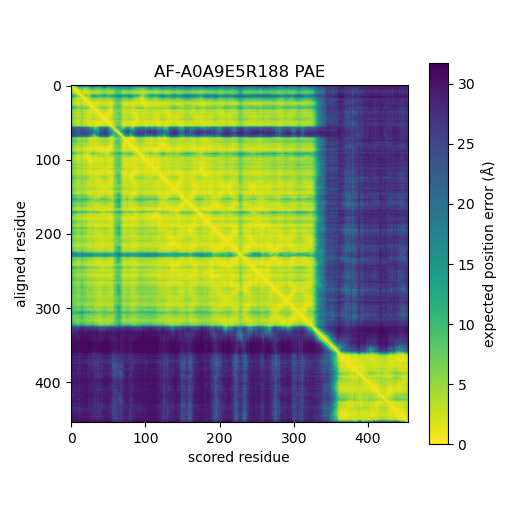 -12.635 1.00 96.06 296 ILE A N 1
ATOM 2165 C CA . ILE A 1 296 ? -4.856 -10.594 -12.395 1.00 96.06 296 ILE A CA 1
ATOM 2166 C C . ILE A 1 296 ? -5.121 -9.765 -13.648 1.00 96.06 296 ILE A C 1
ATOM 2168 O O . ILE A 1 296 ? -4.546 -10.022 -14.705 1.00 96.06 296 ILE A O 1
ATOM 2172 N N . ALA A 1 297 ? -5.957 -8.736 -13.536 1.00 96.50 297 ALA A N 1
ATOM 2173 C CA . ALA A 1 297 ? -6.119 -7.701 -14.547 1.00 96.50 297 ALA A CA 1
ATOM 2174 C C . ALA A 1 297 ? -5.388 -6.433 -14.098 1.00 96.50 297 ALA A C 1
ATOM 2176 O O . ALA A 1 297 ? -5.847 -5.750 -13.187 1.00 96.50 297 ALA A O 1
ATOM 2177 N N . LEU A 1 298 ? -4.275 -6.095 -14.742 1.00 95.38 298 LEU A N 1
ATOM 2178 C CA . LEU A 1 298 ? -3.464 -4.929 -14.395 1.00 95.38 298 LEU A CA 1
ATOM 2179 C C . LEU A 1 298 ? -3.237 -4.013 -15.592 1.00 95.38 298 LEU A C 1
ATOM 2181 O O . LEU A 1 298 ? -3.316 -4.430 -16.749 1.00 95.38 298 LEU A O 1
ATOM 2185 N N . ASN A 1 299 ? -2.970 -2.746 -15.308 1.00 95.06 299 ASN A N 1
ATOM 2186 C CA . ASN A 1 299 ? -2.715 -1.752 -16.335 1.00 95.06 299 ASN A CA 1
ATOM 2187 C C . ASN A 1 299 ? -1.260 -1.756 -16.827 1.00 95.06 299 ASN A C 1
ATOM 2189 O O . ASN A 1 299 ? -0.368 -2.184 -16.103 1.00 95.06 299 ASN A O 1
ATOM 2193 N N . GLY A 1 300 ? -1.056 -1.205 -18.025 1.00 93.31 300 GLY A N 1
ATOM 2194 C CA . GLY A 1 300 ? 0.092 -0.379 -18.410 1.00 93.31 300 GLY A CA 1
ATOM 2195 C C . GLY A 1 300 ? -0.464 1.008 -18.729 1.00 93.31 300 GLY A C 1
ATOM 2196 O O . GLY A 1 300 ? -1.063 1.198 -19.789 1.00 93.31 300 GLY A O 1
ATOM 2197 N N . MET A 1 301 ? -0.413 1.937 -17.764 1.00 90.56 301 MET A N 1
ATOM 2198 C CA . MET A 1 301 ? -1.151 3.208 -17.835 1.00 90.56 301 MET A CA 1
ATOM 2199 C C . MET A 1 301 ? -0.815 4.023 -19.081 1.00 90.56 301 MET A C 1
ATOM 2201 O O . MET A 1 301 ? -1.721 4.602 -19.678 1.00 90.56 301 MET A O 1
ATOM 2205 N N . ASN A 1 302 ? 0.459 4.028 -19.467 1.00 91.44 302 ASN A N 1
ATOM 2206 C CA . ASN A 1 302 ? 0.963 4.827 -20.579 1.00 91.44 302 ASN A CA 1
ATOM 2207 C C . ASN A 1 302 ? 1.171 4.000 -21.852 1.00 91.44 302 ASN A C 1
ATOM 2209 O O . ASN A 1 302 ? 1.781 4.483 -22.796 1.00 91.44 302 ASN A O 1
ATOM 2213 N N . GLY A 1 303 ? 0.652 2.769 -21.900 1.00 90.19 303 GLY A N 1
ATOM 2214 C CA . GLY A 1 303 ? 0.808 1.913 -23.072 1.00 90.19 303 GLY A CA 1
ATOM 2215 C C . GLY A 1 303 ? 0.302 2.578 -24.356 1.00 90.19 303 GLY A C 1
ATOM 2216 O O . GLY A 1 303 ? -0.767 3.196 -24.389 1.00 90.19 303 GLY A O 1
ATOM 2217 N N . ASP A 1 304 ? 1.051 2.409 -25.443 1.00 89.75 304 ASP A N 1
ATOM 2218 C CA . ASP A 1 304 ? 0.808 3.095 -26.719 1.00 89.75 304 ASP A CA 1
ATOM 2219 C C . ASP A 1 304 ? -0.200 2.369 -27.638 1.00 89.75 304 ASP A C 1
ATOM 2221 O O . ASP A 1 304 ? -0.385 2.699 -28.825 1.00 89.75 304 ASP A O 1
ATOM 2225 N N . GLY A 1 305 ? -0.870 1.351 -27.100 1.00 88.75 305 GLY A N 1
ATOM 2226 C CA . GLY A 1 305 ? -1.913 0.593 -27.765 1.00 88.75 305 GLY A CA 1
ATOM 2227 C C . GLY A 1 305 ? -1.429 -0.151 -29.019 1.00 88.75 305 GLY A C 1
ATOM 2228 O O . GLY A 1 305 ? -0.249 -0.435 -29.211 1.00 88.75 305 GLY A O 1
ATOM 2229 N N . PRO A 1 306 ? -2.344 -0.481 -29.955 1.00 88.00 306 PRO A N 1
ATOM 2230 C CA . PRO A 1 306 ? -2.022 -1.362 -31.074 1.00 88.00 306 PRO A CA 1
ATOM 2231 C C . PRO A 1 306 ? -0.858 -0.868 -31.946 1.00 88.00 306 PRO A C 1
ATOM 2233 O O . PRO A 1 306 ? -1.004 0.095 -32.704 1.00 88.00 306 PRO A O 1
ATOM 2236 N N . GLY A 1 307 ? 0.259 -1.601 -31.899 1.00 86.62 307 GLY A N 1
ATOM 2237 C CA . GLY A 1 307 ? 1.461 -1.320 -32.686 1.00 86.62 307 GLY A CA 1
ATOM 2238 C C . GLY A 1 307 ? 2.237 -0.085 -32.226 1.00 86.62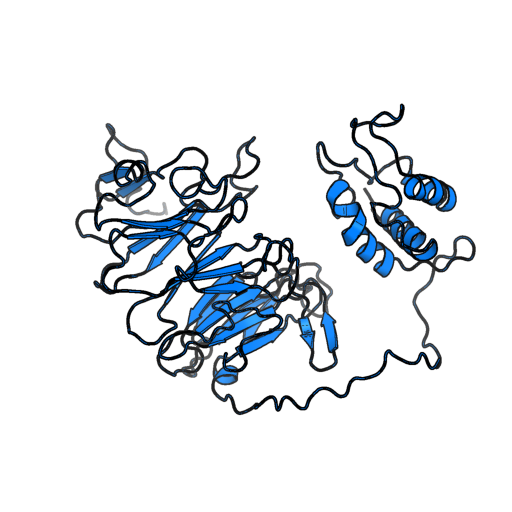 307 GLY A C 1
ATOM 2239 O O . GLY A 1 307 ? 2.940 0.495 -33.052 1.00 86.62 307 GLY A O 1
ATOM 2240 N N . ASN A 1 308 ? 2.065 0.322 -30.967 1.00 82.94 308 ASN A N 1
ATOM 2241 C CA . ASN A 1 308 ? 2.727 1.449 -30.304 1.00 82.94 308 ASN A CA 1
ATOM 2242 C C . ASN A 1 308 ? 2.570 2.764 -31.083 1.00 82.94 308 ASN A C 1
ATOM 2244 O O . ASN A 1 308 ? 3.512 3.518 -31.312 1.00 82.94 308 ASN A O 1
ATOM 2248 N N . GLY A 1 309 ? 1.359 2.988 -31.601 1.00 85.38 309 GLY A N 1
ATOM 2249 C CA . GLY A 1 309 ? 1.036 4.112 -32.484 1.00 85.38 309 GLY A CA 1
ATOM 2250 C C . GLY A 1 309 ? 0.030 5.100 -31.900 1.00 85.38 309 GLY A C 1
ATOM 2251 O O . GLY A 1 309 ? -0.385 6.023 -32.605 1.00 85.38 309 GLY A O 1
ATOM 2252 N N . ARG A 1 310 ? -0.430 4.882 -30.665 1.00 87.69 310 ARG A N 1
ATOM 2253 C CA . ARG A 1 310 ? -1.405 5.724 -29.971 1.00 87.69 310 ARG A CA 1
ATOM 2254 C C . ARG A 1 310 ? -0.837 6.115 -28.614 1.00 87.69 310 ARG A C 1
ATOM 2256 O O . ARG A 1 310 ? -1.157 5.469 -27.629 1.00 87.69 310 ARG A O 1
ATOM 2263 N N . THR A 1 311 ? -0.032 7.172 -28.611 1.00 86.88 311 THR A N 1
ATOM 2264 C CA . THR A 1 311 ? 0.623 7.699 -27.409 1.00 86.88 311 THR A CA 1
ATOM 2265 C C . THR A 1 311 ? -0.318 7.742 -26.208 1.00 86.88 311 THR A C 1
ATOM 2267 O O . THR A 1 311 ? -1.390 8.349 -26.318 1.00 86.88 311 THR A O 1
ATOM 2270 N N . ASP A 1 312 ? 0.076 7.080 -25.119 1.00 85.75 312 ASP A N 1
ATOM 2271 C CA . ASP A 1 312 ? -0.635 7.026 -23.833 1.00 85.75 312 ASP A CA 1
ATOM 2272 C C . ASP A 1 312 ? -2.106 6.569 -23.942 1.00 85.75 312 ASP A C 1
ATOM 2274 O O . ASP A 1 312 ? -2.998 7.055 -23.239 1.00 85.75 312 ASP A O 1
ATOM 2278 N N . ALA A 1 313 ? -2.415 5.653 -24.865 1.00 92.12 313 ALA A N 1
ATOM 2279 C CA . ALA A 1 313 ? -3.764 5.094 -24.984 1.00 92.12 313 ALA A CA 1
ATOM 2280 C C . ALA A 1 313 ? -4.170 4.244 -23.768 1.00 92.12 313 ALA A C 1
ATOM 2282 O O . ALA A 1 313 ? -5.370 4.043 -23.543 1.00 92.12 313 ALA A O 1
ATOM 2283 N N . GLY A 1 314 ? -3.179 3.756 -23.025 1.00 93.06 314 GLY A N 1
ATOM 2284 C CA . GLY A 1 314 ? -3.322 2.824 -21.926 1.00 93.06 314 GLY A CA 1
ATOM 2285 C C . GLY A 1 314 ? -3.634 1.409 -22.403 1.00 93.06 314 GLY A C 1
ATOM 2286 O O . GLY A 1 314 ? -4.267 1.175 -23.440 1.00 93.06 314 GLY A O 1
AT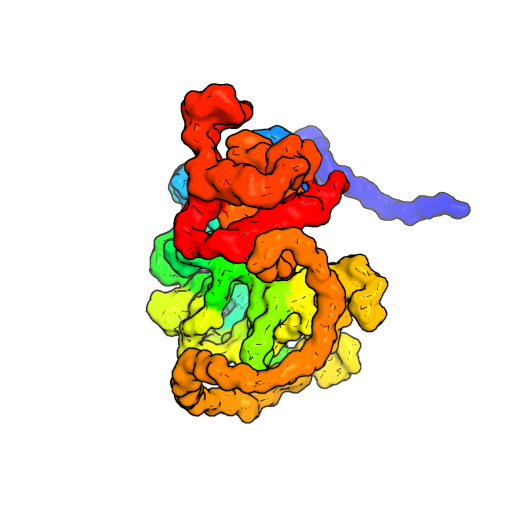OM 2287 N N . GLU A 1 315 ? -3.205 0.439 -21.608 1.00 95.38 315 GLU A N 1
ATOM 2288 C CA . GLU A 1 315 ? -3.389 -0.981 -21.879 1.00 95.38 315 GLU A CA 1
ATOM 2289 C C . GLU A 1 315 ? -3.804 -1.724 -20.611 1.00 95.38 315 GLU A C 1
ATOM 2291 O O . GLU A 1 315 ? -3.483 -1.310 -19.498 1.00 95.38 315 GLU A O 1
ATOM 2296 N N . ILE A 1 316 ? -4.546 -2.821 -20.782 1.00 95.56 316 ILE A N 1
ATOM 2297 C CA . ILE A 1 316 ? -4.917 -3.736 -19.700 1.00 95.56 316 ILE A CA 1
ATOM 2298 C C . ILE A 1 316 ? -4.471 -5.136 -20.099 1.00 95.56 316 ILE A C 1
ATOM 2300 O O . ILE A 1 316 ? -4.861 -5.650 -21.152 1.00 95.56 316 ILE A O 1
ATOM 2304 N N . TYR A 1 317 ? -3.690 -5.750 -19.224 1.00 94.94 317 TYR A N 1
ATOM 2305 C CA . TYR A 1 317 ? -3.202 -7.111 -19.335 1.00 94.94 317 TYR A CA 1
ATOM 2306 C C . TYR A 1 317 ? -3.982 -7.987 -18.361 1.00 94.94 317 TYR A C 1
ATOM 2308 O O . TYR A 1 317 ? -4.086 -7.654 -17.185 1.00 94.94 317 TYR A O 1
ATOM 2316 N N . ILE A 1 318 ? -4.534 -9.098 -18.851 1.00 95.31 318 ILE A N 1
ATOM 2317 C CA . ILE A 1 318 ? -5.182 -10.113 -18.013 1.00 95.31 318 ILE A CA 1
ATOM 2318 C C . ILE A 1 318 ? -4.271 -11.337 -17.997 1.00 95.31 318 ILE A C 1
ATOM 2320 O O . ILE A 1 318 ? -3.982 -11.915 -19.049 1.00 95.31 318 ILE A O 1
ATOM 2324 N N . VAL A 1 319 ? -3.794 -11.698 -16.812 1.00 92.38 319 VAL A N 1
ATOM 2325 C CA . VAL A 1 319 ? -2.868 -12.800 -16.565 1.00 92.38 319 VAL A CA 1
ATOM 2326 C C . VAL A 1 319 ? -3.619 -13.887 -15.816 1.00 92.38 319 VAL A C 1
ATOM 2328 O O . VAL A 1 319 ? -4.148 -13.634 -14.739 1.00 92.38 319 VAL A O 1
ATOM 2331 N N . SER A 1 320 ? -3.660 -15.091 -16.389 1.00 92.12 320 SER A N 1
ATOM 2332 C CA . SER A 1 320 ? -4.384 -16.198 -15.767 1.00 92.12 320 SER A CA 1
ATOM 2333 C C . SER A 1 320 ? -3.711 -16.651 -14.471 1.00 92.12 320 SER A C 1
ATOM 2335 O O . SER A 1 320 ? -2.510 -16.946 -14.480 1.00 92.12 320 SER A O 1
ATOM 2337 N N . GLY A 1 321 ? -4.489 -16.789 -13.397 1.00 90.00 321 GLY A N 1
ATOM 2338 C CA . GLY A 1 321 ? -4.034 -17.259 -12.085 1.00 90.00 321 GLY A CA 1
ATOM 2339 C C . GLY A 1 321 ? -3.412 -18.648 -12.121 1.00 90.00 321 GLY A C 1
ATOM 2340 O O . GLY A 1 321 ? -2.430 -18.939 -11.439 1.00 90.00 321 GLY A O 1
ATOM 2341 N N . ARG A 1 322 ? -3.896 -19.503 -13.031 1.00 89.12 322 ARG A N 1
ATOM 2342 C CA . ARG A 1 322 ? -3.345 -20.845 -13.272 1.00 89.12 322 ARG A CA 1
ATOM 2343 C C . ARG A 1 322 ? -1.845 -20.826 -13.584 1.00 89.12 322 ARG A C 1
ATOM 2345 O O . ARG A 1 322 ? -1.175 -21.834 -13.355 1.00 89.12 322 ARG A O 1
ATOM 2352 N N . HIS A 1 323 ? -1.316 -19.722 -14.122 1.00 85.50 323 HIS A N 1
ATOM 2353 C CA . HIS A 1 323 ? 0.117 -19.560 -14.372 1.00 85.50 323 HIS A CA 1
ATOM 2354 C C . HIS A 1 323 ? 0.951 -19.689 -13.092 1.00 85.50 323 HIS A C 1
ATOM 2356 O O . HIS A 1 323 ? 2.028 -20.283 -13.133 1.00 85.50 323 HIS A O 1
ATOM 2362 N N . PHE A 1 324 ? 0.426 -19.176 -11.981 1.00 82.94 324 PHE A N 1
ATOM 2363 C CA . PHE A 1 324 ? 1.125 -19.034 -10.710 1.00 82.94 324 PHE A CA 1
ATOM 2364 C C . PHE A 1 324 ? 1.019 -20.275 -9.813 1.00 82.94 324 PHE A C 1
ATOM 2366 O O . PHE A 1 324 ? 1.866 -20.485 -8.962 1.00 82.94 324 PHE A O 1
ATOM 2373 N N . ARG A 1 325 ? 0.070 -21.186 -10.073 1.00 79.06 325 ARG A N 1
ATOM 2374 C CA . ARG A 1 325 ? -0.133 -22.407 -9.266 1.00 79.06 325 ARG A CA 1
ATOM 2375 C C . ARG A 1 325 ? 1.050 -23.390 -9.265 1.00 79.06 325 ARG A C 1
ATOM 2377 O O . ARG A 1 325 ? 1.347 -24.042 -8.267 1.00 79.06 325 ARG A O 1
ATOM 2384 N N . ASP A 1 326 ? 1.673 -23.617 -10.422 1.00 67.00 326 ASP A N 1
ATOM 2385 C CA . ASP A 1 326 ? 2.634 -24.713 -10.604 1.00 67.00 326 ASP A CA 1
ATOM 2386 C C . ASP A 1 326 ? 4.085 -24.199 -10.466 1.00 67.00 326 ASP A C 1
ATOM 2388 O O . ASP A 1 326 ? 4.787 -24.031 -11.465 1.00 67.00 326 ASP A O 1
ATOM 2392 N N . HIS A 1 327 ? 4.580 -24.034 -9.229 1.00 62.47 327 HIS A N 1
ATOM 2393 C CA . HIS A 1 327 ? 5.954 -23.594 -8.870 1.00 62.47 327 HIS A CA 1
ATOM 2394 C C . HIS A 1 327 ? 7.098 -24.548 -9.269 1.00 62.47 327 HIS A C 1
ATOM 2396 O O . HIS A 1 327 ? 8.113 -24.697 -8.587 1.00 62.47 327 HIS A O 1
ATOM 2402 N N . THR A 1 328 ? 6.974 -25.249 -10.390 1.00 47.25 328 THR A N 1
ATOM 2403 C CA . THR A 1 328 ? 7.990 -26.205 -10.847 1.00 47.25 328 THR A CA 1
ATOM 2404 C C . THR A 1 328 ? 9.200 -25.551 -11.510 1.00 47.25 328 THR A C 1
ATOM 2406 O O . THR A 1 328 ? 10.163 -26.249 -11.835 1.00 47.25 328 THR A O 1
ATOM 2409 N N . GLN A 1 329 ? 9.222 -24.225 -11.652 1.00 45.34 329 GLN A N 1
ATOM 2410 C CA . GLN A 1 329 ? 10.448 -23.513 -11.991 1.00 45.34 329 GLN A CA 1
ATOM 2411 C C . GLN A 1 329 ? 11.250 -23.282 -10.710 1.00 45.34 329 GLN A C 1
ATOM 2413 O O . GLN A 1 329 ? 11.297 -22.186 -10.166 1.00 45.34 329 GLN A O 1
ATOM 2418 N N . GLN A 1 330 ? 11.948 -24.327 -10.245 1.00 36.28 330 GLN A N 1
ATOM 2419 C CA . GLN A 1 330 ? 13.189 -24.076 -9.523 1.00 36.28 330 GLN A CA 1
ATOM 2420 C C . GLN A 1 330 ? 14.044 -23.221 -10.453 1.00 36.28 330 GLN A C 1
ATOM 2422 O O . GLN A 1 330 ? 14.638 -23.738 -11.404 1.00 36.28 330 GLN A O 1
ATOM 2427 N N . VAL A 1 331 ? 14.138 -21.922 -10.179 1.00 40.34 331 VAL A N 1
ATOM 2428 C CA . VAL A 1 331 ? 15.301 -21.169 -10.614 1.00 40.34 331 VAL A CA 1
ATOM 2429 C C . VAL A 1 331 ? 16.441 -21.827 -9.860 1.00 40.34 331 VAL A C 1
ATOM 2431 O O . VAL A 1 331 ? 16.716 -21.530 -8.700 1.00 40.34 331 VAL A O 1
ATOM 2434 N N . THR A 1 332 ? 17.079 -22.817 -10.483 1.00 34.09 332 THR A N 1
ATOM 2435 C CA . THR A 1 332 ? 18.403 -23.212 -10.050 1.00 34.09 332 THR A CA 1
ATOM 2436 C C . THR A 1 332 ? 19.195 -21.924 -10.129 1.00 34.09 332 THR A C 1
ATOM 2438 O O . THR A 1 332 ? 19.501 -21.463 -11.231 1.00 34.09 332 THR A O 1
ATOM 2441 N N . ALA A 1 333 ? 19.487 -21.327 -8.977 1.00 38.84 333 ALA A N 1
ATOM 2442 C CA . ALA A 1 333 ? 20.560 -20.372 -8.831 1.00 38.84 333 ALA A CA 1
ATOM 2443 C C . ALA A 1 333 ? 21.849 -21.132 -9.169 1.00 38.84 333 ALA A C 1
ATOM 2445 O O . ALA A 1 333 ? 22.633 -21.528 -8.311 1.00 38.84 333 ALA A O 1
ATOM 2446 N N . ALA A 1 334 ? 22.047 -21.418 -10.456 1.00 30.67 334 ALA A N 1
ATOM 2447 C CA . ALA A 1 334 ? 23.373 -21.572 -10.979 1.00 30.67 334 ALA A CA 1
ATOM 2448 C C . ALA A 1 334 ? 24.025 -20.221 -10.675 1.00 30.67 334 ALA A C 1
ATOM 2450 O O . ALA A 1 334 ? 23.472 -19.199 -11.095 1.00 30.67 334 ALA A O 1
ATOM 2451 N N . PRO A 1 335 ? 25.129 -20.176 -9.909 1.00 32.72 335 PRO A N 1
ATOM 2452 C CA . PRO A 1 335 ? 25.853 -18.931 -9.746 1.00 32.72 335 PRO A CA 1
ATOM 2453 C C . PRO A 1 335 ? 26.105 -18.409 -11.154 1.00 32.72 335 PRO A C 1
ATOM 2455 O O . PRO A 1 335 ? 26.670 -19.128 -11.987 1.00 32.72 335 PRO A O 1
ATOM 2458 N N . LEU A 1 336 ? 25.592 -17.209 -11.436 1.00 35.53 336 LEU A N 1
ATOM 2459 C CA . LEU A 1 336 ? 25.792 -16.574 -12.726 1.00 35.53 336 LEU A CA 1
ATOM 2460 C C . LEU A 1 336 ? 27.298 -16.634 -12.997 1.00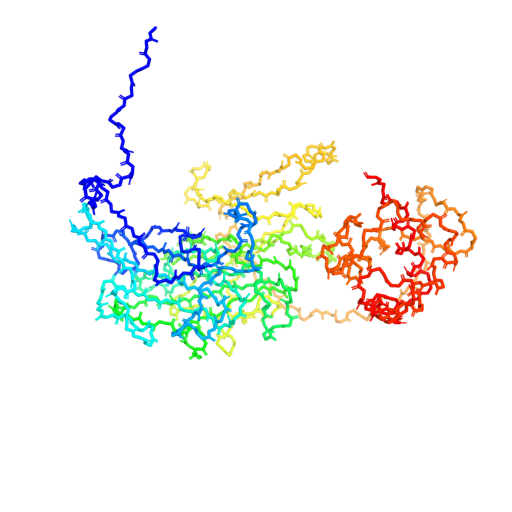 35.53 336 LEU A C 1
ATOM 2462 O O . LEU A 1 336 ? 28.076 -16.197 -12.140 1.00 35.53 336 LEU A O 1
ATOM 2466 N N . PRO A 1 337 ? 27.758 -17.198 -14.129 1.00 29.66 337 PRO A N 1
ATOM 2467 C CA . PRO A 1 337 ? 29.139 -16.990 -14.506 1.00 29.66 337 PRO A CA 1
ATOM 2468 C C . PRO A 1 337 ? 29.337 -15.476 -14.534 1.00 29.66 337 PRO A C 1
ATOM 2470 O O . PRO A 1 337 ? 28.613 -14.773 -15.242 1.00 29.66 337 PRO A O 1
ATOM 2473 N N . LEU A 1 338 ? 30.270 -14.980 -13.716 1.00 29.89 338 LEU A N 1
ATOM 2474 C CA . LEU A 1 338 ? 30.770 -13.615 -13.810 1.00 29.89 338 LEU A CA 1
ATOM 2475 C C . LEU A 1 338 ? 31.211 -13.428 -15.259 1.00 29.89 338 LEU A C 1
ATOM 2477 O O . LEU A 1 338 ? 32.268 -13.915 -15.660 1.00 29.89 338 LEU A O 1
ATOM 2481 N N . ILE A 1 339 ? 30.367 -12.791 -16.067 1.00 33.56 339 ILE A N 1
ATOM 2482 C CA . ILE A 1 339 ? 30.772 -12.357 -17.392 1.00 33.56 339 ILE A CA 1
ATOM 2483 C C . ILE A 1 339 ? 31.678 -11.156 -17.120 1.00 33.56 339 ILE A C 1
ATOM 2485 O O . ILE A 1 339 ? 31.211 -10.181 -16.526 1.00 33.56 339 ILE A O 1
ATOM 2489 N N . PRO A 1 340 ? 32.978 -11.219 -17.463 1.00 31.16 340 PRO A N 1
ATOM 2490 C CA . PRO A 1 340 ? 33.821 -10.038 -17.381 1.00 31.16 340 PRO A CA 1
ATOM 2491 C C . PRO A 1 340 ? 33.187 -8.929 -18.235 1.00 31.16 340 PRO A C 1
ATOM 2493 O O . PRO A 1 340 ? 32.530 -9.252 -19.228 1.00 31.16 340 PRO A O 1
ATOM 2496 N N . PRO A 1 341 ? 33.355 -7.644 -17.867 1.00 30.59 341 PRO A N 1
ATOM 2497 C CA . PRO A 1 341 ? 32.745 -6.526 -18.584 1.00 30.59 341 PRO A CA 1
ATOM 2498 C C . PRO A 1 341 ? 32.955 -6.681 -20.095 1.00 30.59 341 PRO A C 1
ATOM 2500 O O . PRO A 1 341 ? 34.019 -7.167 -20.501 1.00 30.59 341 PRO A O 1
ATOM 2503 N N . PRO A 1 342 ? 31.954 -6.324 -20.921 1.00 30.52 342 PRO A N 1
ATOM 2504 C CA . PRO A 1 342 ? 31.957 -6.633 -22.342 1.00 30.52 342 PRO A CA 1
ATOM 2505 C C . PRO A 1 342 ? 33.274 -6.182 -22.970 1.00 30.52 342 PRO A C 1
ATOM 2507 O O . PRO A 1 342 ? 33.606 -4.997 -23.000 1.00 30.52 342 PRO A O 1
ATOM 2510 N N . GLN A 1 343 ? 34.046 -7.147 -23.475 1.00 31.34 343 GLN A N 1
ATOM 2511 C CA . GLN A 1 343 ? 35.137 -6.822 -24.374 1.00 31.34 343 GLN A CA 1
ATOM 2512 C C . GLN A 1 343 ? 34.504 -6.353 -25.675 1.00 31.34 343 GLN A C 1
ATOM 2514 O O . GLN A 1 343 ? 33.973 -7.154 -26.445 1.00 31.34 343 GLN A O 1
ATOM 2519 N N . VAL A 1 344 ? 34.556 -5.040 -25.889 1.00 29.95 344 VAL A N 1
ATOM 2520 C CA . VAL A 1 344 ? 34.144 -4.388 -27.127 1.00 29.95 344 VAL A CA 1
ATOM 2521 C C . VAL A 1 344 ? 34.929 -5.018 -28.275 1.00 29.95 344 VAL A C 1
ATOM 2523 O O . VAL A 1 344 ? 36.092 -4.701 -28.523 1.00 29.95 344 VAL A O 1
ATOM 2526 N N . THR A 1 345 ? 34.291 -5.952 -28.969 1.00 28.89 345 THR A N 1
ATOM 2527 C CA . THR A 1 345 ? 34.745 -6.455 -30.258 1.00 28.89 345 THR A CA 1
ATOM 2528 C C . THR A 1 345 ? 33.856 -5.810 -31.299 1.00 28.89 345 THR A C 1
ATOM 2530 O O . THR A 1 345 ? 32.691 -6.153 -31.478 1.00 28.89 345 THR A O 1
ATOM 2533 N N . ALA A 1 346 ? 34.415 -4.791 -31.944 1.00 35.62 346 ALA A N 1
ATOM 2534 C CA . ALA A 1 346 ? 33.766 -4.064 -33.015 1.00 35.62 346 ALA A CA 1
ATOM 2535 C C . ALA A 1 346 ? 33.365 -5.030 -34.136 1.00 35.62 346 ALA A C 1
ATOM 2537 O O . ALA A 1 346 ? 34.233 -5.594 -34.801 1.00 35.62 346 ALA A O 1
ATOM 2538 N N . THR A 1 347 ? 32.063 -5.180 -34.386 1.00 26.12 347 THR A N 1
ATOM 2539 C CA . THR A 1 347 ? 31.572 -5.683 -35.672 1.00 26.12 347 THR A CA 1
ATOM 2540 C C . THR A 1 347 ? 30.328 -4.921 -36.128 1.00 26.12 347 THR A C 1
ATOM 2542 O O . THR A 1 347 ? 29.246 -5.049 -35.577 1.00 26.12 347 THR A O 1
ATOM 2545 N N . THR A 1 348 ? 30.578 -4.100 -37.151 1.00 29.78 348 THR A N 1
ATOM 2546 C CA . THR A 1 348 ? 29.742 -3.726 -38.306 1.00 29.78 348 THR A CA 1
ATOM 2547 C C . THR A 1 348 ? 28.263 -3.402 -38.095 1.00 29.78 348 THR A C 1
ATOM 2549 O O . THR A 1 348 ? 27.426 -4.276 -37.892 1.00 29.78 348 THR A O 1
ATOM 2552 N N . SER A 1 349 ? 27.979 -2.116 -38.305 1.00 29.33 349 SER A N 1
ATOM 2553 C CA . SER A 1 349 ? 26.685 -1.451 -38.306 1.00 29.33 349 SER A CA 1
ATOM 2554 C C . SER A 1 349 ? 25.722 -1.926 -39.400 1.00 29.33 349 SER A C 1
ATOM 2556 O O . SER A 1 349 ? 26.090 -2.094 -40.565 1.00 29.33 349 SER A O 1
ATOM 2558 N N . ALA A 1 350 ? 24.448 -2.032 -39.020 1.00 28.05 350 ALA A N 1
ATOM 2559 C CA . ALA A 1 350 ? 23.323 -1.693 -39.883 1.00 28.05 350 ALA A CA 1
ATOM 2560 C C . ALA A 1 350 ? 22.888 -0.251 -39.551 1.00 28.05 350 ALA A C 1
ATOM 2562 O O . ALA A 1 350 ? 23.006 0.190 -38.410 1.00 28.05 350 ALA A O 1
ATOM 2563 N N . SER A 1 351 ? 22.502 0.504 -40.578 1.00 27.16 351 SER A N 1
ATOM 2564 C CA . SER A 1 351 ? 22.452 1.971 -40.593 1.00 27.16 351 SER A CA 1
ATOM 2565 C C . SER A 1 351 ? 21.425 2.612 -39.642 1.00 27.16 351 SER A C 1
ATOM 2567 O O . SER A 1 351 ? 20.275 2.176 -39.643 1.00 27.16 351 SER A O 1
ATOM 2569 N N . PRO A 1 352 ? 21.791 3.703 -38.937 1.00 32.44 352 PRO A N 1
ATOM 2570 C CA . PRO A 1 352 ? 20.858 4.532 -38.181 1.00 32.44 352 PRO A CA 1
ATOM 2571 C C . PRO A 1 352 ? 20.241 5.667 -39.021 1.00 32.44 352 PRO A C 1
ATOM 2573 O O . PRO A 1 352 ? 20.815 6.149 -40.003 1.00 32.44 352 PRO A O 1
ATOM 2576 N N . THR A 1 353 ? 19.054 6.087 -38.584 1.00 31.66 353 THR A N 1
ATOM 2577 C CA . THR A 1 353 ? 18.301 7.310 -38.927 1.00 31.66 353 THR A CA 1
ATOM 2578 C C . THR A 1 353 ? 19.140 8.566 -38.579 1.00 31.66 353 THR A C 1
ATOM 2580 O O . THR A 1 353 ? 20.079 8.461 -37.789 1.00 31.66 353 THR A O 1
ATOM 2583 N N . PRO A 1 354 ? 18.932 9.740 -39.213 1.00 36.84 354 PRO A N 1
ATOM 2584 C CA . PRO A 1 354 ? 20.025 10.667 -39.475 1.00 36.84 354 PRO A CA 1
ATOM 2585 C C . PRO A 1 354 ? 20.432 11.504 -38.257 1.00 36.84 354 PRO A C 1
ATOM 2587 O O . PRO A 1 354 ? 19.633 12.226 -37.670 1.00 36.84 354 PRO A O 1
ATOM 2590 N N . LEU A 1 355 ? 21.734 11.452 -37.979 1.00 37.22 355 LEU A N 1
ATOM 2591 C CA . LEU A 1 355 ? 22.487 12.321 -37.082 1.00 37.22 355 LEU A CA 1
ATOM 2592 C C . LEU A 1 355 ? 22.472 13.769 -37.597 1.00 37.22 355 LEU A C 1
ATOM 2594 O O . LEU A 1 355 ? 22.835 14.028 -38.750 1.00 37.22 355 LEU A O 1
ATOM 2598 N N . VAL A 1 356 ? 22.123 14.725 -36.735 1.00 37.19 356 VAL A N 1
ATOM 2599 C CA . VAL A 1 356 ? 22.338 16.152 -37.010 1.00 37.19 356 VAL A CA 1
ATOM 2600 C C . VAL A 1 356 ? 23.742 16.517 -36.536 1.00 37.19 356 VAL A C 1
ATOM 2602 O O . VAL A 1 356 ? 24.035 16.555 -35.347 1.00 37.19 356 VAL A O 1
ATOM 2605 N N . ASN A 1 357 ? 24.640 16.743 -37.493 1.00 34.12 357 ASN A N 1
ATOM 2606 C CA . ASN A 1 357 ? 26.047 17.022 -37.234 1.00 34.12 357 ASN A CA 1
ATOM 2607 C C . ASN A 1 357 ? 26.261 18.523 -36.994 1.00 34.12 357 ASN A C 1
ATOM 2609 O O . ASN A 1 357 ? 26.259 19.316 -37.940 1.00 34.12 357 ASN A O 1
ATOM 2613 N N . LEU A 1 358 ? 26.487 18.904 -35.737 1.00 39.72 358 LEU A N 1
ATOM 2614 C CA . LEU A 1 358 ? 27.038 20.204 -35.370 1.00 39.72 358 LEU A CA 1
ATOM 2615 C C . LEU A 1 358 ? 28.426 19.988 -34.751 1.00 39.72 358 LEU A C 1
ATOM 2617 O O . LEU A 1 358 ? 28.580 19.647 -33.585 1.00 39.72 358 LEU A O 1
ATOM 2621 N N . SER A 1 359 ? 29.463 20.223 -35.557 1.00 43.81 359 SER A N 1
ATOM 2622 C CA . SER A 1 359 ? 30.863 20.382 -35.126 1.00 43.81 359 SER A CA 1
ATOM 2623 C C . SER A 1 359 ? 31.534 19.195 -34.411 1.00 43.81 359 SER A C 1
ATOM 2625 O O . SER A 1 359 ? 32.183 19.371 -33.387 1.00 43.81 359 SER A O 1
ATOM 2627 N N . GLY A 1 360 ? 31.496 18.004 -35.015 1.00 53.19 360 GLY A N 1
ATOM 2628 C CA . GLY A 1 360 ? 32.520 16.966 -34.788 1.00 53.19 360 GLY A CA 1
ATOM 2629 C C . GLY A 1 360 ? 32.515 16.269 -33.423 1.00 53.19 360 GLY A C 1
ATOM 2630 O O . GLY A 1 360 ? 33.441 15.511 -33.145 1.00 53.19 360 GLY A O 1
ATOM 2631 N N . ILE A 1 361 ? 31.488 16.495 -32.607 1.00 57.91 361 ILE A N 1
ATOM 2632 C CA . ILE A 1 361 ? 31.185 15.711 -31.411 1.00 57.91 361 ILE A CA 1
ATOM 2633 C C . ILE A 1 361 ? 29.885 14.968 -31.711 1.00 57.91 361 ILE A C 1
ATOM 2635 O O . ILE A 1 361 ? 28.905 15.586 -32.127 1.00 57.91 361 ILE A O 1
ATOM 2639 N N . GLU A 1 362 ? 29.906 13.642 -31.588 1.00 64.31 362 GLU A N 1
ATOM 2640 C CA . GLU A 1 362 ? 28.694 12.830 -31.702 1.00 64.31 362 GLU A CA 1
ATOM 2641 C C . GLU A 1 362 ? 27.817 13.091 -30.475 1.00 64.31 362 GLU A C 1
ATOM 2643 O O . GLU A 1 362 ? 28.290 13.033 -29.341 1.00 64.31 362 GLU A O 1
ATOM 2648 N N . VAL A 1 363 ? 26.559 13.438 -30.728 1.00 75.88 363 VAL A N 1
ATOM 2649 C CA . VAL A 1 363 ? 25.551 13.777 -29.723 1.00 75.88 363 VAL A CA 1
ATOM 2650 C C . VAL A 1 363 ? 24.472 12.706 -29.778 1.00 75.88 363 VAL A C 1
ATOM 2652 O O . VAL A 1 363 ? 23.988 12.383 -30.865 1.00 75.88 363 VAL A O 1
ATOM 2655 N N . ASP A 1 364 ? 24.089 12.191 -28.614 1.00 84.19 364 ASP A N 1
ATOM 2656 C CA . ASP A 1 364 ? 23.036 11.192 -28.450 1.00 84.19 364 ASP A CA 1
ATOM 2657 C C . ASP A 1 364 ? 21.887 11.802 -27.635 1.00 84.19 364 ASP A C 1
ATOM 2659 O O . ASP A 1 364 ? 22.036 12.110 -26.454 1.00 84.19 364 ASP A O 1
ATOM 2663 N N . LEU A 1 365 ? 20.742 12.037 -28.279 1.00 82.69 365 LEU A N 1
ATOM 2664 C CA . LEU A 1 365 ? 19.607 12.704 -27.635 1.00 82.69 365 LEU A CA 1
ATOM 2665 C C . LEU A 1 365 ? 18.925 11.825 -26.576 1.00 82.69 365 LEU A C 1
ATOM 2667 O O . LEU A 1 365 ? 18.401 12.368 -25.606 1.00 82.69 365 LEU A O 1
ATOM 2671 N N . ASP A 1 366 ? 18.963 10.497 -26.713 1.00 77.94 366 ASP A N 1
ATOM 2672 C CA . ASP A 1 366 ? 18.375 9.580 -25.730 1.00 77.94 366 ASP A CA 1
ATOM 2673 C C . ASP A 1 366 ? 19.253 9.494 -24.474 1.00 77.94 366 ASP A C 1
ATOM 2675 O O . ASP A 1 366 ? 18.753 9.558 -23.344 1.00 77.94 366 ASP A O 1
ATOM 2679 N N . LEU A 1 367 ? 20.576 9.460 -24.660 1.00 83.00 367 LEU A N 1
ATOM 2680 C CA . LEU A 1 367 ? 21.532 9.620 -23.562 1.00 83.00 367 LEU A CA 1
ATOM 2681 C C . LEU A 1 367 ? 21.383 10.996 -22.899 1.00 83.00 367 LEU A C 1
ATOM 2683 O O . LEU A 1 367 ? 21.392 11.108 -21.673 1.00 83.00 367 LEU A O 1
ATOM 2687 N N . GLY A 1 368 ? 21.207 12.043 -23.708 1.00 88.38 368 GLY A N 1
ATOM 2688 C CA . GLY A 1 368 ? 20.974 13.405 -23.245 1.00 88.38 368 GLY A CA 1
ATOM 2689 C C . GLY A 1 368 ? 19.742 13.539 -22.355 1.00 88.38 368 GLY A C 1
ATOM 2690 O O . GLY A 1 368 ? 19.840 14.127 -21.278 1.00 88.38 368 GLY A O 1
ATOM 2691 N N . ARG A 1 369 ? 18.612 12.948 -22.767 1.00 88.81 369 ARG A N 1
ATOM 2692 C CA . ARG A 1 369 ? 17.371 12.892 -21.976 1.00 88.81 369 ARG A CA 1
ATOM 2693 C C . ARG A 1 369 ? 17.580 12.188 -20.642 1.00 88.81 369 ARG A C 1
ATOM 2695 O O . ARG A 1 369 ? 17.189 12.710 -19.603 1.00 88.81 369 ARG A O 1
ATOM 2702 N N . THR A 1 370 ? 18.229 11.028 -20.674 1.00 84.44 370 THR A N 1
ATOM 2703 C CA . THR A 1 370 ? 18.489 10.216 -19.477 1.00 84.44 370 THR A CA 1
ATOM 2704 C C . THR A 1 370 ? 19.304 11.006 -18.454 1.00 84.44 370 THR A C 1
ATOM 2706 O O . THR A 1 370 ? 18.876 11.210 -17.320 1.00 84.44 370 THR A O 1
ATOM 2709 N N . LEU A 1 371 ? 20.438 11.561 -18.882 1.00 88.06 371 LEU A N 1
ATOM 2710 C CA . LEU A 1 371 ? 21.322 12.314 -17.995 1.00 88.06 371 LEU A CA 1
ATOM 2711 C C . LEU A 1 371 ? 20.717 13.655 -17.537 1.00 88.06 371 LEU A C 1
ATOM 2713 O O . LEU A 1 371 ? 21.004 14.108 -16.424 1.00 88.06 371 LEU A O 1
ATOM 2717 N N . TYR A 1 372 ? 19.867 14.286 -18.358 1.00 91.19 372 TYR A N 1
ATOM 2718 C CA . TYR A 1 372 ? 19.092 15.466 -17.964 1.00 91.19 372 TYR A CA 1
ATOM 2719 C C . TYR A 1 372 ? 18.145 15.147 -16.801 1.00 91.19 372 TYR A C 1
ATOM 2721 O O . TYR A 1 372 ? 18.115 15.892 -15.817 1.00 91.19 372 TYR A O 1
ATOM 2729 N N . ASN A 1 373 ? 17.416 14.031 -16.884 1.00 86.56 373 ASN A N 1
ATOM 2730 C CA . ASN A 1 373 ? 16.487 13.609 -15.836 1.00 86.56 373 ASN A CA 1
ATOM 2731 C C . ASN A 1 373 ? 17.211 13.339 -14.512 1.00 86.56 373 ASN A C 1
ATOM 2733 O O . ASN A 1 373 ? 16.759 13.788 -13.463 1.00 86.56 373 ASN A O 1
ATOM 2737 N N . GLU A 1 374 ? 18.386 12.712 -14.566 1.00 85.38 374 GLU A N 1
ATOM 2738 C CA . GLU A 1 374 ? 19.192 12.424 -13.374 1.00 85.38 374 GLU A CA 1
ATOM 2739 C C . GLU A 1 374 ? 19.778 13.673 -12.698 1.00 85.38 374 GLU A C 1
ATOM 2741 O O . GLU A 1 374 ? 19.993 13.686 -11.487 1.00 85.38 374 GLU A O 1
ATOM 2746 N N . SER A 1 375 ? 20.123 14.700 -13.481 1.00 84.81 375 SER A N 1
ATOM 2747 C CA . SER A 1 375 ? 21.065 15.739 -13.026 1.00 84.81 375 SER A CA 1
ATOM 2748 C C . SER A 1 375 ? 20.512 17.161 -13.080 1.00 84.81 375 SER A C 1
ATOM 2750 O O . SER A 1 375 ? 21.078 18.073 -12.477 1.00 84.81 375 SER A O 1
ATOM 2752 N N . CYS A 1 376 ? 19.445 17.399 -13.840 1.00 91.50 376 CYS A N 1
ATOM 2753 C CA . CYS A 1 376 ? 18.937 18.742 -14.128 1.00 91.50 376 CYS A CA 1
ATOM 2754 C C . CYS A 1 376 ? 17.440 18.881 -13.831 1.00 91.50 376 CYS A C 1
ATOM 2756 O O . CYS A 1 376 ? 17.025 19.926 -13.316 1.00 91.50 376 CYS A O 1
ATOM 2758 N N . ALA A 1 377 ? 16.644 17.839 -14.083 1.00 88.69 377 ALA A N 1
ATOM 2759 C CA . ALA A 1 377 ? 15.191 17.886 -13.922 1.00 88.69 377 ALA A CA 1
ATOM 2760 C C . ALA A 1 377 ? 14.734 18.180 -12.483 1.00 88.69 377 ALA A C 1
ATOM 2762 O O . ALA A 1 377 ? 13.765 18.910 -12.293 1.00 88.69 377 ALA A O 1
ATOM 2763 N N . GLY A 1 378 ? 15.476 17.732 -11.463 1.00 81.44 378 GLY A N 1
ATOM 2764 C CA . GLY A 1 378 ? 15.139 17.994 -10.054 1.00 81.44 378 GLY A CA 1
ATOM 2765 C C . GLY A 1 378 ? 15.077 19.482 -9.668 1.00 81.44 378 GLY A C 1
ATOM 2766 O O . GLY A 1 378 ? 14.453 19.838 -8.673 1.00 81.44 378 GLY A O 1
ATOM 2767 N N . CYS A 1 379 ? 15.685 20.369 -10.462 1.00 89.94 379 CYS A N 1
ATOM 2768 C CA . CYS A 1 379 ? 15.551 21.821 -10.304 1.00 89.94 379 CYS A CA 1
ATOM 2769 C C . CYS A 1 379 ? 14.761 22.458 -11.453 1.00 89.94 379 CYS A C 1
ATOM 2771 O O . CYS A 1 379 ? 14.025 23.424 -11.241 1.00 89.94 379 CYS A O 1
ATOM 2773 N N . HIS A 1 380 ? 14.943 21.958 -12.673 1.00 91.56 380 HIS A N 1
ATOM 2774 C CA . HIS A 1 380 ? 14.428 22.584 -13.887 1.00 91.56 380 HIS A CA 1
ATOM 2775 C C . HIS A 1 380 ? 13.111 21.989 -14.403 1.00 91.56 380 HIS A C 1
ATOM 2777 O O . HIS A 1 380 ? 12.579 22.508 -15.378 1.00 91.56 380 HIS A O 1
ATOM 2783 N N . GLY A 1 381 ? 12.559 20.972 -13.742 1.00 83.38 381 GLY A N 1
ATOM 2784 C CA . GLY A 1 381 ? 11.387 20.231 -14.211 1.00 83.38 381 GLY A CA 1
ATOM 2785 C C . GLY A 1 381 ? 11.748 19.190 -15.274 1.00 83.38 381 GLY A C 1
ATOM 2786 O O . GLY A 1 381 ? 12.768 19.319 -15.958 1.00 83.38 381 GLY A O 1
ATOM 2787 N N . LEU A 1 382 ? 10.933 18.143 -15.415 1.00 84.50 382 LEU A N 1
ATOM 2788 C CA . LEU A 1 382 ? 11.201 17.040 -16.353 1.00 84.50 382 LEU A CA 1
ATOM 2789 C C . LEU A 1 382 ? 11.146 17.495 -17.817 1.00 84.50 382 LEU A C 1
ATOM 2791 O O . LEU A 1 382 ? 11.876 16.964 -18.651 1.00 84.50 382 LEU A O 1
ATOM 2795 N N . ASN A 1 383 ? 10.358 18.531 -18.105 1.00 83.06 383 ASN A N 1
ATOM 2796 C CA . ASN A 1 383 ? 10.235 19.122 -19.434 1.00 83.06 383 ASN A CA 1
ATOM 2797 C C . ASN A 1 383 ? 10.949 20.478 -19.540 1.00 83.06 383 ASN A C 1
ATOM 2799 O O . ASN A 1 383 ? 10.905 21.116 -20.583 1.00 83.06 383 ASN A O 1
ATOM 2803 N N . GLY A 1 384 ? 11.637 20.933 -18.489 1.00 86.44 384 GLY A N 1
ATOM 2804 C CA . GLY A 1 384 ? 12.294 22.241 -18.477 1.00 86.44 384 GLY A CA 1
ATOM 2805 C C . GLY A 1 384 ? 11.367 23.401 -18.100 1.00 86.44 384 GLY A C 1
ATOM 2806 O O . GLY A 1 384 ? 11.709 24.559 -18.333 1.00 86.44 384 GLY A O 1
ATOM 2807 N N . GLU A 1 385 ? 10.205 23.132 -17.515 1.00 88.44 385 GLU A N 1
ATOM 2808 C CA . GLU A 1 385 ? 9.199 24.112 -17.092 1.00 88.44 385 GLU A CA 1
ATOM 2809 C C . GLU A 1 385 ? 9.632 24.977 -15.889 1.00 88.44 385 GLU A C 1
ATOM 2811 O O . GLU A 1 385 ? 9.100 26.065 -15.662 1.00 88.44 385 GLU A O 1
ATOM 2816 N N . GLY A 1 386 ? 10.656 24.542 -15.153 1.00 85.69 386 GLY A N 1
ATOM 2817 C CA . GLY A 1 386 ? 11.162 25.193 -13.949 1.00 85.69 386 GLY A CA 1
ATOM 2818 C C . GLY A 1 386 ? 10.289 24.945 -12.718 1.00 85.69 386 GLY A C 1
ATOM 2819 O O . GLY A 1 386 ? 9.063 24.932 -12.776 1.00 85.69 386 GLY A O 1
ATOM 2820 N N . LEU A 1 387 ? 10.929 24.800 -11.558 1.00 79.62 387 LEU A N 1
ATOM 2821 C CA . LEU A 1 387 ? 10.240 24.605 -10.282 1.00 79.62 387 LEU A CA 1
ATOM 2822 C C . LEU A 1 387 ? 10.270 25.891 -9.451 1.00 79.62 387 LEU A C 1
ATOM 2824 O O . LEU A 1 387 ? 11.337 26.454 -9.177 1.00 79.62 387 LEU A O 1
ATOM 2828 N N . HIS A 1 388 ? 9.093 26.364 -9.026 1.00 77.88 388 HIS A N 1
ATOM 2829 C CA . HIS A 1 388 ? 8.954 27.631 -8.306 1.00 77.88 388 HIS A CA 1
ATOM 2830 C C . HIS A 1 388 ? 9.831 27.674 -7.046 1.00 77.88 388 HIS A C 1
ATOM 2832 O O . HIS A 1 388 ? 9.688 26.867 -6.134 1.00 77.88 388 HIS A O 1
ATOM 2838 N N . GLY A 1 389 ? 10.745 28.646 -6.987 1.00 74.69 389 GLY A N 1
ATOM 2839 C CA . GLY A 1 389 ? 11.646 28.833 -5.848 1.00 74.69 389 GLY A CA 1
ATOM 2840 C C . GLY A 1 389 ? 12.832 27.862 -5.783 1.00 74.69 389 GLY A C 1
ATOM 2841 O O . GLY A 1 389 ? 13.615 27.967 -4.832 1.00 74.69 389 GLY A O 1
ATOM 2842 N N . ILE A 1 390 ? 12.995 26.970 -6.771 1.00 79.69 390 ILE A N 1
ATOM 2843 C CA . ILE A 1 390 ? 14.072 25.969 -6.844 1.00 79.69 390 ILE A CA 1
ATOM 2844 C C . ILE A 1 390 ? 14.963 26.211 -8.073 1.00 79.69 390 ILE A C 1
ATOM 2846 O O . ILE A 1 390 ? 16.107 26.638 -7.906 1.00 79.69 390 ILE A O 1
ATOM 2850 N N . GLY A 1 391 ? 14.454 26.009 -9.294 1.00 82.62 391 GLY A N 1
ATOM 2851 C CA . GLY A 1 391 ? 15.208 26.173 -10.547 1.00 82.62 391 GLY A CA 1
ATOM 2852 C C . GLY A 1 391 ? 14.421 26.929 -11.621 1.00 82.62 391 GLY A C 1
ATOM 2853 O O . GLY A 1 391 ? 13.198 27.022 -11.579 1.00 82.62 391 GLY A O 1
ATOM 2854 N N . VAL A 1 392 ? 15.142 27.592 -12.533 1.00 85.06 392 VAL A N 1
ATOM 2855 C CA . VAL A 1 392 ? 14.517 28.459 -13.550 1.00 85.06 392 VAL A CA 1
ATOM 2856 C C . VAL A 1 392 ? 13.921 27.614 -14.669 1.00 85.06 392 VAL A C 1
ATOM 2858 O O . VAL A 1 392 ? 14.445 26.544 -14.969 1.00 85.06 392 VAL A O 1
ATOM 2861 N N . MET A 1 393 ? 12.886 28.133 -15.324 1.00 87.38 393 MET A N 1
ATOM 2862 C CA . MET A 1 393 ? 12.381 27.569 -16.573 1.00 87.38 393 MET A CA 1
ATOM 2863 C C . MET A 1 393 ? 13.476 27.597 -17.648 1.00 87.38 393 MET A C 1
ATOM 2865 O O . MET A 1 393 ? 14.152 28.614 -17.839 1.00 87.38 393 MET A O 1
ATOM 2869 N N . LEU A 1 394 ? 13.664 26.458 -18.304 1.00 88.62 394 LEU A N 1
ATOM 2870 C CA . LEU A 1 394 ? 14.580 26.243 -19.417 1.00 88.62 394 LEU A CA 1
ATOM 2871 C C . LEU A 1 394 ? 13.880 26.378 -20.768 1.00 88.62 394 LEU A C 1
ATOM 2873 O O . LEU A 1 394 ? 14.491 26.916 -21.692 1.00 88.62 394 LEU A O 1
ATOM 2877 N N . ILE A 1 395 ? 12.612 25.968 -20.867 1.00 83.50 395 ILE A N 1
ATOM 2878 C CA . ILE A 1 395 ? 11.787 26.202 -22.057 1.00 83.50 395 ILE A CA 1
ATOM 2879 C C . ILE A 1 395 ? 11.779 27.709 -22.363 1.00 83.50 395 ILE A C 1
ATOM 2881 O O . ILE A 1 395 ? 11.616 28.545 -21.470 1.00 83.50 395 ILE A O 1
ATOM 2885 N N . GLY A 1 396 ? 12.043 28.078 -23.618 1.00 75.88 396 GLY A N 1
ATOM 2886 C CA . GLY A 1 396 ? 12.117 29.480 -24.049 1.00 75.88 396 GLY A CA 1
ATOM 2887 C C . GLY A 1 396 ? 13.280 30.295 -23.454 1.00 75.88 396 GLY A C 1
ATOM 2888 O O . GLY A 1 396 ? 13.299 31.524 -23.576 1.00 75.88 396 GLY A O 1
ATOM 2889 N N . SER A 1 397 ? 14.257 29.655 -22.799 1.00 84.12 397 SER A N 1
ATOM 2890 C CA . SER A 1 397 ? 15.418 30.335 -22.217 1.00 84.12 397 SER A CA 1
ATOM 2891 C C . SER A 1 397 ? 16.351 30.898 -23.290 1.00 84.12 397 SER A C 1
ATOM 2893 O O . SER A 1 397 ? 16.840 30.182 -24.164 1.00 84.12 397 SER A O 1
ATOM 2895 N N . GLU A 1 398 ? 16.712 32.176 -23.149 1.00 82.56 398 GLU A N 1
ATOM 2896 C CA . GLU A 1 398 ? 17.699 32.846 -24.009 1.00 82.56 398 GLU A CA 1
ATOM 2897 C C . GLU A 1 398 ? 19.079 32.163 -23.997 1.00 82.56 398 GLU A C 1
ATOM 2899 O O . GLU A 1 398 ? 19.848 32.318 -24.942 1.00 82.56 398 GLU A O 1
ATOM 2904 N N . TYR A 1 399 ? 19.385 31.383 -22.952 1.00 81.44 399 TYR A N 1
ATOM 2905 C CA . TYR A 1 399 ? 20.640 30.642 -22.845 1.00 81.44 399 TYR A CA 1
ATOM 2906 C C . TYR A 1 399 ? 20.653 29.379 -23.701 1.00 81.44 399 TYR A C 1
ATOM 2908 O O . TYR A 1 399 ? 21.700 29.053 -24.248 1.00 81.44 399 TYR A O 1
ATOM 2916 N N . LEU A 1 400 ? 19.520 28.689 -23.864 1.00 82.56 400 LEU A N 1
ATOM 2917 C CA . LEU A 1 400 ? 19.449 27.513 -24.737 1.00 82.56 400 LEU A CA 1
ATOM 2918 C C . LEU A 1 400 ? 19.403 27.892 -26.223 1.00 82.56 400 LEU A C 1
ATOM 2920 O O . LEU A 1 400 ? 19.719 27.062 -27.067 1.00 82.56 400 LEU A O 1
ATOM 2924 N N . ALA A 1 401 ? 19.132 29.162 -26.542 1.00 81.81 401 ALA A N 1
ATOM 2925 C CA . ALA A 1 401 ? 19.253 29.706 -27.895 1.00 81.81 401 ALA A CA 1
ATOM 2926 C C . ALA A 1 401 ? 20.710 30.004 -28.328 1.00 81.81 401 ALA A C 1
ATOM 2928 O O . ALA A 1 401 ? 20.946 30.365 -29.484 1.00 81.81 401 ALA A O 1
ATOM 2929 N N . LEU A 1 402 ? 21.691 29.891 -27.422 1.00 80.44 402 LEU A N 1
ATOM 2930 C CA . LEU A 1 402 ? 23.110 30.095 -27.731 1.00 80.44 402 LEU A CA 1
ATOM 2931 C C . LEU A 1 402 ? 23.732 28.856 -28.409 1.00 80.44 402 LEU A C 1
ATOM 2933 O O . LEU A 1 402 ? 23.226 27.742 -28.263 1.00 80.44 402 LEU A O 1
ATOM 2937 N N . PRO A 1 403 ? 24.866 29.009 -29.123 1.00 84.50 403 PRO A N 1
ATOM 2938 C CA . PRO A 1 403 ? 25.634 27.870 -29.619 1.00 84.50 403 PRO A CA 1
ATOM 2939 C C . PRO A 1 403 ? 26.038 26.911 -28.489 1.00 84.50 403 PRO A C 1
ATOM 2941 O O . PRO A 1 403 ? 26.516 27.349 -27.444 1.00 84.50 403 PRO A O 1
ATOM 2944 N N . LEU A 1 404 ? 25.919 25.597 -28.719 1.00 82.75 404 LEU A N 1
ATOM 2945 C CA . LEU A 1 404 ? 26.192 24.553 -27.717 1.00 82.75 404 LEU A CA 1
ATOM 2946 C C . LEU A 1 404 ? 27.523 24.707 -26.948 1.00 82.75 404 LEU A C 1
ATOM 2948 O O . LEU A 1 404 ? 27.507 24.497 -25.738 1.00 82.75 404 LEU A O 1
ATOM 2952 N N . PRO A 1 405 ? 28.660 25.109 -27.559 1.00 81.12 405 PRO A N 1
ATOM 2953 C CA . PRO A 1 405 ? 29.896 25.345 -26.806 1.00 81.12 405 PRO A CA 1
ATOM 2954 C C . PRO A 1 405 ? 29.789 26.460 -25.755 1.00 81.12 405 PRO A C 1
ATOM 2956 O O . PRO A 1 405 ? 30.400 26.358 -24.691 1.00 81.12 405 PRO A O 1
ATOM 2959 N N . ASP A 1 406 ? 28.998 27.501 -26.026 1.00 81.94 406 ASP A N 1
ATOM 2960 C CA . ASP A 1 406 ? 28.786 28.617 -25.100 1.00 81.94 406 ASP A CA 1
ATOM 2961 C C . ASP A 1 406 ? 27.869 28.189 -23.943 1.00 81.94 406 ASP A C 1
ATOM 2963 O O . ASP A 1 406 ? 28.126 28.517 -22.781 1.00 81.94 406 ASP A O 1
ATOM 2967 N N . VAL A 1 407 ? 26.845 27.381 -24.245 1.00 88.94 407 VAL A N 1
ATOM 2968 C CA . VAL A 1 407 ? 25.971 26.764 -23.234 1.00 88.94 407 VAL A CA 1
ATOM 2969 C C . VAL A 1 407 ? 26.763 25.797 -22.354 1.00 88.94 407 VAL A C 1
ATOM 2971 O O . VAL A 1 407 ? 26.656 25.844 -21.130 1.00 88.94 407 VAL A O 1
ATOM 2974 N N . LEU A 1 408 ? 27.620 24.969 -22.956 1.00 90.94 408 LEU A N 1
ATOM 2975 C CA . LEU A 1 408 ? 28.486 24.030 -22.249 1.00 90.94 408 LEU A CA 1
ATOM 2976 C C . LEU A 1 408 ? 29.427 24.750 -21.289 1.00 90.94 408 LEU A C 1
ATOM 2978 O O . LEU A 1 408 ? 29.502 24.370 -20.122 1.00 90.94 408 LEU A O 1
ATOM 2982 N N . ALA A 1 409 ? 30.107 25.804 -21.743 1.00 86.38 409 ALA A N 1
ATOM 2983 C CA . ALA A 1 409 ? 31.000 26.585 -20.893 1.00 86.38 409 ALA A CA 1
ATOM 2984 C C . ALA A 1 409 ? 30.264 27.162 -19.671 1.00 86.38 409 ALA A C 1
ATOM 2986 O O . ALA A 1 409 ? 30.774 27.095 -18.550 1.00 86.38 409 ALA A O 1
ATOM 2987 N N . PHE A 1 410 ? 29.044 27.668 -19.875 1.00 88.50 410 PHE A N 1
ATOM 2988 C CA . PHE A 1 410 ? 28.201 28.169 -18.794 1.00 88.50 410 PHE A CA 1
ATOM 2989 C C . PHE A 1 410 ? 27.798 27.064 -17.806 1.00 88.50 410 PHE A C 1
ATOM 2991 O O . PHE A 1 410 ? 28.015 27.208 -16.601 1.00 88.50 410 PHE A O 1
ATOM 2998 N N . VAL A 1 411 ? 27.251 25.947 -18.291 1.00 92.25 411 VAL A N 1
ATOM 2999 C CA . VAL A 1 411 ? 26.763 24.866 -17.420 1.00 92.25 411 VAL A CA 1
ATOM 3000 C C . VAL A 1 411 ? 27.915 24.181 -16.685 1.00 92.25 411 VAL A C 1
ATOM 3002 O O . VAL A 1 411 ? 27.785 23.884 -15.499 1.00 92.25 411 VAL A O 1
ATOM 3005 N N . ARG A 1 412 ? 29.083 24.022 -17.320 1.00 91.75 412 ARG A N 1
ATOM 3006 C CA . ARG A 1 412 ? 30.303 23.520 -16.665 1.00 91.75 412 ARG A CA 1
ATOM 3007 C C . ARG A 1 412 ? 30.759 24.391 -15.506 1.00 91.75 412 ARG A C 1
ATOM 3009 O O . ARG A 1 412 ? 31.282 23.862 -14.531 1.00 91.75 412 ARG A O 1
ATOM 3016 N N . GLN A 1 413 ? 30.577 25.703 -15.602 1.00 89.00 413 GLN A N 1
ATOM 3017 C CA . GLN A 1 413 ? 30.972 26.629 -14.548 1.00 89.00 413 GLN A CA 1
ATOM 3018 C C . GLN A 1 413 ? 29.926 26.730 -13.431 1.00 89.00 413 GLN A C 1
ATOM 3020 O O . GLN A 1 413 ? 30.288 26.923 -12.269 1.00 89.00 413 GLN A O 1
ATOM 3025 N N . GLY A 1 414 ? 28.642 26.592 -13.763 1.00 89.25 414 GLY A N 1
ATOM 3026 C CA . GLY A 1 414 ? 27.569 26.877 -12.820 1.00 89.25 414 GLY A CA 1
ATOM 3027 C C . GLY A 1 414 ? 27.434 28.379 -12.542 1.00 89.25 414 GLY A C 1
ATOM 3028 O O . GLY A 1 414 ? 27.987 29.233 -13.239 1.00 89.25 414 GLY A O 1
ATOM 3029 N N . ARG A 1 415 ? 26.689 28.724 -11.492 1.00 89.12 415 ARG A N 1
ATOM 3030 C CA . ARG A 1 415 ? 26.516 30.103 -11.022 1.00 89.12 415 ARG A CA 1
ATOM 3031 C C . ARG A 1 415 ? 26.337 30.121 -9.509 1.00 89.12 415 ARG A C 1
ATOM 3033 O O . ARG A 1 415 ? 25.497 29.400 -8.986 1.00 89.12 415 ARG A O 1
ATOM 3040 N N . THR A 1 416 ? 27.088 30.950 -8.791 1.00 88.12 416 THR A N 1
ATOM 3041 C CA . THR A 1 416 ? 26.913 31.097 -7.337 1.00 88.12 416 THR A CA 1
ATOM 3042 C C . THR A 1 416 ? 25.639 31.877 -7.002 1.00 88.12 416 THR A C 1
ATOM 3044 O O . THR A 1 416 ? 25.108 32.626 -7.824 1.00 88.12 416 THR A O 1
ATOM 3047 N N . ALA A 1 417 ? 25.140 31.708 -5.776 1.00 85.25 417 ALA A N 1
ATOM 3048 C CA . ALA A 1 417 ? 23.920 32.363 -5.302 1.00 85.25 417 ALA A CA 1
ATOM 3049 C C . ALA A 1 417 ? 23.997 33.902 -5.324 1.00 85.25 417 ALA A C 1
ATOM 3051 O O . ALA A 1 417 ? 22.990 34.562 -5.564 1.00 85.25 417 ALA A O 1
ATOM 3052 N N . ASP A 1 418 ? 25.188 34.458 -5.105 1.00 87.00 418 ASP A N 1
ATOM 3053 C CA . ASP A 1 418 ? 25.494 35.890 -5.056 1.00 87.00 418 ASP A CA 1
ATOM 3054 C C . ASP A 1 418 ? 25.909 36.487 -6.413 1.00 87.00 418 ASP A C 1
ATOM 3056 O O . ASP A 1 418 ? 26.208 37.680 -6.501 1.00 87.00 418 ASP A O 1
ATOM 3060 N N . HIS A 1 419 ? 25.926 35.682 -7.480 1.00 85.12 419 HIS A N 1
ATOM 3061 C CA . HIS A 1 419 ? 26.267 36.159 -8.815 1.00 85.12 419 HIS A CA 1
ATOM 3062 C C . HIS A 1 419 ? 25.256 37.227 -9.283 1.00 85.12 419 HIS A C 1
ATOM 3064 O O . HIS A 1 419 ? 24.052 37.014 -9.130 1.00 85.12 419 HIS A O 1
ATOM 3070 N N . PRO A 1 420 ? 25.692 38.339 -9.912 1.00 81.06 420 PRO A N 1
ATOM 3071 C CA . PRO A 1 420 ? 24.802 39.440 -10.311 1.00 81.06 420 PRO A CA 1
ATOM 3072 C C . PRO A 1 420 ? 23.668 39.020 -11.261 1.00 81.06 420 PRO A C 1
ATOM 3074 O O . PRO A 1 420 ? 22.587 39.596 -11.213 1.00 81.06 420 PRO A O 1
ATOM 3077 N N . ASP A 1 421 ? 23.896 37.983 -12.072 1.00 79.00 421 ASP A N 1
ATOM 3078 C CA . ASP A 1 421 ? 22.891 37.403 -12.983 1.00 79.00 421 ASP A CA 1
ATOM 3079 C C . ASP A 1 421 ? 22.072 36.248 -12.363 1.00 79.00 421 ASP A C 1
ATOM 3081 O O . ASP A 1 421 ? 21.356 35.526 -13.066 1.00 79.00 421 ASP A O 1
ATOM 3085 N N . SER A 1 422 ? 22.194 36.002 -11.053 1.00 81.06 422 SER A N 1
ATOM 3086 C CA . SER A 1 422 ? 21.345 35.034 -10.352 1.00 81.06 422 SER A CA 1
ATOM 3087 C C . SER A 1 422 ? 19.941 35.609 -10.180 1.00 81.06 422 SER A C 1
ATOM 3089 O O . SER A 1 422 ? 19.739 36.606 -9.492 1.00 81.06 422 SER A O 1
ATOM 3091 N N . ARG A 1 423 ? 18.944 34.968 -10.800 1.00 75.06 423 ARG A N 1
ATOM 3092 C CA . ARG A 1 423 ? 17.542 35.422 -10.746 1.00 75.06 423 ARG A CA 1
ATOM 3093 C C . ARG A 1 423 ? 16.812 34.996 -9.471 1.00 75.06 423 ARG A C 1
ATOM 3095 O O . ARG A 1 423 ? 15.773 35.564 -9.158 1.00 75.06 423 ARG A O 1
ATOM 3102 N N . MET A 1 424 ? 17.339 34.003 -8.753 1.00 71.94 424 MET A N 1
ATOM 3103 C CA . MET A 1 424 ? 16.649 33.365 -7.624 1.00 71.94 424 MET A CA 1
ATOM 3104 C C . MET A 1 424 ? 17.468 33.305 -6.333 1.00 71.94 424 MET A C 1
ATOM 3106 O O . MET A 1 424 ? 17.035 32.680 -5.370 1.00 71.94 424 MET A O 1
ATOM 3110 N N . GLY A 1 425 ? 18.654 33.925 -6.290 1.00 77.50 425 GLY A N 1
ATOM 3111 C CA . GLY A 1 425 ? 19.495 33.931 -5.086 1.00 77.50 425 GLY A CA 1
ATOM 3112 C C . GLY A 1 425 ? 19.936 32.533 -4.628 1.00 77.50 425 GLY A C 1
ATOM 3113 O O . GLY A 1 425 ? 20.304 32.354 -3.470 1.00 77.50 425 GLY A O 1
ATOM 3114 N N . ARG A 1 426 ? 19.882 31.540 -5.526 1.00 82.25 426 ARG A N 1
ATOM 3115 C CA . ARG A 1 426 ? 20.342 30.160 -5.323 1.00 82.25 426 ARG A CA 1
ATOM 3116 C C . ARG A 1 426 ? 21.486 29.851 -6.277 1.00 82.25 426 ARG A C 1
ATOM 3118 O O . ARG A 1 426 ? 21.576 30.438 -7.356 1.00 82.25 426 ARG A O 1
ATOM 3125 N N . ALA A 1 427 ? 22.373 28.953 -5.858 1.00 88.12 427 ALA A N 1
ATOM 3126 C CA . ALA A 1 427 ? 23.477 28.514 -6.693 1.00 88.12 427 ALA A CA 1
ATOM 3127 C C . ALA A 1 427 ? 22.994 27.469 -7.710 1.00 88.12 427 ALA A C 1
ATOM 3129 O O . ALA A 1 427 ? 22.314 26.518 -7.339 1.00 88.12 427 ALA A O 1
ATOM 3130 N N . MET A 1 428 ? 23.383 27.635 -8.972 1.00 91.81 428 MET A N 1
ATOM 3131 C CA . MET A 1 428 ? 23.341 26.585 -9.984 1.00 91.81 428 MET A CA 1
ATOM 3132 C C . MET A 1 428 ? 24.674 25.827 -9.912 1.00 91.81 428 MET A C 1
ATOM 3134 O O . MET A 1 428 ? 25.712 26.424 -10.217 1.00 91.81 428 MET A O 1
ATOM 3138 N N . PRO A 1 429 ? 24.700 24.560 -9.472 1.00 89.69 429 PRO A N 1
ATOM 3139 C CA . PRO A 1 429 ? 25.948 23.819 -9.354 1.00 89.69 429 PRO A CA 1
ATOM 3140 C C . PRO A 1 429 ? 26.591 23.597 -10.729 1.00 89.69 429 PRO A C 1
ATOM 3142 O O . PRO A 1 429 ? 25.908 23.425 -11.740 1.00 89.69 429 PRO A O 1
ATOM 3145 N N . ALA A 1 430 ? 27.923 23.598 -10.758 1.00 90.06 430 ALA A N 1
ATOM 3146 C CA . ALA A 1 430 ? 28.698 23.243 -11.941 1.00 90.06 430 ALA A CA 1
ATOM 3147 C C . ALA A 1 430 ? 28.297 21.846 -12.444 1.00 90.06 430 ALA A C 1
ATOM 3149 O O . ALA A 1 430 ? 28.238 20.901 -11.659 1.00 90.06 430 ALA A O 1
ATOM 3150 N N . SER A 1 431 ? 28.033 21.717 -13.744 1.00 91.94 431 SER A N 1
ATOM 3151 C CA . SER A 1 431 ? 27.582 20.476 -14.398 1.00 91.94 431 SER A CA 1
ATOM 3152 C C . SER A 1 431 ? 26.374 19.816 -13.710 1.00 91.94 431 SER A C 1
ATOM 3154 O O . SER A 1 431 ? 26.321 18.597 -13.612 1.00 91.94 431 SER A O 1
ATOM 3156 N N . GLY A 1 432 ? 25.447 20.595 -13.136 1.00 86.81 432 GLY A N 1
ATOM 3157 C CA . GLY A 1 432 ? 24.294 20.031 -12.416 1.00 86.81 432 GLY A CA 1
ATOM 3158 C C . GLY A 1 432 ? 24.669 19.262 -11.140 1.00 86.81 432 GLY A C 1
ATOM 3159 O O . GLY A 1 432 ? 23.888 18.464 -10.647 1.00 86.81 432 GLY A O 1
ATOM 3160 N N . GLY A 1 433 ? 25.874 19.479 -10.600 1.00 88.44 433 GLY A N 1
ATOM 3161 C CA . GLY A 1 433 ? 26.399 18.710 -9.467 1.00 88.44 433 GLY A CA 1
ATOM 3162 C C . GLY A 1 433 ? 27.145 17.434 -9.866 1.00 88.44 433 GLY A C 1
ATOM 3163 O O . GLY A 1 433 ? 27.622 16.731 -8.980 1.00 88.44 433 GLY A O 1
ATOM 3164 N N . ARG A 1 434 ? 27.304 17.176 -11.172 1.00 88.06 434 ARG A N 1
ATOM 3165 C CA . ARG A 1 434 ? 27.971 15.998 -11.748 1.00 88.06 434 ARG A CA 1
ATOM 3166 C C . ARG A 1 434 ? 29.257 16.395 -12.502 1.00 88.06 434 ARG A C 1
ATOM 3168 O O . ARG A 1 434 ? 29.293 16.385 -13.737 1.00 88.06 434 ARG A O 1
ATOM 3175 N N . PRO A 1 435 ? 30.323 16.843 -11.808 1.00 86.44 435 PRO A N 1
ATOM 3176 C CA . PRO A 1 435 ? 31.563 17.292 -12.453 1.00 86.44 435 PRO A CA 1
ATOM 3177 C C . PRO A 1 435 ? 32.288 16.190 -13.245 1.00 86.44 435 PRO A C 1
ATOM 3179 O O . PRO A 1 435 ? 33.161 16.498 -14.054 1.00 86.44 435 PRO A O 1
ATOM 3182 N N . GLU A 1 436 ? 31.952 14.925 -13.006 1.00 88.94 436 GLU A N 1
ATOM 3183 C CA . GLU A 1 436 ? 32.525 13.746 -13.648 1.00 88.94 436 GLU A CA 1
ATOM 3184 C C . GLU A 1 436 ? 31.990 13.456 -15.055 1.00 88.94 436 GLU A C 1
ATOM 3186 O O . GLU A 1 436 ? 32.650 12.719 -15.787 1.00 88.94 436 GLU A O 1
ATOM 3191 N N . LEU A 1 437 ? 30.850 14.036 -15.455 1.00 86.56 437 LEU A N 1
ATOM 3192 C CA . LEU A 1 437 ? 30.324 13.876 -16.816 1.00 86.56 437 LEU A CA 1
ATOM 3193 C C . LEU A 1 437 ? 31.342 14.384 -17.837 1.00 86.56 437 LEU A C 1
ATOM 3195 O O . LEU A 1 437 ? 31.977 15.418 -17.621 1.00 86.56 437 LEU A O 1
ATOM 3199 N N . SER A 1 438 ? 31.494 13.698 -18.963 1.00 91.38 438 SER A N 1
ATOM 3200 C CA . SER A 1 438 ? 32.341 14.118 -20.082 1.00 91.38 438 SER A CA 1
ATOM 3201 C C . SER A 1 438 ? 31.692 15.239 -20.901 1.00 91.38 438 SER A C 1
ATOM 3203 O O . SER A 1 438 ? 30.496 15.502 -20.801 1.00 91.38 438 SER A O 1
ATOM 3205 N N . ASP A 1 439 ? 32.477 15.936 -21.730 1.00 87.81 439 ASP A N 1
ATOM 3206 C CA . ASP A 1 439 ? 31.927 16.995 -22.590 1.00 87.81 439 ASP A CA 1
ATOM 3207 C C . ASP A 1 439 ? 30.949 16.443 -23.636 1.00 87.81 439 ASP A C 1
ATOM 3209 O O . ASP A 1 439 ? 30.008 17.139 -23.999 1.00 87.81 439 ASP A O 1
ATOM 3213 N N . ALA A 1 440 ? 31.119 15.195 -24.083 1.00 87.50 440 ALA A N 1
ATOM 3214 C CA . ALA A 1 440 ? 30.192 14.545 -25.014 1.00 87.50 440 ALA A CA 1
ATOM 3215 C C . ALA A 1 440 ? 28.838 14.227 -24.354 1.00 87.50 440 ALA A C 1
ATOM 3217 O O . ALA A 1 440 ? 27.786 14.474 -24.943 1.00 87.50 440 ALA A O 1
ATOM 3218 N N . GLU A 1 441 ? 28.856 13.748 -23.109 1.00 88.62 441 GLU A N 1
ATOM 3219 C CA . GLU A 1 441 ? 27.648 13.520 -22.305 1.00 88.62 441 GLU A CA 1
ATOM 3220 C C . GLU A 1 441 ? 26.941 14.840 -21.987 1.00 88.62 441 GLU A C 1
ATOM 3222 O O . GLU A 1 441 ? 25.737 14.967 -22.190 1.00 88.62 441 GLU A O 1
ATOM 3227 N N . MET A 1 442 ? 27.694 15.871 -21.594 1.00 92.88 442 MET A N 1
ATOM 3228 C CA . MET A 1 442 ? 27.129 17.203 -21.386 1.00 92.88 442 MET A CA 1
ATOM 3229 C C . MET A 1 442 ? 26.536 17.782 -22.671 1.00 92.88 442 MET A C 1
ATOM 3231 O O . MET A 1 442 ? 25.448 18.341 -22.640 1.00 92.88 442 MET A O 1
ATOM 3235 N N . LEU A 1 443 ? 27.199 17.642 -23.819 1.00 91.50 443 LEU A N 1
ATOM 3236 C CA . LEU A 1 443 ? 26.648 18.106 -25.095 1.00 91.50 443 LEU A CA 1
ATOM 3237 C C . LEU A 1 443 ? 25.400 17.323 -25.510 1.00 91.50 443 LEU A C 1
ATOM 3239 O O . LEU A 1 443 ? 24.511 17.910 -26.121 1.00 91.50 443 LEU A O 1
ATOM 3243 N N . SER A 1 444 ? 25.302 16.050 -25.132 1.00 92.12 444 SER A N 1
ATOM 3244 C CA . SER A 1 444 ? 24.094 15.235 -25.290 1.00 92.12 444 SER A CA 1
ATOM 3245 C C . SER A 1 444 ? 22.937 15.787 -24.453 1.00 92.12 444 SER A C 1
ATOM 3247 O O . SER A 1 444 ? 21.870 16.052 -25.006 1.00 92.12 444 SER A O 1
ATOM 3249 N N . ILE A 1 445 ? 23.172 16.095 -23.169 1.00 93.75 445 ILE A N 1
ATOM 3250 C CA . ILE A 1 445 ? 22.194 16.760 -22.283 1.00 93.75 445 ILE A CA 1
ATOM 3251 C C . ILE A 1 445 ? 21.732 18.092 -22.878 1.00 93.75 445 ILE A C 1
ATOM 3253 O O . ILE A 1 445 ? 20.539 18.342 -23.009 1.00 93.75 445 ILE A O 1
ATOM 3257 N N . LEU A 1 446 ? 22.674 18.949 -23.275 1.00 92.38 446 LEU A N 1
ATOM 3258 C CA . LEU A 1 446 ? 22.364 20.285 -23.784 1.00 92.38 446 LEU A CA 1
ATOM 3259 C C . LEU A 1 446 ? 21.630 20.245 -25.125 1.00 92.38 446 LEU A C 1
ATOM 3261 O O . LEU A 1 446 ? 20.758 21.075 -25.368 1.00 92.38 446 LEU A O 1
ATOM 3265 N N . SER A 1 447 ? 21.960 19.280 -25.981 1.00 90.12 447 SER A N 1
ATOM 3266 C CA . SER A 1 447 ? 21.259 19.096 -27.251 1.00 90.12 447 SER A CA 1
ATOM 3267 C C . SER A 1 447 ? 19.840 18.590 -27.026 1.00 90.12 447 SER A C 1
ATOM 3269 O O . SER A 1 447 ? 18.930 19.085 -27.678 1.00 90.12 447 SER A O 1
ATOM 3271 N N . TYR A 1 448 ? 19.628 17.682 -26.065 1.00 91.25 448 TYR A N 1
ATOM 3272 C CA . TYR A 1 448 ? 18.285 17.293 -25.633 1.00 91.25 448 TYR A CA 1
ATOM 3273 C C . TYR A 1 448 ? 17.506 18.489 -25.070 1.00 91.25 448 TYR A C 1
ATOM 3275 O O . TYR A 1 448 ? 16.377 18.727 -25.484 1.00 91.25 448 TYR A O 1
ATOM 3283 N N . MET A 1 449 ? 18.122 19.311 -24.217 1.00 90.19 449 MET A N 1
ATOM 3284 C CA . MET A 1 449 ? 17.481 20.518 -23.682 1.00 90.19 449 MET A CA 1
ATOM 3285 C C . MET A 1 449 ? 17.055 21.492 -24.791 1.00 90.19 449 MET A C 1
ATOM 3287 O O . MET A 1 449 ? 16.035 22.155 -24.658 1.00 90.19 449 MET A O 1
ATOM 3291 N N . GLN A 1 450 ? 17.806 21.572 -25.894 1.00 86.56 450 GLN A N 1
ATOM 3292 C CA . GLN A 1 450 ? 17.435 22.374 -27.067 1.00 86.56 450 GLN A CA 1
ATOM 3293 C C . GLN A 1 450 ? 16.281 21.780 -27.892 1.00 86.56 450 GLN A C 1
ATOM 3295 O O . GLN A 1 450 ? 15.748 22.481 -28.747 1.00 86.56 450 GLN A O 1
ATOM 3300 N N . THR A 1 451 ? 15.901 20.520 -27.653 1.00 85.06 451 THR A N 1
ATOM 3301 C CA . THR A 1 451 ? 14.693 19.895 -28.225 1.00 85.06 451 THR A CA 1
ATOM 3302 C C . THR A 1 451 ? 13.445 20.056 -27.358 1.00 85.06 451 THR A C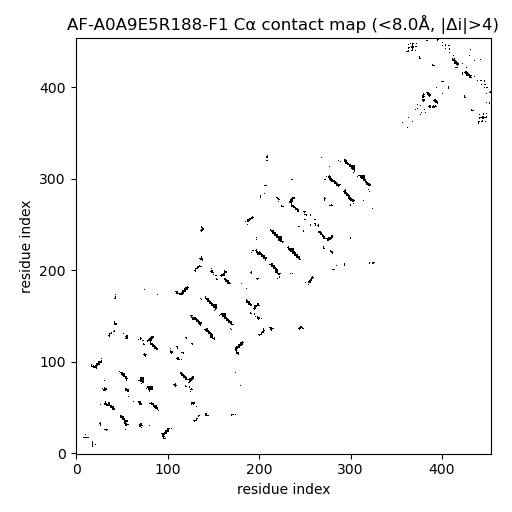 1
ATOM 3304 O O . THR A 1 451 ? 12.367 19.647 -27.782 1.00 85.06 451 THR A O 1
ATOM 3307 N N . LEU A 1 452 ? 13.574 20.639 -26.161 1.00 78.31 452 LEU A N 1
ATOM 3308 C CA . LEU A 1 452 ? 12.434 20.984 -25.314 1.00 78.31 452 LEU A CA 1
ATOM 3309 C C . LEU A 1 452 ? 11.727 22.197 -25.944 1.00 78.31 452 LEU A C 1
ATOM 3311 O O . LEU A 1 452 ? 12.125 23.343 -25.725 1.00 78.31 452 LEU A O 1
ATOM 3315 N N . ASP A 1 453 ? 10.743 21.922 -26.802 1.00 62.34 453 ASP A N 1
ATOM 3316 C CA . ASP A 1 453 ? 9.893 22.927 -27.450 1.00 62.34 453 ASP A CA 1
ATOM 3317 C C . ASP A 1 453 ? 8.786 23.442 -26.500 1.00 62.34 453 ASP A C 1
ATOM 3319 O O . ASP A 1 453 ? 8.343 22.719 -25.609 1.00 62.34 453 ASP A O 1
ATOM 3323 N N . ASP A 1 454 ? 8.389 24.703 -26.743 1.00 51.19 454 ASP A N 1
ATOM 3324 C CA . ASP A 1 454 ? 7.356 25.553 -26.098 1.00 51.19 454 ASP A CA 1
ATOM 3325 C C . ASP A 1 454 ? 6.310 24.904 -25.164 1.00 51.19 454 ASP A C 1
ATOM 3327 O O . ASP A 1 454 ? 5.462 24.112 -25.644 1.00 51.19 454 ASP A O 1
#

Sequence (454 aa):
MLATHGPVLDLRPVENAPPEALTRIIGPDFDDLFGSTVFGHDLDGDGLEDILAAAALWRGSAGVGGLAQGGGDGPGNTRYNAGDTFVIYGSDNLRGRIIDLQAWLMPDGTPADERLTVVYGAEGADVMGEEIIVGDLNGDGLNDLIVGSLAAPSRNNARIDGGEAWVVYGREDLRGRMVDLAVPGAGVPIYASHPDSKGGDTMLVVDMDQDGIGDLLYGTPNADAVDQARYARPNAGVLVIIYGAAGGLPTTEGIIDLLEPPADLRLDYWLGADQYDMSAYGMAVGDIDGDGFEDIALNGMNGDGPGNGRTDAGEIYIVSGRHFRDHTQQVTAAPLPLIPPPQVTATTSASPTPLVNLSGIEVDLDLGRTLYNESCAGCHGLNGEGLHGIGVMLIGSEYLALPLPDVLAFVRQGRTADHPDSRMGRAMPASGGRPELSDAEMLSILSYMQTLDD